Protein AF-A0A847DMY5-F1 (afdb_monomer)

Foldseek 3Di:
DDDDDDPPPPPPVPPQDCPDPDPDDPPQPDPPDDLQNFFALCLAPVNVVVVLVSLVVLLCVLLVDLADPQVDPVNLSSVLSNLVSCLQLLDDDPSLVSNLVNCLQVVVPHDPVSSLSSLLSCLQRVLAPQLPSLVVCLQDPLDLLSVLSSLVSNLSNDPQSQVSCVVRVVSCCVSCVPLCVQLSSVVSCVVSVDNDWDAADQVLQCLFCVQLAQFKEWEWEAAPQLLAKTKIWIQFSNSFTFADPVRHHDMAIKGQAFSSCAALLHFLGGAAFAKWKFFAWAADPPSFLGGQIKTATWFPLRDQPCSRSVHCVRVVPDDDLCSRLVSGGPSCSPVCSNCSSVSSNVSPDTRAIETEGSRCQVSQPPGNNPPWGHHSRHIYGYWDADNNGSRTPDTSSSLVVLCLQQSHVVHHSVCSVVDPRDDPDGSIHMYGYHHRYNDSYYDDCVVCVVSNVSNGDD

pLDDT: mean 89.83, std 16.14, range [20.81, 98.81]

Sequence (458 aa):
MIKSIFSISIFFSAAILSAAPTTSPDLGTTFPLRLSDLSNTVALAQNRATAAQNLRDLVNESFKDAQPDITSETVRGKLKGGMWACGLLEIPMESAHNALQSLLTRYELLDEDLGKKTLELTFGLFAFDFKEEVTSIALTTKYPKHFASAVLYLRRLDKTEQETWERFRPEMEKRWPEWQEQPILKALSLICDQREPIQPPPLRTILGQQFMPGKPVIYSFQRNNRDFEGLVVIRRADGRFARNAEGNIWSVPQLTRSNSALPGFISNGSTPQGIHTIMGVGQETNPYIGRTPYIETALPIEKTPAEFFHEPKYENTSWTMTLYTDMLPTEWQNYWPTQLAWYAGKAGRCYMYSHGTTIDPDYYLGMPWYPNTPSLGCLTCKEIWNPATGKAFQSDQLALYNAWISACHNLNPHQVWTLKTPPNEKLTGYCAVIELDNAQRPVALAEVLNEIMLADKR

Nearest PDB structures (foldseek):
  8g9j-assembly1_A  TM=3.900E-01  e=7.825E-01  synthetic construct
  4wzs-assembly1_C  TM=5.941E-01  e=7.253E+00  Encephalitozoon cuniculi GB-M1
  6vfk-assembly1_B  TM=2.087E-01  e=5.694E+00  synthetic construct
  6m97-assembly1_A  TM=2.687E-01  e=9.239E+00  Salmo salar

Radius of gyration: 22.18 Å; Cα contacts (8 Å, |Δi|>4): 888; chains: 1; bounding box: 59×50×61 Å

Structure (mmCIF, N/CA/C/O backbone):
data_AF-A0A847DMY5-F1
#
_entry.id   AF-A0A847DMY5-F1
#
loop_
_atom_site.group_PDB
_atom_site.id
_atom_site.type_symbol
_atom_site.label_atom_id
_atom_site.label_alt_id
_atom_site.label_comp_id
_atom_site.label_asym_id
_atom_site.label_entity_id
_atom_site.label_seq_id
_atom_site.pdbx_PDB_ins_code
_atom_site.Cartn_x
_atom_site.Cartn_y
_atom_site.Cartn_z
_atom_site.occupancy
_atom_site.B_iso_or_equiv
_atom_site.auth_seq_id
_atom_site.auth_comp_id
_atom_site.auth_asym_id
_atom_site.auth_atom_id
_atom_site.pdbx_PDB_model_num
ATOM 1 N N . MET A 1 1 ? 10.906 30.015 6.980 1.00 26.28 1 MET A N 1
ATOM 2 C CA . MET A 1 1 ? 11.295 30.333 5.588 1.00 26.28 1 MET A CA 1
ATOM 3 C C . MET A 1 1 ? 11.152 29.078 4.713 1.00 26.28 1 MET A C 1
ATOM 5 O O . MET A 1 1 ? 12.092 28.669 4.055 1.00 26.28 1 MET A O 1
ATOM 9 N N . ILE A 1 2 ? 9.971 28.444 4.747 1.00 24.77 2 ILE A N 1
ATOM 10 C CA . ILE A 1 2 ? 9.606 27.242 3.976 1.00 24.77 2 ILE A CA 1
ATOM 11 C C . ILE A 1 2 ? 8.139 27.450 3.585 1.00 24.77 2 ILE A C 1
ATOM 13 O O . ILE A 1 2 ? 7.217 27.120 4.321 1.00 24.77 2 ILE A O 1
ATOM 17 N N . LYS A 1 3 ? 7.939 28.177 2.490 1.00 24.58 3 LYS A N 1
ATOM 18 C CA . LYS A 1 3 ? 6.663 28.363 1.792 1.00 24.58 3 LYS A CA 1
ATOM 19 C C . LYS A 1 3 ? 7.034 28.572 0.334 1.00 24.58 3 LYS A C 1
ATOM 21 O O . LYS A 1 3 ? 7.255 29.703 -0.076 1.00 24.58 3 LYS A O 1
ATOM 26 N N . SER A 1 4 ? 7.226 27.476 -0.384 1.00 26.56 4 SER A N 1
ATOM 27 C CA . SER A 1 4 ? 7.246 27.371 -1.847 1.00 26.56 4 SER A CA 1
ATOM 28 C C . SER A 1 4 ? 7.798 25.988 -2.187 1.00 26.56 4 SER A C 1
ATOM 30 O O . SER A 1 4 ? 8.709 25.528 -1.507 1.00 26.56 4 SER A O 1
ATOM 32 N N . ILE A 1 5 ? 7.288 25.381 -3.260 1.00 24.31 5 ILE A N 1
ATOM 33 C CA . ILE A 1 5 ? 7.654 24.065 -3.809 1.00 24.31 5 ILE A CA 1
ATOM 34 C C . ILE A 1 5 ? 6.952 22.894 -3.109 1.00 24.31 5 ILE A C 1
ATOM 36 O O . ILE A 1 5 ? 7.562 22.170 -2.347 1.00 24.31 5 ILE A O 1
ATOM 40 N N . PHE A 1 6 ? 5.663 22.708 -3.392 1.00 22.91 6 PHE A N 1
ATOM 41 C CA . PHE A 1 6 ? 5.058 21.394 -3.668 1.00 22.91 6 PHE A CA 1
ATOM 42 C C . PHE A 1 6 ? 3.709 21.649 -4.353 1.00 22.91 6 PHE A C 1
ATOM 44 O O . PHE A 1 6 ? 2.636 21.462 -3.796 1.00 22.91 6 PHE A O 1
ATOM 51 N N . SER A 1 7 ? 3.776 22.144 -5.590 1.00 20.81 7 SER A N 1
ATOM 52 C CA . SER A 1 7 ? 2.724 21.897 -6.573 1.00 20.81 7 SER A CA 1
ATOM 53 C C . SER A 1 7 ? 3.256 20.790 -7.474 1.00 20.81 7 SER A C 1
ATOM 55 O O . SER A 1 7 ? 3.757 21.039 -8.566 1.00 20.81 7 SER A O 1
ATOM 57 N N . ILE A 1 8 ? 3.227 19.550 -6.979 1.00 25.56 8 ILE A N 1
ATOM 58 C CA . ILE A 1 8 ? 3.212 18.406 -7.888 1.00 25.56 8 ILE A CA 1
ATOM 59 C C . ILE A 1 8 ? 1.766 18.334 -8.348 1.00 25.56 8 ILE A C 1
ATOM 61 O O . ILE A 1 8 ? 0.922 17.665 -7.760 1.00 25.56 8 ILE A O 1
ATOM 65 N N . SER A 1 9 ? 1.483 19.118 -9.385 1.00 23.41 9 SER A N 1
ATOM 66 C CA . SER A 1 9 ? 0.405 18.790 -10.297 1.00 23.41 9 SER A CA 1
ATOM 67 C C . SER A 1 9 ? 0.719 17.384 -10.785 1.00 23.41 9 SER A C 1
ATOM 69 O O . SER A 1 9 ? 1.636 17.186 -11.583 1.00 23.41 9 SER A O 1
ATOM 71 N N . ILE A 1 10 ? 0.023 16.390 -10.236 1.00 30.86 10 ILE A N 1
ATOM 72 C CA . ILE A 1 10 ? -0.099 15.100 -10.892 1.00 30.86 10 ILE A CA 1
ATOM 73 C C . ILE A 1 10 ? -0.689 15.462 -12.249 1.00 30.86 10 ILE A C 1
ATOM 75 O O . ILE A 1 10 ? -1.863 15.811 -12.342 1.00 30.86 10 ILE A O 1
ATOM 79 N N . PHE A 1 11 ? 0.144 15.468 -13.289 1.00 26.53 11 PHE A N 1
ATOM 80 C CA . PHE A 1 11 ? -0.310 15.503 -14.669 1.00 26.53 11 PHE A CA 1
ATOM 81 C C . PHE A 1 11 ? -1.030 14.171 -14.937 1.00 26.53 11 PHE A C 1
ATOM 83 O O . PHE A 1 11 ? -0.559 13.312 -15.675 1.00 26.53 11 PHE A O 1
ATOM 90 N N . PHE A 1 12 ? -2.210 13.996 -14.338 1.00 33.88 12 PHE A N 1
ATOM 91 C CA . PHE A 1 12 ? -3.325 13.466 -15.088 1.00 33.88 12 PHE A CA 1
ATOM 92 C C . PHE A 1 12 ? -3.501 14.476 -16.208 1.00 33.88 12 PHE A C 1
ATOM 94 O O . PHE A 1 12 ? -3.944 15.599 -15.970 1.00 33.88 12 PHE A O 1
ATOM 101 N N . SER A 1 13 ? -3.068 14.135 -17.420 1.00 28.23 13 SER A N 1
ATOM 102 C CA . SER A 1 13 ? -3.550 14.890 -18.563 1.00 28.23 13 SER A CA 1
ATOM 103 C C . SER A 1 13 ? -5.069 14.791 -18.490 1.00 28.23 13 SER A C 1
ATOM 105 O O . SER A 1 13 ? -5.641 13.718 -18.684 1.00 28.23 13 SER A O 1
ATOM 107 N N . ALA A 1 14 ? -5.708 15.906 -18.141 1.00 27.25 14 ALA A N 1
ATOM 108 C CA . ALA A 1 14 ? -7.147 16.087 -17.993 1.00 27.25 14 ALA A CA 1
ATOM 109 C C . ALA A 1 14 ? -7.918 15.855 -19.313 1.00 27.25 14 ALA A C 1
ATOM 111 O O . ALA A 1 14 ? -9.073 16.241 -19.444 1.00 27.25 14 ALA A O 1
ATOM 112 N N . ALA A 1 15 ? -7.278 15.234 -20.305 1.00 27.59 15 ALA A N 1
ATOM 113 C CA . ALA A 1 15 ? -7.719 15.134 -21.680 1.00 27.59 15 ALA A CA 1
ATOM 114 C C . ALA A 1 15 ? -8.210 13.735 -22.094 1.00 27.59 15 ALA A C 1
ATOM 116 O O . ALA A 1 15 ? -8.660 13.607 -23.224 1.00 27.59 15 ALA A O 1
ATOM 117 N N . ILE A 1 16 ? -8.146 12.693 -21.245 1.00 34.81 16 ILE A N 1
ATOM 118 C CA . ILE A 1 16 ? -8.542 11.325 -21.675 1.00 34.81 16 ILE A CA 1
ATOM 119 C C . ILE A 1 16 ? -9.727 10.722 -20.900 1.00 34.81 16 ILE A C 1
ATOM 121 O O . ILE A 1 16 ? -10.315 9.749 -21.351 1.00 34.81 16 ILE A O 1
ATOM 125 N N . LEU A 1 17 ? -10.216 11.355 -19.832 1.00 35.41 17 LEU A N 1
ATOM 126 C CA . LEU A 1 17 ? -11.572 11.089 -19.332 1.00 35.41 17 LEU A CA 1
ATOM 127 C C . LEU A 1 17 ? -12.185 12.373 -18.766 1.00 35.41 17 LEU A C 1
ATOM 129 O O . LEU A 1 17 ? -12.259 12.560 -17.554 1.00 35.41 17 LEU A O 1
ATOM 133 N N . SER A 1 18 ? -12.695 13.246 -19.640 1.00 28.33 18 SER A N 1
ATOM 134 C CA . SER A 1 18 ? -13.784 14.137 -19.234 1.00 28.33 18 SER A CA 1
ATOM 135 C C . SER A 1 18 ? -15.060 13.300 -19.106 1.00 28.33 18 SER A C 1
ATOM 137 O O . SER A 1 18 ? -15.952 13.349 -19.953 1.00 28.33 18 SER A O 1
ATOM 139 N N . ALA A 1 19 ? -15.153 12.495 -18.047 1.00 34.34 19 ALA A N 1
ATOM 140 C CA . ALA A 1 19 ? -16.470 12.188 -17.516 1.00 34.34 19 ALA A CA 1
ATOM 141 C C . ALA A 1 19 ? -17.103 13.543 -17.171 1.00 34.34 19 ALA A C 1
ATOM 143 O O . ALA A 1 19 ? -16.452 14.380 -16.540 1.00 34.34 19 ALA A O 1
ATOM 144 N N . ALA A 1 20 ? -18.317 13.792 -17.670 1.00 28.55 20 ALA A N 1
ATOM 145 C CA . ALA A 1 20 ? -19.059 15.021 -17.406 1.00 28.55 20 ALA A CA 1
ATOM 146 C C . ALA A 1 20 ? -18.956 15.396 -15.916 1.00 28.55 20 ALA A C 1
ATOM 148 O O . ALA A 1 20 ? -18.924 14.481 -15.087 1.00 28.55 20 ALA A O 1
ATOM 149 N N . PRO A 1 21 ? -18.908 16.695 -15.559 1.00 31.62 21 PRO A N 1
ATOM 150 C CA . PRO A 1 21 ? -18.832 17.119 -14.170 1.00 31.62 21 PRO A CA 1
ATOM 151 C C . PRO A 1 21 ? -19.991 16.481 -13.412 1.00 31.62 21 PRO A C 1
ATOM 153 O O . PRO A 1 21 ? -21.149 16.867 -13.544 1.00 31.62 21 PRO A O 1
ATOM 156 N N . THR A 1 22 ? -19.679 15.441 -12.648 1.00 39.25 22 THR A N 1
ATOM 157 C CA . THR A 1 22 ? -20.635 14.806 -11.761 1.00 39.25 22 THR A CA 1
ATOM 158 C C . THR A 1 22 ? -20.885 15.818 -10.658 1.00 39.25 22 THR A C 1
ATOM 160 O O . THR A 1 22 ? -20.034 15.994 -9.783 1.00 39.25 22 THR A O 1
ATOM 163 N N . THR A 1 23 ? -22.008 16.530 -10.733 1.00 33.00 23 THR A N 1
ATOM 164 C CA . THR A 1 23 ? -22.527 17.318 -9.617 1.00 33.00 23 THR A CA 1
ATOM 165 C C . THR A 1 23 ? -22.552 16.402 -8.401 1.00 33.00 23 THR A C 1
ATOM 167 O O . THR A 1 23 ? -23.241 15.380 -8.415 1.00 33.00 23 THR A O 1
ATOM 170 N N . SER A 1 24 ? -21.728 16.708 -7.399 1.00 38.19 24 SER A N 1
ATOM 171 C CA . SER A 1 24 ? -21.687 15.938 -6.161 1.00 38.19 24 SER A CA 1
ATOM 172 C C . SER A 1 24 ? -23.073 15.999 -5.523 1.00 38.19 24 SER A C 1
ATOM 174 O O . SER A 1 24 ? -23.570 17.107 -5.314 1.00 38.19 24 SER A O 1
ATOM 176 N N . PRO A 1 25 ? -23.706 14.868 -5.174 1.00 38.94 25 PRO A N 1
ATOM 177 C CA . PRO A 1 25 ? -24.648 14.895 -4.075 1.00 38.94 25 PRO A CA 1
ATOM 178 C C . PRO A 1 25 ? -23.878 15.433 -2.869 1.00 38.94 25 PRO A C 1
ATOM 180 O O . PRO A 1 25 ? -22.766 14.981 -2.576 1.00 38.94 25 PRO A O 1
ATOM 183 N N . ASP A 1 26 ? -24.428 16.452 -2.232 1.00 46.25 26 ASP A N 1
ATOM 184 C CA . ASP A 1 26 ? -23.921 16.955 -0.971 1.00 46.25 26 ASP A CA 1
ATOM 185 C C . ASP A 1 26 ? -24.104 15.843 0.076 1.00 46.25 26 ASP A C 1
ATOM 187 O O . ASP A 1 26 ? -25.220 15.568 0.531 1.00 46.25 26 ASP A O 1
ATOM 191 N N . LEU A 1 27 ? -23.009 15.159 0.432 1.00 49.03 27 LEU A N 1
ATOM 192 C CA . LEU A 1 27 ? -22.980 14.190 1.537 1.00 49.03 27 LEU A CA 1
ATOM 193 C C . LEU A 1 27 ? -23.333 14.863 2.886 1.00 49.03 27 LEU A C 1
ATOM 195 O O . LEU A 1 27 ? -23.453 14.179 3.897 1.00 49.03 27 LEU A O 1
ATOM 199 N N . GLY A 1 28 ? -23.556 16.185 2.906 1.00 48.12 28 GLY A N 1
ATOM 200 C CA . GLY A 1 28 ? -24.093 16.945 4.028 1.00 48.12 28 GLY A CA 1
ATOM 201 C C . GLY A 1 28 ? -25.576 16.725 4.358 1.00 48.12 28 GLY A C 1
ATOM 202 O O . GLY A 1 28 ? -26.034 17.285 5.351 1.00 48.12 28 GLY A O 1
ATOM 203 N N . THR A 1 29 ? -26.346 15.930 3.599 1.00 53.56 29 THR A N 1
ATOM 204 C CA . THR A 1 29 ? -27.797 15.780 3.870 1.00 53.56 29 THR A CA 1
ATOM 205 C C . THR A 1 29 ? -28.205 14.526 4.650 1.00 53.56 29 THR A C 1
ATOM 207 O O . THR A 1 29 ? -29.253 14.552 5.299 1.00 53.56 29 THR A O 1
ATOM 210 N N . THR A 1 30 ? -27.404 13.450 4.663 1.00 71.56 30 THR A N 1
ATOM 211 C CA . THR A 1 30 ? -27.723 12.219 5.414 1.00 71.56 30 THR A CA 1
ATOM 212 C C . THR A 1 30 ? -26.532 11.706 6.219 1.00 71.56 30 THR A C 1
ATOM 214 O O . THR A 1 30 ? -25.451 11.453 5.698 1.00 71.56 30 THR A O 1
ATOM 217 N N . PHE A 1 31 ? -26.738 11.530 7.525 1.00 81.81 31 PHE A N 1
ATOM 218 C CA . PHE A 1 31 ? -25.774 10.901 8.420 1.00 81.81 31 PHE A CA 1
ATOM 219 C C . PHE A 1 31 ? -26.505 10.022 9.447 1.00 81.81 31 PHE A C 1
ATOM 221 O O . PHE A 1 31 ? -27.544 10.445 9.965 1.00 81.81 31 PHE A O 1
ATOM 228 N N . PRO A 1 32 ? -25.983 8.829 9.781 1.00 87.56 32 PRO A N 1
ATOM 229 C CA . PRO A 1 32 ? -24.857 8.132 9.144 1.00 87.56 32 PRO A CA 1
ATOM 230 C C . PRO A 1 32 ? -25.130 7.763 7.683 1.00 87.56 32 PRO A C 1
ATOM 232 O O . PRO A 1 32 ? -26.286 7.686 7.264 1.00 87.56 32 PRO A O 1
ATOM 235 N N . LEU A 1 33 ? -24.066 7.524 6.914 1.00 89.38 33 LEU A N 1
ATOM 236 C CA . LEU A 1 33 ? -24.181 7.194 5.495 1.00 89.38 33 LEU A CA 1
ATOM 237 C C . LEU A 1 33 ? -24.766 5.798 5.281 1.00 89.38 33 LEU A C 1
ATOM 239 O O . LEU A 1 33 ? -24.368 4.823 5.930 1.00 89.38 33 LEU A O 1
ATOM 243 N N . ARG A 1 34 ? -25.690 5.705 4.324 1.00 91.50 34 ARG A N 1
ATOM 244 C CA . ARG A 1 34 ? -26.320 4.458 3.882 1.00 91.50 34 ARG A CA 1
ATOM 245 C C . ARG A 1 34 ? -25.843 4.078 2.494 1.00 91.50 34 ARG A C 1
ATOM 247 O O . ARG A 1 34 ? -25.487 4.920 1.677 1.00 91.50 34 ARG A O 1
ATOM 254 N N . LEU A 1 35 ? -25.949 2.790 2.187 1.00 92.06 35 LEU A N 1
ATOM 255 C CA . LEU A 1 35 ? -25.652 2.274 0.855 1.00 92.06 35 LEU A CA 1
ATOM 256 C C . LEU A 1 35 ? -26.503 2.957 -0.237 1.00 92.06 35 LEU A C 1
ATOM 258 O O . LEU A 1 35 ? -25.998 3.253 -1.315 1.00 92.06 35 LEU A O 1
ATOM 262 N N . SER A 1 36 ? -27.770 3.277 0.060 1.00 90.81 36 SER A N 1
ATOM 263 C CA . SER A 1 36 ? -28.687 3.999 -0.842 1.00 90.81 36 SER A CA 1
ATOM 264 C C . SER A 1 36 ? -28.199 5.392 -1.250 1.00 90.81 36 SER A C 1
ATOM 266 O O . SER A 1 36 ? -28.580 5.904 -2.313 1.00 90.81 36 SER A O 1
ATOM 268 N N . ASP A 1 37 ? -27.359 5.992 -0.409 1.00 89.69 37 ASP A N 1
ATOM 269 C CA . ASP A 1 37 ? -26.843 7.348 -0.576 1.00 89.69 37 ASP A CA 1
ATOM 270 C C . ASP A 1 37 ? -25.683 7.359 -1.588 1.00 89.69 37 ASP A C 1
ATOM 272 O O . ASP A 1 37 ? -25.363 8.393 -2.169 1.00 89.69 37 ASP A O 1
ATOM 276 N N . LEU A 1 38 ? -25.099 6.188 -1.873 1.00 90.38 38 LEU A N 1
ATOM 277 C CA . LEU A 1 38 ? -23.970 6.030 -2.778 1.00 90.38 38 LEU A CA 1
ATOM 278 C C . LEU A 1 38 ? -24.430 5.771 -4.215 1.00 90.38 38 LEU A C 1
ATOM 280 O O . LEU A 1 38 ? -25.113 4.791 -4.521 1.00 90.38 38 LEU A O 1
ATOM 284 N N . SER A 1 39 ? -23.991 6.632 -5.129 1.00 89.88 39 SER A N 1
ATOM 285 C CA . SER A 1 39 ? -24.106 6.427 -6.574 1.00 89.88 39 SER A CA 1
ATOM 286 C C . SER A 1 39 ? -22.870 6.933 -7.298 1.00 89.88 39 SER A C 1
ATOM 288 O O . SER A 1 39 ? -22.327 7.978 -6.942 1.00 89.88 39 SER A O 1
ATOM 290 N N . ASN A 1 40 ? -22.475 6.233 -8.355 1.00 88.44 40 ASN A N 1
ATOM 291 C CA . ASN A 1 40 ? -21.411 6.647 -9.252 1.00 88.44 40 ASN A CA 1
ATOM 292 C C . ASN A 1 40 ? -21.792 6.322 -10.701 1.00 88.44 40 ASN A C 1
ATOM 294 O O . ASN A 1 40 ? -22.085 5.178 -11.043 1.00 88.44 40 ASN A O 1
ATOM 298 N N . THR A 1 41 ? -21.773 7.330 -11.572 1.00 89.81 41 THR A N 1
ATOM 299 C CA . THR A 1 41 ? -22.085 7.155 -12.994 1.00 89.81 41 THR A CA 1
ATOM 300 C C . THR A 1 41 ? -21.032 6.321 -13.714 1.00 89.81 41 THR A C 1
ATOM 302 O O . THR A 1 41 ? -21.376 5.646 -14.678 1.00 89.81 41 THR A O 1
ATOM 305 N N . VAL A 1 42 ? -19.780 6.295 -13.245 1.00 88.44 42 VAL A N 1
ATOM 306 C CA . VAL A 1 42 ? -18.718 5.449 -13.820 1.00 88.44 42 VAL A CA 1
ATOM 307 C C . VAL A 1 42 ? -19.048 3.966 -13.698 1.00 88.44 42 VAL A C 1
ATOM 309 O O . VAL A 1 42 ? -18.626 3.182 -14.539 1.00 88.44 42 VAL A O 1
ATOM 312 N N . ALA A 1 43 ? -19.874 3.580 -12.724 1.00 90.56 43 ALA A N 1
ATOM 313 C CA . ALA A 1 43 ? -20.310 2.202 -12.572 1.00 90.56 43 ALA A CA 1
ATOM 314 C C . ALA A 1 43 ? -21.386 1.758 -13.580 1.00 90.56 43 ALA A C 1
ATOM 316 O O . ALA A 1 43 ? -21.671 0.565 -13.656 1.00 90.56 43 ALA A O 1
ATOM 317 N N . LEU A 1 44 ? -21.993 2.676 -14.345 1.00 93.44 44 LEU A N 1
ATOM 318 C CA . LEU A 1 44 ? -22.991 2.320 -15.358 1.00 93.44 44 LEU A CA 1
ATOM 319 C C . LEU A 1 44 ? -22.356 1.485 -16.476 1.00 93.44 44 LEU A C 1
ATOM 321 O O . LEU A 1 44 ? -21.278 1.830 -16.954 1.00 93.44 44 LEU A O 1
ATOM 325 N N . ALA A 1 45 ? -23.050 0.446 -16.950 1.00 93.44 45 ALA A N 1
ATOM 326 C CA . ALA A 1 45 ? -22.541 -0.499 -17.953 1.00 93.44 45 ALA A CA 1
ATOM 327 C C . ALA A 1 45 ? -21.955 0.202 -19.190 1.00 93.44 45 ALA A C 1
ATOM 329 O O . ALA A 1 45 ? -20.841 -0.096 -19.614 1.00 93.44 45 ALA A O 1
ATOM 330 N N . GLN A 1 46 ? -22.681 1.182 -19.736 1.00 93.31 46 GLN A N 1
ATOM 331 C CA . GLN A 1 46 ? -22.236 1.954 -20.898 1.00 93.31 46 GLN A CA 1
ATOM 332 C C . GLN A 1 46 ? -20.966 2.766 -20.605 1.00 93.31 46 GLN A C 1
ATOM 334 O O . GLN A 1 46 ? -20.066 2.836 -21.444 1.00 93.31 46 GLN A O 1
ATOM 339 N N . ASN A 1 47 ? -20.870 3.356 -19.411 1.00 92.62 47 ASN A N 1
ATOM 340 C CA . ASN A 1 47 ? -19.716 4.156 -19.013 1.00 92.62 47 ASN A CA 1
ATOM 341 C C . ASN A 1 47 ? -18.497 3.275 -18.736 1.00 92.62 47 ASN A C 1
ATOM 343 O O . ASN A 1 47 ? -17.398 3.651 -19.129 1.00 92.62 47 ASN A O 1
ATOM 347 N N . ARG A 1 48 ? -18.687 2.087 -18.150 1.00 91.81 48 ARG A N 1
ATOM 348 C CA . ARG A 1 48 ? -17.626 1.082 -17.994 1.00 91.81 48 ARG A CA 1
ATOM 349 C C . ARG A 1 48 ? -17.101 0.603 -19.338 1.00 91.81 48 ARG A C 1
ATOM 351 O O . ARG A 1 48 ? -15.898 0.653 -19.559 1.00 91.81 48 ARG A O 1
ATOM 358 N N . ALA A 1 49 ? -17.991 0.240 -20.263 1.00 92.19 49 ALA A N 1
ATOM 359 C CA . ALA A 1 49 ? -17.605 -0.161 -21.616 1.00 92.19 49 ALA A CA 1
ATOM 360 C C . ALA A 1 49 ? -16.817 0.949 -22.336 1.00 92.19 49 ALA A C 1
ATOM 362 O O . ALA A 1 49 ? -15.775 0.689 -22.933 1.00 92.19 49 ALA A O 1
ATOM 363 N N . THR A 1 50 ? -17.272 2.199 -22.212 1.00 93.50 50 THR A N 1
ATOM 364 C CA . THR A 1 50 ? -16.582 3.366 -22.782 1.00 93.50 50 THR A CA 1
ATOM 365 C C . THR A 1 50 ? -15.219 3.591 -22.125 1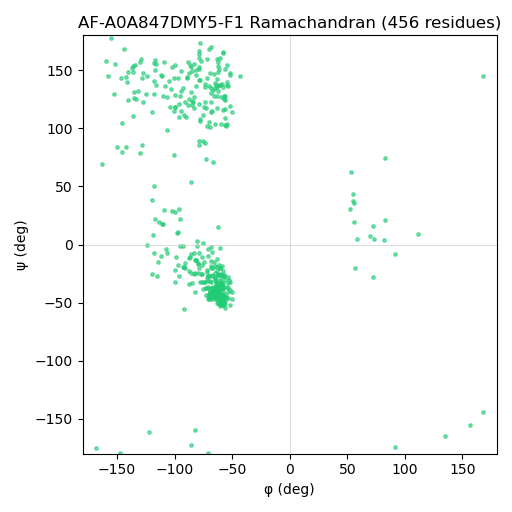.00 93.50 50 THR A C 1
ATOM 367 O O . THR A 1 50 ? -14.230 3.798 -22.819 1.00 93.50 50 THR A O 1
ATOM 370 N N . ALA A 1 51 ? -15.130 3.512 -20.795 1.00 91.19 51 ALA A N 1
ATOM 371 C CA . ALA A 1 51 ? -13.872 3.666 -20.071 1.00 91.19 51 ALA A CA 1
ATOM 372 C C . ALA A 1 51 ? -12.869 2.560 -20.431 1.00 91.19 51 ALA A C 1
ATOM 374 O O . ALA A 1 51 ? -11.706 2.858 -20.688 1.00 91.19 51 ALA A O 1
ATOM 375 N N . ALA A 1 52 ? -13.318 1.306 -20.511 1.00 91.62 52 ALA A N 1
ATOM 376 C CA . ALA A 1 52 ? -12.494 0.180 -20.932 1.00 91.62 52 ALA A CA 1
ATOM 377 C C . ALA A 1 52 ? -11.961 0.374 -22.359 1.00 91.62 52 ALA A C 1
ATOM 379 O O . ALA A 1 52 ? -10.775 0.150 -22.603 1.00 91.62 52 ALA A O 1
ATOM 380 N N . GLN A 1 53 ? -12.806 0.833 -23.290 1.00 93.00 53 GLN A N 1
ATOM 381 C CA . GLN A 1 53 ? -12.376 1.140 -24.654 1.00 93.00 53 GLN A CA 1
ATOM 382 C C . GLN A 1 53 ? -11.356 2.286 -24.676 1.00 93.00 53 GLN A C 1
ATOM 384 O O . GLN A 1 53 ? -10.292 2.128 -25.261 1.00 93.00 53 GLN A O 1
ATOM 389 N N . ASN A 1 54 ? -11.610 3.380 -23.952 1.00 93.25 54 ASN A N 1
ATOM 390 C CA . ASN A 1 54 ? -10.679 4.509 -23.859 1.00 93.25 54 ASN A CA 1
ATOM 391 C C . ASN A 1 54 ? -9.317 4.097 -23.280 1.00 93.25 54 ASN A C 1
ATOM 393 O O . ASN A 1 54 ? -8.282 4.587 -23.728 1.00 93.25 54 ASN A O 1
ATOM 397 N N . LEU A 1 55 ? -9.297 3.198 -22.289 1.00 92.81 55 LEU A N 1
ATOM 398 C CA . LEU A 1 55 ? -8.054 2.653 -21.740 1.00 92.81 55 LEU A CA 1
ATOM 399 C C . LEU A 1 55 ? -7.307 1.820 -22.788 1.00 92.81 55 LEU A C 1
ATOM 401 O O . LEU A 1 55 ? -6.103 2.001 -22.949 1.00 92.81 55 LEU A O 1
ATOM 405 N N . ARG A 1 56 ? -8.001 0.955 -23.538 1.00 92.50 56 ARG A N 1
ATOM 406 C CA . ARG A 1 56 ? -7.393 0.166 -24.626 1.00 92.50 56 ARG A CA 1
ATOM 407 C C . ARG A 1 56 ? -6.849 1.058 -25.740 1.00 92.50 56 ARG A C 1
ATOM 409 O O . ARG A 1 56 ? -5.729 0.839 -26.192 1.00 92.50 56 ARG A O 1
ATOM 416 N N . ASP A 1 57 ? -7.598 2.081 -26.137 1.00 93.06 57 ASP A N 1
ATOM 417 C CA . ASP A 1 57 ? -7.175 3.047 -27.152 1.00 93.06 57 ASP A CA 1
ATOM 418 C C . ASP A 1 57 ? -5.953 3.838 -26.682 1.00 93.06 57 ASP A C 1
ATOM 420 O O . ASP A 1 57 ? -5.004 4.017 -27.442 1.00 93.06 57 ASP A O 1
ATOM 424 N N . LEU A 1 58 ? -5.918 4.238 -25.406 1.00 93.19 58 LEU A N 1
ATOM 425 C CA . LEU A 1 58 ? -4.751 4.881 -24.807 1.00 93.19 58 LEU A CA 1
ATOM 426 C C . LEU A 1 58 ? -3.522 3.968 -24.846 1.00 93.19 58 LEU A C 1
ATOM 428 O O . LEU A 1 58 ? -2.440 4.437 -25.195 1.00 93.19 58 LEU A O 1
ATOM 432 N N . VAL A 1 59 ? -3.663 2.681 -24.518 1.00 92.25 59 VAL A N 1
ATOM 433 C CA . VAL A 1 59 ? -2.557 1.715 -24.608 1.00 92.25 59 VAL A CA 1
ATOM 434 C C . VAL A 1 59 ? -2.077 1.582 -26.056 1.00 92.25 59 VAL A C 1
ATOM 436 O O . VAL A 1 59 ? -0.885 1.744 -26.318 1.00 92.25 59 VAL A O 1
ATOM 439 N N . ASN A 1 60 ? -2.996 1.373 -27.001 1.00 91.31 60 ASN A N 1
ATOM 440 C CA . ASN A 1 60 ? -2.675 1.220 -28.421 1.00 91.31 60 ASN A CA 1
ATOM 441 C C . ASN A 1 60 ? -1.981 2.461 -28.996 1.00 91.31 60 ASN A C 1
ATOM 443 O O . ASN A 1 60 ? -0.941 2.336 -29.632 1.00 91.31 60 ASN A O 1
ATOM 447 N N . GLU A 1 61 ? -2.497 3.661 -28.728 1.00 92.50 61 GLU A N 1
ATOM 448 C CA . GLU A 1 61 ? -1.894 4.905 -29.217 1.00 92.50 61 GLU A CA 1
ATOM 449 C C . GLU A 1 61 ? -0.556 5.225 -28.548 1.00 92.50 61 GLU A C 1
ATOM 451 O O . GLU A 1 61 ? 0.314 5.832 -29.176 1.00 92.50 61 GLU A O 1
ATOM 456 N N . SER A 1 62 ? -0.375 4.837 -27.284 1.00 93.81 62 SER A N 1
ATOM 457 C CA . SER A 1 62 ? 0.877 5.074 -26.557 1.00 93.81 62 SER A CA 1
ATOM 458 C C . SER A 1 62 ? 2.003 4.161 -27.030 1.00 93.81 62 SER A C 1
ATOM 460 O O . SER A 1 62 ? 3.158 4.577 -27.011 1.00 93.81 62 SER A O 1
ATOM 462 N N . PHE A 1 63 ? 1.673 2.942 -27.462 1.00 92.62 63 PHE A N 1
ATOM 463 C CA . PHE A 1 63 ? 2.640 1.920 -27.874 1.00 92.62 63 PHE A CA 1
ATOM 464 C C . PHE A 1 63 ? 2.569 1.573 -29.367 1.00 92.62 63 PHE A C 1
ATOM 466 O O . PHE A 1 63 ? 3.046 0.517 -29.777 1.00 92.62 63 PHE A O 1
ATOM 473 N N . LYS A 1 64 ? 1.983 2.449 -30.193 1.00 90.81 64 LYS A N 1
ATOM 474 C CA . LYS A 1 64 ? 1.910 2.244 -31.649 1.00 90.81 64 LYS A CA 1
ATOM 475 C C . LYS A 1 64 ? 3.282 2.234 -32.317 1.00 90.81 64 LYS A C 1
ATOM 477 O O . LYS A 1 64 ? 3.501 1.498 -33.274 1.00 90.81 64 LYS A O 1
ATOM 482 N N . ASP A 1 65 ? 4.200 3.043 -31.793 1.00 87.19 65 ASP A N 1
ATOM 483 C CA . ASP A 1 65 ? 5.559 3.157 -32.294 1.00 87.19 65 ASP A CA 1
ATOM 484 C C . ASP A 1 65 ? 6.455 2.223 -31.480 1.00 87.19 65 ASP A C 1
ATOM 486 O O . ASP A 1 65 ? 6.673 2.442 -30.289 1.00 87.19 65 ASP A O 1
ATOM 490 N N . ALA A 1 66 ? 7.016 1.196 -32.122 1.00 80.69 66 ALA A N 1
ATOM 491 C CA . ALA A 1 66 ? 7.923 0.251 -31.461 1.00 80.69 66 ALA A CA 1
ATOM 492 C C . ALA A 1 66 ? 9.214 0.920 -30.949 1.00 80.69 66 ALA A C 1
ATOM 494 O O . ALA A 1 66 ? 9.871 0.407 -30.048 1.00 80.69 66 ALA A O 1
ATOM 495 N N . GLN A 1 67 ? 9.589 2.070 -31.518 1.00 87.06 67 GLN A N 1
ATOM 496 C CA . GLN A 1 67 ? 10.720 2.887 -31.081 1.00 87.06 67 GLN A CA 1
ATOM 497 C C . GLN A 1 67 ? 10.272 4.344 -30.912 1.00 87.06 67 GLN A C 1
ATOM 499 O O . GLN A 1 67 ? 10.529 5.171 -31.786 1.00 87.06 67 GLN A O 1
ATOM 504 N N . PRO A 1 68 ? 9.597 4.682 -29.803 1.00 87.12 68 PRO A N 1
ATOM 505 C CA . PRO A 1 68 ? 9.075 6.027 -29.606 1.00 87.12 68 PRO A CA 1
ATOM 506 C C . PRO A 1 68 ? 10.216 7.049 -29.477 1.00 87.12 68 PRO A C 1
ATOM 508 O O . PRO A 1 68 ? 11.277 6.745 -28.914 1.00 87.12 68 PRO A O 1
ATOM 511 N N . ASP A 1 69 ? 9.983 8.272 -29.965 1.00 90.25 69 ASP A N 1
ATOM 512 C CA . ASP A 1 69 ? 10.874 9.417 -29.750 1.00 90.25 69 ASP A CA 1
ATOM 513 C C . ASP A 1 69 ? 10.750 9.926 -28.307 1.00 90.25 69 ASP A C 1
ATOM 515 O O . ASP A 1 69 ? 9.978 10.829 -27.981 1.00 90.25 69 ASP A O 1
ATOM 519 N N . ILE A 1 70 ? 11.541 9.322 -27.426 1.00 92.12 70 ILE A N 1
ATOM 520 C CA . ILE A 1 70 ? 11.593 9.645 -25.999 1.00 92.12 70 ILE A CA 1
ATOM 521 C C . ILE A 1 70 ? 12.164 11.037 -25.700 1.00 92.12 70 ILE A C 1
ATOM 523 O O . ILE A 1 70 ? 12.126 11.455 -24.543 1.00 92.12 70 ILE A O 1
ATOM 527 N N . THR A 1 71 ? 12.672 11.777 -26.695 1.00 90.62 71 THR A N 1
ATOM 528 C CA . THR A 1 71 ? 13.125 13.164 -26.492 1.00 90.62 71 THR A CA 1
ATOM 529 C C . THR A 1 71 ? 11.947 14.138 -26.392 1.00 90.62 71 THR A C 1
ATOM 531 O O . THR A 1 71 ? 12.041 15.150 -25.690 1.00 90.62 71 THR A O 1
ATOM 534 N N . SER A 1 72 ? 10.801 13.785 -26.983 1.00 93.38 72 SER A N 1
ATOM 535 C CA . SER A 1 72 ? 9.562 14.558 -26.938 1.00 93.38 72 SER A CA 1
ATOM 536 C C . SER A 1 72 ? 8.805 14.373 -25.619 1.00 93.38 72 SER A C 1
ATOM 538 O O . SER A 1 72 ? 8.348 13.278 -25.291 1.00 93.38 72 SER A O 1
ATOM 540 N N . GLU A 1 73 ? 8.572 15.468 -24.886 1.00 90.75 73 GLU A N 1
ATOM 541 C CA . GLU A 1 73 ? 7.770 15.451 -23.648 1.00 90.75 73 GLU A CA 1
ATOM 542 C C . GLU A 1 73 ? 6.343 14.938 -23.888 1.00 90.75 73 GLU A C 1
ATOM 544 O O . GLU A 1 73 ? 5.783 14.217 -23.066 1.00 90.75 73 GLU A O 1
ATOM 549 N N . THR A 1 74 ? 5.766 15.243 -25.054 1.00 92.50 74 THR A N 1
ATOM 550 C CA . THR A 1 74 ? 4.430 14.749 -25.414 1.00 92.50 74 THR A CA 1
ATOM 551 C C . THR A 1 74 ? 4.424 13.228 -25.560 1.00 92.50 74 THR A C 1
ATOM 553 O O . THR A 1 74 ? 3.494 12.569 -25.094 1.00 92.50 74 THR A O 1
ATOM 556 N N . VAL A 1 75 ? 5.462 12.657 -26.177 1.00 92.75 75 VAL A N 1
ATOM 557 C CA . VAL A 1 75 ? 5.600 11.201 -26.327 1.00 92.75 75 VAL A CA 1
ATOM 558 C C . VAL A 1 75 ? 5.825 10.546 -24.966 1.00 92.75 75 VAL A C 1
ATOM 560 O O . VAL A 1 75 ? 5.137 9.580 -24.643 1.00 92.75 75 VAL A O 1
ATOM 563 N N . ARG A 1 76 ? 6.696 11.112 -24.119 1.00 93.75 76 ARG A N 1
ATOM 564 C CA . ARG A 1 76 ? 6.898 10.626 -22.743 1.00 93.75 76 ARG A CA 1
ATOM 565 C C . ARG A 1 76 ? 5.602 10.641 -21.933 1.00 93.75 76 ARG A C 1
ATOM 567 O O . ARG A 1 76 ? 5.289 9.663 -21.259 1.00 93.75 76 ARG A O 1
ATOM 574 N N . GLY A 1 77 ? 4.823 11.719 -22.020 1.00 93.19 77 GLY A N 1
ATOM 575 C CA . GLY A 1 77 ? 3.518 11.829 -21.367 1.00 93.19 77 GLY A CA 1
ATOM 576 C C . GLY A 1 77 ? 2.539 10.740 -21.812 1.00 93.19 77 GLY A C 1
ATOM 577 O O . GLY A 1 77 ? 1.908 10.104 -20.966 1.00 93.19 77 GLY A O 1
ATOM 578 N N . LYS A 1 78 ? 2.461 10.471 -23.123 1.00 94.31 78 LYS A N 1
ATOM 579 C CA . LYS A 1 78 ? 1.639 9.381 -23.674 1.00 94.31 78 LYS A CA 1
ATOM 580 C C . LYS A 1 78 ? 2.094 8.018 -23.163 1.00 94.31 78 LYS A C 1
ATOM 582 O O . LYS A 1 78 ? 1.280 7.307 -22.591 1.00 94.31 78 LYS A O 1
ATOM 587 N N . LEU A 1 79 ? 3.387 7.700 -23.264 1.00 95.44 79 LEU A N 1
ATOM 588 C CA . LEU A 1 79 ? 3.946 6.437 -22.766 1.00 95.44 79 LEU A CA 1
ATOM 589 C C . LEU A 1 79 ? 3.594 6.200 -21.295 1.00 95.44 79 LEU A C 1
ATOM 591 O O . LEU A 1 79 ? 3.115 5.125 -20.951 1.00 95.44 79 LEU A O 1
ATOM 595 N N . LYS A 1 80 ? 3.747 7.212 -20.433 1.00 94.81 80 LYS A N 1
ATOM 596 C CA . LYS A 1 80 ? 3.384 7.102 -19.011 1.00 94.81 80 LYS A CA 1
ATOM 597 C C . LYS A 1 80 ? 1.890 6.827 -18.805 1.00 94.81 80 LYS A C 1
ATOM 599 O O . LYS A 1 80 ? 1.540 5.998 -17.965 1.00 94.81 80 LYS A O 1
ATOM 604 N N . GLY A 1 81 ? 1.021 7.487 -19.574 1.00 93.38 81 GLY A N 1
ATOM 605 C CA . GLY A 1 81 ? -0.423 7.238 -19.561 1.00 93.38 81 GLY A CA 1
ATOM 606 C C . GLY A 1 81 ? -0.784 5.827 -20.033 1.00 93.38 81 GLY A C 1
ATOM 607 O O . GLY A 1 81 ? -1.541 5.132 -19.358 1.00 93.38 81 GLY A O 1
ATOM 608 N N . GLY A 1 82 ? -0.190 5.376 -21.141 1.00 94.69 82 GLY A N 1
ATOM 609 C CA . GLY A 1 82 ? -0.345 4.018 -21.662 1.00 94.69 82 GLY A CA 1
ATOM 610 C C . GLY A 1 82 ? 0.156 2.950 -20.695 1.00 94.69 82 GLY A C 1
ATOM 611 O O . GLY A 1 82 ? -0.524 1.949 -20.498 1.00 94.69 82 GLY A O 1
ATOM 612 N N . MET A 1 83 ? 1.290 3.173 -20.023 1.00 94.81 83 MET A N 1
ATOM 613 C CA . MET A 1 83 ? 1.808 2.245 -19.012 1.00 94.81 83 MET A CA 1
ATOM 614 C C . MET A 1 83 ? 0.868 2.120 -17.815 1.00 94.81 83 MET A C 1
ATOM 616 O O . MET A 1 83 ? 0.616 1.014 -17.342 1.00 94.81 83 MET A O 1
ATOM 620 N N . TRP A 1 84 ? 0.318 3.243 -17.343 1.00 93.31 84 TRP A N 1
ATOM 621 C CA . TRP A 1 84 ? -0.690 3.230 -16.287 1.00 93.31 84 TRP A CA 1
ATOM 622 C C . TRP A 1 84 ? -1.951 2.474 -16.717 1.00 93.31 84 TRP A C 1
ATOM 624 O O . TRP A 1 84 ? -2.415 1.616 -15.971 1.00 93.31 84 TRP A O 1
ATOM 634 N N . ALA A 1 85 ? -2.476 2.746 -17.915 1.00 93.75 85 ALA A N 1
ATOM 635 C CA . ALA A 1 85 ? -3.671 2.081 -18.429 1.00 93.75 85 ALA A CA 1
ATOM 636 C C . ALA A 1 85 ? -3.451 0.575 -18.632 1.00 93.75 85 ALA A C 1
ATOM 638 O O . ALA A 1 85 ? -4.305 -0.223 -18.259 1.00 93.75 85 ALA A O 1
ATOM 639 N N . CYS A 1 86 ? -2.284 0.186 -19.152 1.00 93.56 86 CYS A N 1
ATOM 640 C CA . CYS A 1 86 ? -1.885 -1.209 -19.320 1.00 93.56 86 CYS A CA 1
ATOM 641 C C . CYS A 1 86 ? -1.817 -1.924 -17.963 1.00 93.56 86 CYS A C 1
ATOM 643 O O . CYS A 1 86 ? -2.450 -2.959 -17.778 1.00 93.56 86 CYS A O 1
ATOM 645 N N . GLY A 1 87 ? -1.146 -1.317 -16.977 1.00 92.69 87 GLY A N 1
ATOM 646 C CA . GLY A 1 87 ? -1.085 -1.846 -15.614 1.00 92.69 87 GLY A CA 1
ATOM 647 C C . GLY A 1 87 ? -2.438 -1.874 -14.897 1.00 92.69 87 GLY A C 1
ATOM 648 O O . GLY A 1 87 ? -2.655 -2.741 -14.065 1.00 92.69 87 GLY A O 1
ATOM 649 N N . LEU A 1 88 ? -3.356 -0.949 -15.196 1.00 92.56 88 LEU A N 1
ATOM 650 C CA . LEU A 1 88 ? -4.711 -0.952 -14.635 1.00 92.56 88 LEU A CA 1
ATOM 651 C C . LEU A 1 88 ? -5.560 -2.086 -15.219 1.00 92.56 88 LEU A C 1
ATOM 653 O O . LEU A 1 88 ? -6.270 -2.748 -14.471 1.00 92.56 88 LEU A O 1
ATOM 657 N N . LEU A 1 89 ? -5.504 -2.286 -16.537 1.00 91.88 89 LEU A N 1
ATOM 658 C CA . LEU A 1 89 ? -6.245 -3.347 -17.219 1.00 91.88 89 LEU A CA 1
ATOM 659 C C . LEU A 1 89 ? -5.672 -4.740 -16.932 1.00 91.88 89 LEU A C 1
ATOM 661 O O . LEU A 1 89 ? -6.392 -5.714 -17.100 1.00 91.88 89 LEU A O 1
ATOM 665 N N . GLU A 1 90 ? -4.392 -4.828 -16.559 1.00 88.94 90 GLU A N 1
ATOM 666 C CA . GLU A 1 90 ? -3.633 -6.075 -16.398 1.00 88.94 90 GLU A CA 1
ATOM 667 C C . GLU A 1 90 ? -3.680 -7.017 -17.615 1.00 88.94 90 GLU A C 1
ATOM 669 O O . GLU A 1 90 ? -3.566 -8.237 -17.509 1.00 88.94 90 GLU A O 1
ATOM 674 N N . ILE A 1 91 ? -3.803 -6.442 -18.812 1.00 81.75 91 ILE A N 1
ATOM 675 C CA . ILE A 1 91 ? -3.800 -7.198 -20.064 1.00 81.75 91 ILE A CA 1
ATOM 676 C C . ILE A 1 91 ? -2.407 -7.082 -20.690 1.00 81.75 91 ILE A C 1
ATOM 678 O O . ILE A 1 91 ? -2.035 -5.981 -21.108 1.00 81.75 91 ILE A O 1
ATOM 682 N N . PRO A 1 92 ? -1.638 -8.180 -20.813 1.00 81.38 92 PRO A N 1
ATOM 683 C CA . PRO A 1 92 ? -0.395 -8.154 -21.568 1.00 81.38 92 PRO A CA 1
ATOM 684 C C . PRO A 1 92 ? -0.723 -7.951 -23.051 1.00 81.38 92 PRO A C 1
ATOM 686 O O . PRO A 1 92 ? -1.376 -8.779 -23.685 1.00 81.38 92 PRO A O 1
ATOM 689 N N . MET A 1 93 ? -0.299 -6.815 -23.603 1.00 86.69 93 MET A N 1
ATOM 690 C CA . MET A 1 93 ? -0.476 -6.478 -25.017 1.00 86.69 93 MET A CA 1
ATOM 691 C C . MET A 1 93 ? 0.875 -6.544 -25.729 1.00 86.69 93 MET A C 1
ATOM 693 O O . MET A 1 93 ? 1.869 -6.026 -25.222 1.00 86.69 93 MET A O 1
ATOM 697 N N . GLU A 1 94 ? 0.908 -7.140 -26.922 1.00 90.06 94 GLU A N 1
ATOM 698 C CA . GLU A 1 94 ? 2.133 -7.280 -27.726 1.00 90.06 94 GLU A CA 1
ATOM 699 C C . GLU A 1 94 ? 2.779 -5.918 -28.037 1.00 90.06 94 GLU A C 1
ATOM 701 O O . GLU A 1 94 ? 3.997 -5.765 -27.959 1.00 90.06 94 GLU A O 1
ATOM 706 N N . SER A 1 95 ? 1.963 -4.893 -28.300 1.00 88.94 95 SER A N 1
ATOM 707 C CA . SER A 1 95 ? 2.431 -3.515 -28.492 1.00 88.94 95 SER A CA 1
ATOM 708 C C . SER A 1 95 ? 3.170 -2.978 -27.262 1.00 88.94 95 SER A C 1
ATOM 710 O O . SER A 1 95 ? 4.255 -2.413 -27.392 1.00 88.94 95 SER A O 1
ATOM 712 N N . ALA A 1 96 ? 2.626 -3.207 -26.062 1.00 91.19 96 ALA A N 1
ATOM 713 C CA . ALA A 1 96 ? 3.261 -2.813 -24.809 1.00 91.19 96 ALA A CA 1
ATOM 714 C C . ALA A 1 96 ? 4.571 -3.580 -24.577 1.00 91.19 96 ALA A C 1
ATOM 716 O O . ALA A 1 96 ? 5.569 -2.962 -24.215 1.00 91.19 96 ALA A O 1
ATOM 717 N N . HIS A 1 97 ? 4.596 -4.889 -24.845 1.00 93.81 97 HIS A N 1
ATOM 718 C CA . HIS A 1 97 ? 5.813 -5.699 -24.758 1.00 93.81 97 HIS A CA 1
ATOM 719 C C . HIS A 1 97 ? 6.923 -5.153 -25.675 1.00 93.81 97 HIS A C 1
ATOM 721 O O . HIS A 1 97 ? 8.028 -4.867 -25.214 1.00 93.81 97 HIS A O 1
ATOM 727 N N . ASN A 1 98 ? 6.622 -4.928 -26.958 1.00 92.19 98 ASN A N 1
ATOM 728 C CA . ASN A 1 98 ? 7.597 -4.441 -27.941 1.00 92.19 98 ASN A CA 1
ATOM 729 C C . ASN A 1 98 ? 8.117 -3.035 -27.599 1.00 92.19 98 ASN A C 1
ATOM 731 O O . ASN A 1 98 ? 9.319 -2.767 -27.689 1.00 92.19 98 ASN A O 1
ATOM 735 N N . ALA A 1 99 ? 7.231 -2.139 -27.156 1.00 92.19 99 ALA A N 1
ATOM 736 C CA . ALA A 1 99 ? 7.627 -0.810 -26.704 1.00 92.19 99 ALA A CA 1
ATOM 737 C C . ALA A 1 99 ? 8.515 -0.877 -25.449 1.00 92.19 99 ALA A C 1
ATOM 739 O O . ALA A 1 99 ? 9.531 -0.182 -25.384 1.00 92.19 99 ALA A O 1
ATOM 740 N N . LEU A 1 100 ? 8.183 -1.731 -24.474 1.00 94.94 100 LEU A N 1
ATOM 741 C CA . LEU A 1 100 ? 9.008 -1.940 -23.282 1.00 94.94 100 LEU A CA 1
ATOM 742 C C . LEU A 1 100 ? 10.389 -2.482 -23.637 1.00 94.94 100 LEU A C 1
ATOM 744 O O . LEU A 1 100 ? 11.371 -1.934 -23.146 1.00 94.94 100 LEU A O 1
ATOM 748 N N . GLN A 1 101 ? 1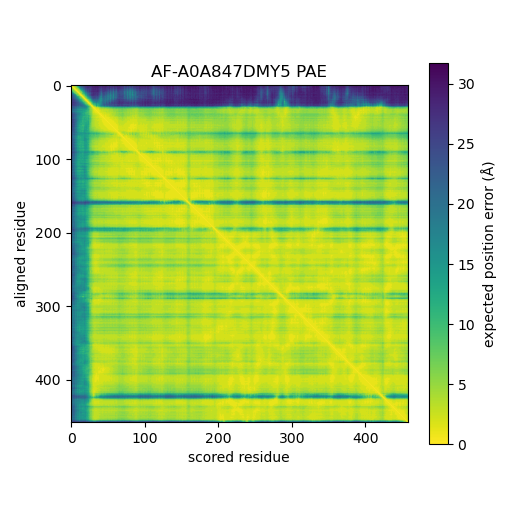0.492 -3.462 -24.537 1.00 95.62 101 GLN A N 1
ATOM 749 C CA . GLN A 1 101 ? 11.785 -3.977 -24.993 1.00 95.62 101 GLN A CA 1
ATOM 750 C C . GLN A 1 101 ? 12.679 -2.855 -25.541 1.00 95.62 101 GLN A C 1
ATOM 752 O O . GLN A 1 101 ? 13.859 -2.747 -25.195 1.00 95.62 101 GLN A O 1
ATOM 757 N N . SER A 1 102 ? 12.106 -1.960 -26.352 1.00 95.06 102 SER A N 1
ATOM 758 C CA . SER A 1 102 ? 12.824 -0.806 -26.901 1.00 95.06 102 SER A CA 1
ATOM 759 C C . SER A 1 102 ? 13.264 0.196 -25.832 1.00 95.06 102 SER A C 1
ATOM 761 O O . SER A 1 102 ? 14.366 0.752 -25.914 1.00 95.06 102 SER A O 1
ATOM 763 N N . LEU A 1 103 ? 12.408 0.457 -24.841 1.00 96.75 103 LEU A N 1
ATOM 764 C CA . LEU A 1 103 ? 12.701 1.374 -23.738 1.00 96.75 103 LEU A CA 1
ATOM 765 C C . LEU A 1 103 ? 13.766 0.802 -22.797 1.00 96.75 103 LEU A C 1
ATOM 767 O O . LEU A 1 103 ? 14.694 1.515 -22.427 1.00 96.75 103 LEU A O 1
ATOM 771 N N . LEU A 1 104 ? 13.670 -0.481 -22.452 1.00 97.31 104 LEU A N 1
ATOM 772 C CA . LEU A 1 104 ? 14.610 -1.181 -21.577 1.00 97.31 104 LEU A CA 1
ATOM 773 C C . LEU A 1 104 ? 15.994 -1.331 -22.228 1.00 97.31 104 LEU A C 1
ATOM 775 O O . LEU A 1 104 ? 17.008 -1.138 -21.564 1.00 97.31 104 LEU A O 1
ATOM 779 N N . THR A 1 105 ? 16.053 -1.575 -23.540 1.00 95.81 105 THR A N 1
ATOM 780 C CA . THR A 1 105 ? 17.322 -1.627 -24.292 1.00 95.81 105 THR A CA 1
ATOM 781 C C . THR A 1 105 ? 18.044 -0.274 -24.305 1.00 95.81 105 THR A C 1
ATOM 783 O O . THR A 1 105 ? 19.269 -0.215 -24.305 1.00 95.81 105 THR A O 1
ATOM 786 N N . ARG A 1 106 ? 17.290 0.832 -24.304 1.00 94.69 106 ARG A N 1
ATOM 787 C CA . ARG A 1 106 ? 17.809 2.211 -24.358 1.00 94.69 106 ARG A CA 1
ATOM 788 C C . ARG A 1 106 ? 17.624 2.939 -23.025 1.00 94.69 106 ARG A C 1
ATOM 790 O O . ARG A 1 106 ? 17.447 4.157 -23.002 1.00 94.69 106 ARG A O 1
ATOM 797 N N . TYR A 1 107 ? 17.636 2.195 -21.917 1.00 96.94 107 TYR A N 1
ATOM 798 C CA . TYR A 1 107 ? 17.217 2.695 -20.604 1.00 96.94 107 TYR A CA 1
ATOM 799 C C . TYR A 1 107 ? 18.014 3.914 -20.127 1.00 96.94 107 TYR A C 1
ATOM 801 O O . TYR A 1 107 ? 17.475 4.797 -19.467 1.00 96.94 107 TYR A O 1
ATOM 809 N N . GLU A 1 108 ? 19.294 3.989 -20.486 1.00 94.50 108 GLU A N 1
ATOM 810 C CA . GLU A 1 108 ? 20.190 5.106 -20.159 1.00 94.50 108 GLU A CA 1
ATOM 811 C C . GLU A 1 108 ? 19.743 6.462 -20.730 1.00 94.50 108 GLU A C 1
ATOM 813 O O . GLU A 1 108 ? 20.148 7.505 -20.216 1.00 94.50 108 GLU A O 1
ATOM 818 N N . LEU A 1 109 ? 18.890 6.450 -21.760 1.00 93.88 109 LEU A N 1
ATOM 819 C CA . LEU A 1 109 ? 18.313 7.648 -22.368 1.00 93.88 109 LEU A CA 1
ATOM 820 C C . LEU A 1 109 ? 17.024 8.109 -21.672 1.00 93.88 109 LEU A C 1
ATOM 822 O O . LEU A 1 109 ? 16.530 9.198 -21.966 1.00 93.88 109 LEU A O 1
ATOM 826 N N . LEU A 1 110 ? 16.449 7.287 -20.790 1.00 95.44 110 LEU A N 1
ATOM 827 C CA . LEU A 1 110 ? 15.213 7.616 -20.091 1.00 95.44 110 LEU A CA 1
ATOM 828 C C . LEU A 1 110 ? 15.494 8.572 -18.930 1.00 95.44 110 LEU A C 1
ATOM 830 O O . LEU A 1 110 ? 16.474 8.430 -18.194 1.00 95.44 110 LEU A O 1
ATOM 834 N N . ASP A 1 111 ? 14.586 9.523 -18.724 1.00 94.12 111 ASP A N 1
ATOM 835 C CA . ASP A 1 111 ? 14.551 10.263 -17.468 1.00 94.12 111 ASP A CA 1
ATOM 836 C C . ASP A 1 111 ? 14.121 9.361 -16.297 1.00 94.12 111 ASP A C 1
ATOM 838 O O . ASP A 1 111 ? 13.681 8.218 -16.470 1.00 94.12 111 ASP A O 1
ATOM 842 N N . GLU A 1 112 ? 14.261 9.881 -15.076 1.00 94.62 112 GLU A N 1
ATOM 843 C CA . GLU A 1 112 ? 13.964 9.116 -13.868 1.00 94.62 112 GLU A CA 1
ATOM 844 C C . GLU A 1 112 ? 12.505 8.630 -13.812 1.00 94.62 112 GLU A C 1
ATOM 846 O O . GLU A 1 112 ? 12.240 7.485 -13.452 1.00 94.62 112 GLU A O 1
ATOM 851 N N . ASP A 1 113 ? 11.540 9.474 -14.179 1.00 94.44 113 ASP A N 1
ATOM 852 C CA . ASP A 1 113 ? 10.120 9.151 -14.039 1.00 94.44 113 ASP A CA 1
ATOM 853 C C . ASP A 1 113 ? 9.674 8.113 -15.074 1.00 94.44 113 ASP A C 1
ATOM 855 O O . ASP A 1 113 ? 8.985 7.149 -14.726 1.00 94.44 113 ASP A O 1
ATOM 859 N N . LEU A 1 114 ? 10.107 8.265 -16.328 1.00 96.00 114 LEU A N 1
ATOM 860 C CA . LEU A 1 114 ? 9.821 7.299 -17.384 1.00 96.00 114 LEU A CA 1
ATOM 861 C C . LEU A 1 114 ? 10.537 5.965 -17.138 1.00 96.00 114 LEU A C 1
ATOM 863 O O . LEU A 1 114 ? 9.921 4.912 -17.306 1.00 96.00 114 LEU A O 1
ATOM 867 N N . GLY A 1 115 ? 11.795 5.985 -16.683 1.00 97.25 115 GLY A N 1
ATOM 868 C CA . GLY A 1 115 ? 12.524 4.773 -16.300 1.00 97.25 115 GLY A CA 1
ATOM 869 C C . GLY A 1 115 ? 11.810 4.005 -15.184 1.00 97.25 115 GLY A C 1
ATOM 870 O O . GLY A 1 115 ? 11.542 2.809 -15.316 1.00 97.25 115 GLY A O 1
ATOM 871 N N . LYS A 1 116 ? 11.379 4.713 -14.132 1.00 96.19 116 LYS A N 1
ATOM 872 C CA . LYS A 1 116 ? 10.569 4.142 -13.048 1.00 96.19 116 LYS A CA 1
ATOM 873 C C . LYS A 1 116 ? 9.290 3.499 -13.582 1.00 96.19 116 LYS A C 1
ATOM 875 O O . LYS A 1 116 ? 9.015 2.353 -13.249 1.00 96.19 116 LYS A O 1
ATOM 880 N N . LYS A 1 117 ? 8.514 4.206 -14.412 1.00 96.31 117 LYS A N 1
ATOM 881 C CA . LYS A 1 117 ? 7.248 3.693 -14.973 1.00 96.31 117 LYS A CA 1
ATOM 882 C C . LYS A 1 117 ? 7.454 2.470 -15.872 1.00 96.31 117 LYS A C 1
ATOM 884 O O . LYS A 1 117 ? 6.656 1.537 -15.819 1.00 96.31 117 LYS A O 1
ATOM 889 N N . THR A 1 118 ? 8.555 2.450 -16.620 1.00 97.00 118 THR A N 1
ATOM 890 C CA . THR A 1 118 ? 8.973 1.305 -17.440 1.00 97.00 118 THR A CA 1
ATOM 891 C C . THR A 1 118 ? 9.222 0.076 -16.560 1.00 97.00 118 THR A C 1
ATOM 893 O O . THR A 1 118 ? 8.676 -0.992 -16.835 1.00 97.00 118 THR A O 1
ATOM 896 N N . LEU A 1 119 ? 9.973 0.223 -15.459 1.00 97.50 119 LEU A N 1
ATOM 897 C CA . LEU A 1 119 ? 10.223 -0.867 -14.507 1.00 97.50 119 LEU A CA 1
ATOM 898 C C . LEU A 1 119 ? 8.965 -1.283 -13.724 1.00 97.50 119 LEU A C 1
ATOM 900 O O . LEU A 1 119 ? 8.772 -2.474 -13.502 1.00 97.50 119 LEU A O 1
ATOM 904 N N . GLU A 1 120 ? 8.099 -0.336 -13.337 1.00 95.81 120 GLU A N 1
ATOM 905 C CA . GLU A 1 120 ? 6.815 -0.621 -12.671 1.00 95.81 120 GLU A CA 1
ATOM 906 C C . GLU A 1 120 ? 5.936 -1.543 -13.535 1.00 95.81 120 GLU A C 1
ATOM 908 O O . GLU A 1 120 ? 5.449 -2.561 -13.043 1.00 95.81 120 GLU A O 1
ATOM 913 N N . LEU A 1 121 ? 5.766 -1.223 -14.826 1.00 95.69 121 LEU A N 1
ATOM 914 C CA . LEU A 1 121 ? 4.975 -2.049 -15.743 1.00 95.69 121 LEU A CA 1
ATOM 915 C C . LEU A 1 121 ? 5.651 -3.394 -16.039 1.00 95.69 121 LEU A C 1
ATOM 917 O O . LEU A 1 121 ? 4.983 -4.426 -16.060 1.00 95.69 121 LEU A O 1
ATOM 921 N N . THR A 1 122 ? 6.974 -3.382 -16.230 1.00 96.00 122 THR A N 1
ATOM 922 C CA . THR A 1 122 ? 7.776 -4.594 -16.459 1.00 96.00 122 THR A CA 1
ATOM 923 C C . THR A 1 122 ? 7.613 -5.587 -15.309 1.00 96.00 122 THR A C 1
ATOM 925 O O . THR A 1 122 ? 7.347 -6.763 -15.539 1.00 96.00 122 THR A O 1
ATOM 928 N N . PHE A 1 123 ? 7.698 -5.112 -14.063 1.00 95.00 123 PHE A N 1
ATOM 929 C CA . PHE A 1 123 ? 7.520 -5.950 -12.879 1.00 95.00 123 PHE A CA 1
ATOM 930 C C . PHE A 1 123 ? 6.086 -6.481 -12.744 1.00 95.00 123 PHE A C 1
ATOM 932 O O . PHE A 1 123 ? 5.900 -7.646 -12.383 1.00 95.00 123 PHE A O 1
ATOM 939 N N . GLY A 1 124 ? 5.087 -5.641 -13.029 1.00 92.62 124 GLY A N 1
ATOM 940 C CA . GLY A 1 124 ? 3.676 -5.995 -12.881 1.00 92.62 124 GLY A CA 1
ATOM 941 C C . GLY A 1 124 ? 3.197 -7.043 -13.885 1.00 92.62 124 GLY A C 1
ATOM 942 O O . GLY A 1 124 ? 2.561 -8.013 -13.479 1.00 92.62 124 GLY A O 1
ATOM 943 N N . LEU A 1 125 ? 3.519 -6.874 -15.175 1.00 92.62 125 LEU A N 1
ATOM 944 C CA . LEU A 1 125 ? 2.912 -7.664 -16.259 1.00 92.62 125 LEU A CA 1
ATOM 945 C C . LEU A 1 125 ? 3.869 -8.579 -17.024 1.00 92.62 125 LEU A C 1
ATOM 947 O O . LEU A 1 125 ? 3.427 -9.601 -17.539 1.00 92.62 125 LEU A O 1
ATOM 951 N N . PHE A 1 126 ? 5.159 -8.253 -17.088 1.00 92.94 126 PHE A N 1
ATOM 952 C CA . PHE A 1 126 ? 6.134 -8.948 -17.943 1.00 92.94 126 PHE A CA 1
ATOM 953 C C . PHE A 1 126 ? 7.225 -9.598 -17.095 1.00 92.94 126 PHE A C 1
ATOM 955 O O . PHE A 1 126 ? 8.429 -9.395 -17.279 1.00 92.94 126 PHE A O 1
ATOM 962 N N . ALA A 1 127 ? 6.775 -10.355 -16.093 1.00 84.00 127 ALA A N 1
ATOM 963 C CA . ALA A 1 127 ? 7.599 -10.833 -14.991 1.00 84.00 127 ALA A CA 1
ATOM 964 C C . ALA A 1 127 ? 8.758 -11.747 -15.412 1.00 84.00 127 ALA A C 1
ATOM 966 O O . ALA A 1 127 ? 9.659 -11.906 -14.603 1.00 84.00 127 ALA A O 1
ATOM 967 N N . PHE A 1 128 ? 8.742 -12.324 -16.623 1.00 87.81 128 PHE A N 1
ATOM 968 C CA . PHE A 1 128 ? 9.720 -13.318 -17.090 1.00 87.81 128 PHE A CA 1
ATOM 969 C C . PHE A 1 128 ? 10.445 -12.957 -18.394 1.00 87.81 128 PHE A C 1
ATOM 971 O O . PHE A 1 128 ? 11.312 -13.714 -18.828 1.00 87.81 128 PHE A O 1
ATOM 978 N N . ASP A 1 129 ? 10.138 -11.804 -18.990 1.00 94.00 129 ASP A N 1
ATOM 979 C CA . ASP A 1 129 ? 10.474 -11.547 -20.395 1.00 94.00 129 ASP A CA 1
ATOM 980 C C . ASP A 1 129 ? 11.790 -10.775 -20.591 1.00 94.00 129 ASP A C 1
ATOM 982 O O . ASP A 1 129 ? 12.463 -10.953 -21.600 1.00 94.00 129 ASP A O 1
ATOM 986 N N . PHE A 1 130 ? 12.204 -9.958 -19.614 1.00 96.44 130 PHE A N 1
ATOM 987 C CA . PHE A 1 130 ? 13.255 -8.941 -19.788 1.00 96.44 130 PHE A CA 1
ATOM 988 C C . PHE A 1 130 ? 14.468 -9.142 -18.871 1.00 96.44 130 PHE A C 1
ATOM 990 O O . PHE A 1 130 ? 15.022 -8.198 -18.299 1.00 96.44 130 PHE A O 1
ATOM 997 N N . LYS A 1 131 ? 14.876 -10.398 -18.657 1.00 95.19 131 LYS A N 1
ATOM 998 C CA . LYS A 1 131 ? 15.975 -10.729 -17.732 1.00 95.19 131 LYS A CA 1
ATOM 999 C C . LYS A 1 131 ? 17.280 -10.012 -18.091 1.00 95.19 131 LYS A C 1
ATOM 1001 O O . LYS A 1 131 ? 17.973 -9.526 -17.193 1.00 95.19 131 LYS A O 1
ATOM 1006 N N . GLU A 1 132 ? 17.643 -9.982 -19.369 1.00 95.81 132 GLU A N 1
ATOM 1007 C CA . GLU A 1 132 ? 18.922 -9.428 -19.826 1.00 95.81 132 GLU A CA 1
ATOM 1008 C C . GLU A 1 132 ? 18.939 -7.904 -19.699 1.00 95.81 132 GLU A C 1
ATOM 1010 O O . GLU A 1 132 ? 19.860 -7.336 -19.104 1.00 95.81 132 GLU A O 1
ATOM 1015 N N . GLU A 1 133 ? 17.878 -7.245 -20.161 1.00 97.88 133 GLU A N 1
ATOM 1016 C CA . GLU A 1 133 ? 17.739 -5.798 -20.099 1.00 97.88 133 GLU A CA 1
ATOM 1017 C C . GLU A 1 133 ? 17.686 -5.317 -18.645 1.00 97.88 133 GLU A C 1
ATOM 1019 O O . GLU A 1 133 ? 18.420 -4.404 -18.262 1.00 97.88 133 GLU A O 1
ATOM 1024 N N . VAL A 1 134 ? 16.901 -5.977 -17.786 1.00 97.88 134 VAL A N 1
ATOM 1025 C CA . VAL A 1 134 ? 16.811 -5.609 -16.365 1.00 97.88 134 VAL A CA 1
ATOM 1026 C C . VAL A 1 134 ? 18.120 -5.895 -15.617 1.00 97.88 134 VAL A C 1
ATOM 1028 O O . VAL A 1 134 ? 18.503 -5.121 -14.736 1.00 97.88 134 VAL A O 1
ATOM 1031 N N . THR A 1 135 ? 18.872 -6.934 -16.004 1.00 97.19 135 THR A N 1
ATOM 1032 C CA . THR A 1 135 ? 20.238 -7.166 -15.493 1.00 97.19 135 THR A CA 1
ATOM 1033 C C . THR A 1 135 ? 21.160 -6.001 -15.844 1.00 97.19 135 THR A C 1
ATOM 1035 O O . THR A 1 135 ? 21.868 -5.498 -14.968 1.00 97.19 135 THR A O 1
ATOM 1038 N N . SER A 1 136 ? 21.135 -5.538 -17.098 1.00 97.19 136 SER A N 1
ATOM 1039 C CA . SER A 1 136 ? 21.915 -4.375 -17.533 1.00 97.19 136 SER A CA 1
ATOM 1040 C C . SER A 1 136 ? 21.550 -3.126 -16.724 1.00 97.19 136 SER A C 1
ATOM 1042 O O . SER A 1 136 ? 22.427 -2.433 -16.202 1.00 97.19 136 SER A O 1
ATOM 1044 N N . ILE A 1 137 ? 20.253 -2.886 -16.511 1.00 98.12 137 ILE A N 1
ATOM 1045 C CA . ILE A 1 137 ? 19.756 -1.755 -15.718 1.00 98.12 137 ILE A CA 1
ATOM 1046 C C . ILE A 1 137 ? 20.249 -1.828 -14.269 1.00 98.12 137 ILE A C 1
ATOM 1048 O O . ILE A 1 137 ? 20.738 -0.826 -13.746 1.00 98.12 137 ILE A O 1
ATOM 1052 N N . ALA A 1 138 ? 20.185 -2.991 -13.613 1.00 97.62 138 ALA A N 1
ATOM 1053 C CA . ALA A 1 138 ? 20.693 -3.156 -12.248 1.00 97.62 138 ALA A CA 1
ATOM 1054 C C . ALA A 1 138 ? 22.199 -2.813 -12.145 1.00 97.62 138 ALA A C 1
ATOM 1056 O O . ALA A 1 138 ? 22.650 -2.179 -11.182 1.00 97.62 138 ALA A O 1
ATOM 1057 N N . LEU A 1 139 ? 22.985 -3.147 -13.171 1.00 96.44 139 LEU A N 1
ATOM 1058 C CA . LEU A 1 139 ? 24.426 -2.876 -13.218 1.00 96.44 139 LEU A CA 1
ATOM 1059 C C . LEU A 1 139 ? 24.792 -1.428 -13.578 1.00 96.44 139 LEU A C 1
ATOM 1061 O O . LEU A 1 139 ? 25.897 -0.997 -13.256 1.00 96.44 139 LEU A O 1
ATOM 1065 N N . THR A 1 140 ? 23.896 -0.665 -14.203 1.00 95.62 140 THR A N 1
ATOM 1066 C CA . THR A 1 140 ? 24.242 0.648 -14.784 1.00 95.62 140 THR A CA 1
ATOM 1067 C C . THR A 1 140 ? 23.467 1.819 -14.189 1.00 95.62 140 THR A C 1
ATOM 1069 O O . THR A 1 140 ? 23.959 2.947 -14.189 1.00 95.62 140 THR A O 1
ATOM 1072 N N . THR A 1 141 ? 22.272 1.586 -13.640 1.00 96.94 141 THR A N 1
ATOM 1073 C CA . THR A 1 141 ? 21.409 2.673 -13.167 1.00 96.94 141 THR A CA 1
ATOM 1074 C C . THR A 1 141 ? 22.031 3.465 -12.018 1.00 96.94 141 THR A C 1
ATOM 1076 O O . THR A 1 141 ? 22.524 2.912 -11.033 1.00 96.94 141 THR A O 1
ATOM 1079 N N . LYS A 1 142 ? 21.942 4.792 -12.097 1.00 95.44 142 LYS A N 1
ATOM 1080 C CA . LYS A 1 142 ? 22.372 5.707 -11.027 1.00 95.44 142 LYS A CA 1
ATOM 1081 C C . LYS A 1 142 ? 21.301 5.950 -9.959 1.00 95.44 142 LYS A C 1
ATOM 1083 O O . LYS A 1 142 ? 21.585 6.580 -8.945 1.00 95.44 142 LYS A O 1
ATOM 1088 N N . TYR A 1 143 ? 20.079 5.461 -10.177 1.00 97.19 143 TYR A N 1
ATOM 1089 C CA . TYR A 1 143 ? 18.929 5.729 -9.316 1.00 97.19 143 TYR A CA 1
ATOM 1090 C C . TYR 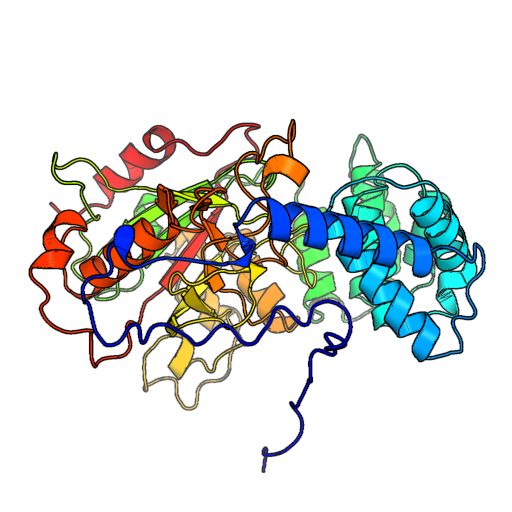A 1 143 ? 18.673 4.557 -8.353 1.00 97.19 143 TYR A C 1
ATOM 1092 O O . TYR A 1 143 ? 18.327 3.466 -8.819 1.00 97.19 143 TYR A O 1
ATOM 1100 N N . PRO A 1 144 ? 18.745 4.764 -7.023 1.00 97.31 144 PRO A N 1
ATOM 1101 C CA . PRO A 1 144 ? 18.513 3.711 -6.030 1.00 97.31 144 PRO A CA 1
ATOM 1102 C C . PRO A 1 144 ? 17.183 2.961 -6.187 1.00 97.31 144 PRO A C 1
ATOM 1104 O O . PRO A 1 144 ? 17.114 1.749 -6.007 1.00 97.31 144 PRO A O 1
ATOM 1107 N N . LYS A 1 145 ? 16.113 3.669 -6.568 1.00 97.19 145 LYS A N 1
ATOM 1108 C CA . LYS A 1 145 ? 14.775 3.090 -6.777 1.00 97.19 145 LYS A CA 1
ATOM 1109 C C . LYS A 1 145 ? 14.696 2.192 -8.003 1.00 97.19 145 LYS A C 1
ATOM 1111 O O . LYS A 1 145 ? 14.046 1.150 -7.952 1.00 97.19 145 LYS A O 1
ATOM 1116 N N . HIS A 1 146 ? 15.381 2.567 -9.079 1.00 98.06 146 HIS A N 1
ATOM 1117 C CA . HIS A 1 146 ? 15.468 1.737 -10.279 1.00 98.06 146 HIS A CA 1
ATOM 1118 C C . HIS A 1 146 ? 16.296 0.492 -9.998 1.00 98.06 146 HIS A C 1
ATOM 1120 O O . HIS A 1 146 ? 15.889 -0.599 -10.373 1.00 98.06 146 HIS A O 1
ATOM 1126 N N . PHE A 1 147 ? 17.407 0.649 -9.271 1.00 98.50 147 PHE A N 1
ATOM 1127 C CA . PHE A 1 147 ? 18.218 -0.475 -8.821 1.00 98.50 147 PHE A CA 1
ATOM 1128 C C . PHE A 1 147 ? 17.395 -1.459 -7.989 1.00 98.50 147 PHE A C 1
ATOM 1130 O O . PHE A 1 147 ? 17.344 -2.636 -8.324 1.00 98.50 147 PHE A O 1
ATOM 1137 N N . ALA A 1 148 ? 16.686 -0.975 -6.966 1.00 98.25 148 ALA A N 1
ATOM 1138 C CA . ALA A 1 148 ? 15.847 -1.827 -6.131 1.00 98.25 148 ALA A CA 1
ATOM 1139 C C . ALA A 1 148 ? 14.752 -2.539 -6.937 1.00 98.25 148 ALA A C 1
ATOM 1141 O O . ALA A 1 148 ? 14.577 -3.742 -6.787 1.00 98.25 148 ALA A O 1
ATOM 1142 N N . SER A 1 149 ? 14.065 -1.829 -7.837 1.00 97.81 149 SER A N 1
ATOM 1143 C CA . SER A 1 149 ? 13.021 -2.426 -8.684 1.00 97.81 149 SER A CA 1
ATOM 1144 C C . SER A 1 149 ? 13.591 -3.493 -9.630 1.00 97.81 149 SER A C 1
ATOM 1146 O O . SER A 1 149 ? 12.995 -4.555 -9.784 1.00 97.81 149 SER A O 1
ATOM 1148 N N . ALA A 1 150 ? 14.771 -3.248 -10.211 1.00 97.81 150 ALA A N 1
ATOM 1149 C CA . ALA A 1 150 ? 15.462 -4.197 -11.080 1.00 97.81 150 ALA A CA 1
ATOM 1150 C C . ALA A 1 150 ? 15.946 -5.441 -10.316 1.00 97.81 150 ALA A C 1
ATOM 1152 O O . ALA A 1 150 ? 15.730 -6.561 -10.765 1.00 97.81 150 ALA A O 1
ATOM 1153 N N . VAL A 1 151 ? 16.543 -5.272 -9.132 1.00 97.50 151 VAL A N 1
ATOM 1154 C CA . VAL A 1 151 ? 16.971 -6.400 -8.286 1.00 97.50 151 VAL A CA 1
ATOM 1155 C C . VAL A 1 151 ? 15.774 -7.235 -7.836 1.00 97.50 151 VAL A C 1
ATOM 1157 O O . VAL A 1 151 ? 15.838 -8.458 -7.896 1.00 97.50 151 VAL A O 1
ATOM 1160 N N . LEU A 1 152 ? 14.666 -6.600 -7.442 1.00 95.81 152 LEU A N 1
ATOM 1161 C CA . LEU A 1 152 ? 13.434 -7.305 -7.075 1.00 95.81 152 LEU A CA 1
ATOM 1162 C C . LEU A 1 152 ? 12.848 -8.089 -8.255 1.00 95.81 152 LEU A C 1
ATOM 1164 O O . LEU A 1 152 ? 12.412 -9.223 -8.070 1.00 95.81 152 LEU A O 1
ATOM 1168 N N . TYR A 1 153 ? 12.856 -7.512 -9.461 1.00 96.06 153 TYR A N 1
ATOM 1169 C CA . TYR A 1 153 ? 12.446 -8.214 -10.679 1.00 96.06 153 TYR A CA 1
ATOM 1170 C C . TYR A 1 153 ? 13.301 -9.462 -10.911 1.00 96.06 153 TYR A C 1
ATOM 1172 O O . TYR A 1 153 ? 12.771 -10.558 -11.049 1.00 96.06 153 TYR A O 1
ATOM 1180 N N . LEU A 1 154 ? 14.629 -9.313 -10.889 1.00 95.50 154 LEU A N 1
ATOM 1181 C CA . LEU A 1 154 ? 15.556 -10.423 -11.120 1.00 95.50 154 LEU A CA 1
ATOM 1182 C C . LEU A 1 154 ? 15.437 -11.500 -10.042 1.00 95.50 154 LEU A C 1
ATOM 1184 O O . LEU A 1 154 ? 15.503 -12.683 -10.359 1.00 95.50 154 LEU A O 1
ATOM 1188 N N . ARG A 1 155 ? 15.191 -11.103 -8.790 1.00 92.25 155 ARG A N 1
ATOM 1189 C CA . ARG A 1 155 ? 14.977 -12.034 -7.682 1.00 92.25 155 ARG A CA 1
ATOM 1190 C C . ARG A 1 155 ? 13.725 -12.881 -7.903 1.00 92.25 155 ARG A C 1
ATOM 1192 O O . ARG A 1 155 ? 13.768 -14.075 -7.655 1.00 92.25 155 ARG A O 1
ATOM 1199 N N . ARG A 1 156 ? 12.647 -12.301 -8.444 1.00 89.25 156 ARG A N 1
ATOM 1200 C CA . ARG A 1 156 ? 11.416 -13.035 -8.797 1.00 89.25 156 ARG A CA 1
ATOM 1201 C C . ARG A 1 156 ? 11.645 -14.116 -9.868 1.00 89.25 156 ARG A C 1
ATOM 1203 O O . ARG A 1 156 ? 10.890 -15.083 -9.919 1.00 89.25 156 ARG A O 1
ATOM 1210 N N . LEU A 1 157 ? 12.661 -13.958 -10.722 1.00 87.88 157 LEU A N 1
ATOM 1211 C CA . LEU A 1 157 ? 13.042 -14.947 -11.744 1.00 87.88 157 LEU A CA 1
ATOM 1212 C C . LEU A 1 157 ? 13.871 -16.106 -11.186 1.00 87.88 157 LEU A C 1
ATOM 1214 O O . LEU A 1 157 ? 13.973 -17.164 -11.812 1.00 87.88 157 LEU A O 1
ATOM 1218 N N . ASP A 1 158 ? 14.555 -15.860 -10.078 1.00 81.25 158 ASP A N 1
ATOM 1219 C CA . ASP A 1 158 ? 15.540 -16.755 -9.508 1.00 81.25 158 ASP A CA 1
ATOM 1220 C C . ASP A 1 158 ? 14.847 -17.805 -8.637 1.00 81.25 158 ASP A C 1
ATOM 1222 O O . ASP A 1 158 ? 14.136 -17.484 -7.689 1.00 81.25 158 ASP A O 1
ATOM 1226 N N . LYS A 1 159 ? 15.061 -19.085 -8.955 1.00 64.88 159 LYS A N 1
ATOM 1227 C CA . LYS A 1 159 ? 14.412 -20.199 -8.250 1.00 64.88 159 LYS A CA 1
ATOM 1228 C C . LYS A 1 159 ? 14.843 -20.307 -6.791 1.00 64.88 159 LYS A C 1
ATOM 1230 O O . LYS A 1 159 ? 14.115 -20.905 -6.005 1.00 64.88 159 LYS A O 1
ATOM 1235 N N . THR A 1 160 ? 16.026 -19.798 -6.451 1.00 62.72 160 THR A N 1
ATOM 1236 C CA . THR A 1 160 ? 16.543 -19.809 -5.078 1.00 62.72 160 THR A CA 1
ATOM 1237 C C . THR A 1 160 ? 16.503 -18.425 -4.439 1.00 62.72 160 THR A C 1
ATOM 1239 O O . THR A 1 160 ? 16.773 -18.325 -3.246 1.00 62.72 160 THR A O 1
ATOM 1242 N N . GLU A 1 161 ? 16.172 -17.373 -5.206 1.00 67.75 161 GLU A N 1
ATOM 1243 C CA . GLU A 1 161 ? 16.179 -15.941 -4.851 1.00 67.75 161 GLU A CA 1
ATOM 1244 C C . GLU A 1 161 ? 17.523 -15.367 -4.337 1.00 67.75 161 GLU A C 1
ATOM 1246 O O . GLU A 1 161 ? 17.749 -14.152 -4.367 1.00 67.75 161 GLU A O 1
ATOM 1251 N N . GLN A 1 162 ? 18.418 -16.230 -3.864 1.00 71.88 162 GLN A N 1
ATOM 1252 C CA . GLN A 1 162 ? 19.628 -15.916 -3.122 1.00 71.88 162 GLN A CA 1
ATOM 1253 C C . GLN A 1 162 ? 20.784 -15.515 -4.041 1.00 71.88 162 GLN A C 1
ATOM 1255 O O . GLN A 1 162 ? 21.493 -14.552 -3.738 1.00 71.88 162 GLN A O 1
ATOM 1260 N N . GLU A 1 163 ? 20.950 -16.196 -5.177 1.00 84.56 163 GLU A N 1
ATOM 1261 C CA . GLU A 1 163 ? 22.052 -15.933 -6.113 1.00 84.56 163 GLU A CA 1
ATOM 1262 C C . GLU A 1 163 ? 21.980 -14.501 -6.651 1.00 84.56 163 GLU A C 1
ATOM 1264 O O . GLU A 1 163 ? 22.994 -13.809 -6.792 1.00 84.56 163 GLU A O 1
ATOM 1269 N N . THR A 1 164 ? 20.759 -14.018 -6.889 1.00 91.38 164 THR A N 1
ATOM 1270 C CA . THR A 1 164 ? 20.528 -12.641 -7.322 1.00 91.38 164 THR A CA 1
ATOM 1271 C C . THR A 1 164 ? 21.025 -11.631 -6.288 1.00 91.38 164 THR A C 1
ATOM 1273 O O . THR A 1 164 ? 21.764 -10.707 -6.638 1.00 91.38 164 THR A O 1
ATOM 1276 N N . TRP A 1 165 ? 20.653 -11.773 -5.013 1.00 93.88 165 TRP A N 1
ATOM 1277 C CA . TRP A 1 165 ? 21.053 -10.788 -4.006 1.00 93.88 165 TRP A CA 1
ATOM 1278 C C . TRP A 1 165 ? 22.555 -10.822 -3.719 1.00 93.88 165 TRP A C 1
ATOM 1280 O O . TRP A 1 165 ? 23.185 -9.766 -3.657 1.00 93.88 165 TRP A O 1
ATOM 1290 N N . GLU A 1 166 ? 23.150 -12.012 -3.631 1.00 92.88 166 GLU A N 1
ATOM 1291 C CA . GLU A 1 166 ? 24.596 -12.175 -3.440 1.00 92.88 166 GLU A CA 1
ATOM 1292 C C . GLU A 1 166 ? 25.403 -11.525 -4.572 1.00 92.88 166 GLU A C 1
ATOM 1294 O O . GLU A 1 166 ? 26.450 -10.926 -4.322 1.00 92.88 166 GLU A O 1
ATOM 1299 N N . ARG A 1 167 ? 24.879 -11.558 -5.803 1.00 93.75 167 ARG A N 1
ATOM 1300 C CA . ARG A 1 167 ? 25.475 -10.878 -6.956 1.00 93.75 167 ARG A CA 1
ATOM 1301 C C . ARG A 1 167 ? 25.376 -9.355 -6.873 1.00 93.75 167 ARG A C 1
ATOM 1303 O O . ARG A 1 167 ? 26.342 -8.667 -7.194 1.00 93.75 167 ARG A O 1
ATOM 1310 N N . PHE A 1 168 ? 24.212 -8.811 -6.519 1.00 96.88 168 PHE A N 1
ATOM 1311 C CA . PHE A 1 168 ? 23.957 -7.368 -6.633 1.00 96.88 168 PHE A CA 1
ATOM 1312 C C . PHE A 1 168 ? 24.266 -6.567 -5.365 1.00 96.88 168 PHE A C 1
ATOM 1314 O O . PHE A 1 168 ? 24.473 -5.356 -5.460 1.00 96.88 168 PHE A O 1
ATOM 1321 N N . ARG A 1 169 ? 24.351 -7.205 -4.193 1.00 96.94 169 ARG A N 1
ATOM 1322 C CA . ARG A 1 169 ? 24.703 -6.537 -2.931 1.00 96.94 169 ARG A CA 1
ATOM 1323 C C . ARG A 1 169 ? 26.077 -5.851 -2.990 1.00 96.94 169 ARG A C 1
ATOM 1325 O O . ARG A 1 169 ? 26.121 -4.663 -2.679 1.00 96.94 169 ARG A O 1
ATOM 1332 N N . PRO A 1 170 ? 27.171 -6.489 -3.458 1.00 97.25 170 PRO A N 1
ATOM 1333 C CA . PRO A 1 170 ? 28.467 -5.813 -3.571 1.00 97.25 170 PRO A CA 1
ATOM 1334 C C . PRO A 1 170 ? 28.440 -4.617 -4.533 1.00 97.25 170 PRO A C 1
ATOM 1336 O O . PRO A 1 170 ? 29.053 -3.587 -4.262 1.00 97.25 170 PRO A O 1
ATOM 1339 N N . GLU A 1 171 ? 27.693 -4.719 -5.638 1.00 97.06 171 GLU A N 1
ATOM 1340 C CA . GLU A 1 171 ? 27.533 -3.616 -6.596 1.00 97.06 171 GLU A CA 1
ATOM 1341 C C . GLU A 1 171 ? 26.768 -2.436 -5.987 1.00 97.06 171 GLU A C 1
ATOM 1343 O O . GLU A 1 171 ? 27.135 -1.280 -6.208 1.00 97.06 171 GLU A O 1
ATOM 1348 N N . MET A 1 172 ? 25.741 -2.718 -5.177 1.00 98.06 172 MET A N 1
ATOM 1349 C CA . MET A 1 172 ? 25.030 -1.702 -4.404 1.00 98.06 172 MET A CA 1
ATOM 1350 C C . MET A 1 172 ? 25.972 -0.991 -3.428 1.00 98.06 172 MET A C 1
ATOM 1352 O O . MET A 1 172 ? 26.042 0.236 -3.441 1.00 98.06 172 MET A O 1
ATOM 1356 N N . GLU A 1 173 ? 26.701 -1.755 -2.606 1.00 97.88 173 GLU A N 1
ATOM 1357 C CA . GLU A 1 173 ? 27.620 -1.229 -1.587 1.00 97.88 173 GLU A CA 1
ATOM 1358 C C . GLU A 1 173 ? 28.733 -0.378 -2.218 1.00 97.88 173 GLU A C 1
ATOM 1360 O O . GLU A 1 173 ? 29.096 0.674 -1.693 1.00 97.88 173 GLU A O 1
ATOM 1365 N N . LYS A 1 174 ? 29.233 -0.793 -3.388 1.00 97.00 174 LYS A N 1
ATOM 1366 C CA . LYS A 1 174 ? 30.241 -0.059 -4.159 1.00 97.00 174 LYS A CA 1
ATOM 1367 C C . LYS A 1 174 ? 29.698 1.234 -4.773 1.00 97.00 174 LYS A C 1
ATOM 1369 O O . LYS A 1 174 ? 30.394 2.247 -4.755 1.00 97.00 174 LYS A O 1
ATOM 1374 N N . ARG A 1 175 ? 28.493 1.211 -5.360 1.00 96.94 175 ARG A N 1
ATOM 1375 C CA . ARG A 1 175 ? 27.908 2.375 -6.058 1.00 96.94 175 ARG A CA 1
ATOM 1376 C C . ARG A 1 175 ? 27.343 3.411 -5.087 1.00 96.94 175 ARG A C 1
ATOM 1378 O O . ARG A 1 175 ? 27.396 4.603 -5.379 1.00 96.94 175 ARG A O 1
ATOM 1385 N N . TRP A 1 176 ? 26.839 2.964 -3.940 1.00 98.06 176 TRP A N 1
ATOM 1386 C CA . TRP A 1 176 ? 26.296 3.817 -2.886 1.00 98.06 176 TRP A CA 1
ATOM 1387 C C . TRP A 1 176 ? 26.945 3.472 -1.537 1.00 98.06 176 TRP A C 1
ATOM 1389 O O . TRP A 1 176 ? 26.364 2.717 -0.760 1.00 98.06 176 TRP A O 1
ATOM 1399 N N . PRO A 1 177 ? 28.118 4.051 -1.211 1.00 97.06 177 PRO A N 1
ATOM 1400 C CA . PRO A 1 177 ? 28.801 3.794 0.062 1.00 97.06 177 PRO A CA 1
ATOM 1401 C C . PRO A 1 177 ? 27.959 4.113 1.309 1.00 97.06 177 PRO A C 1
ATOM 1403 O O . PRO A 1 177 ? 28.156 3.503 2.353 1.00 97.06 177 PRO A O 1
ATOM 1406 N N . GLU A 1 178 ? 26.996 5.033 1.190 1.00 96.69 178 GLU A N 1
ATOM 1407 C CA . GLU A 1 178 ? 26.048 5.423 2.248 1.00 96.69 178 GLU A CA 1
ATOM 1408 C C . GLU A 1 178 ? 24.672 4.740 2.096 1.00 96.69 178 GLU A C 1
ATOM 1410 O O . GLU A 1 178 ? 23.634 5.293 2.475 1.00 96.69 178 GLU A O 1
ATOM 1415 N N . TRP A 1 179 ? 24.613 3.547 1.495 1.00 97.56 179 TRP A N 1
ATOM 1416 C CA . TRP A 1 179 ? 23.350 2.846 1.225 1.00 97.56 179 TRP A CA 1
ATOM 1417 C C . TRP A 1 179 ? 22.504 2.606 2.484 1.00 97.56 179 TRP A C 1
ATOM 1419 O O . TRP A 1 179 ? 21.279 2.538 2.382 1.00 97.56 179 TRP A O 1
ATOM 1429 N N . GLN A 1 180 ? 23.122 2.502 3.665 1.00 96.38 180 GLN A N 1
ATOM 1430 C CA . GLN A 1 180 ? 22.418 2.314 4.935 1.00 96.38 180 GLN A CA 1
ATOM 1431 C C . GLN A 1 180 ? 21.538 3.519 5.298 1.00 96.38 180 GLN A C 1
ATOM 1433 O O . GLN A 1 180 ? 20.502 3.342 5.942 1.00 96.38 180 GLN A O 1
ATOM 1438 N N . GLU A 1 181 ? 21.914 4.722 4.855 1.00 95.88 181 GLU A N 1
ATOM 1439 C CA . GLU A 1 181 ? 21.153 5.952 5.085 1.00 95.88 181 GLU A CA 1
ATOM 1440 C C . GLU A 1 181 ? 20.091 6.201 4.009 1.00 95.88 181 GLU A C 1
ATOM 1442 O O . GLU A 1 181 ? 19.083 6.875 4.267 1.00 95.88 181 GLU A O 1
ATOM 1447 N N . GLN A 1 182 ? 20.277 5.602 2.827 1.00 97.69 182 GLN A N 1
ATOM 1448 C CA . GLN A 1 182 ? 19.334 5.647 1.715 1.00 97.69 182 GLN A CA 1
ATOM 1449 C C . GLN A 1 182 ? 18.137 4.717 1.971 1.00 97.69 182 GLN A C 1
ATOM 1451 O O . GLN A 1 182 ? 18.283 3.494 1.923 1.00 97.69 182 GLN A O 1
ATOM 1456 N N . PRO A 1 183 ? 16.917 5.249 2.184 1.00 97.56 183 PRO A N 1
ATOM 1457 C CA . PRO A 1 183 ? 15.783 4.459 2.673 1.00 97.56 183 PRO A CA 1
ATOM 1458 C C . PRO A 1 183 ? 15.387 3.307 1.748 1.00 97.56 183 PRO A C 1
ATOM 1460 O O . PRO A 1 183 ? 15.050 2.225 2.220 1.00 97.56 183 PRO A O 1
ATOM 1463 N N . ILE A 1 184 ? 15.472 3.522 0.433 1.00 98.25 184 ILE A N 1
ATOM 1464 C CA . ILE A 1 184 ? 15.160 2.504 -0.572 1.00 98.25 184 ILE A CA 1
ATOM 1465 C C . ILE A 1 184 ? 16.146 1.332 -0.512 1.00 98.25 184 ILE A C 1
ATOM 1467 O O . ILE A 1 184 ? 15.725 0.179 -0.524 1.00 98.25 184 ILE A O 1
ATOM 1471 N N . LEU A 1 185 ? 17.451 1.616 -0.449 1.00 98.50 185 LEU A N 1
ATOM 1472 C CA . LEU A 1 185 ? 18.487 0.578 -0.450 1.00 98.50 185 LEU A CA 1
ATOM 1473 C C . LEU A 1 185 ? 18.526 -0.160 0.885 1.00 98.50 185 LEU A C 1
ATOM 1475 O O . LEU A 1 185 ? 18.679 -1.378 0.912 1.00 98.50 185 LEU A O 1
ATOM 1479 N N . LYS A 1 186 ? 18.309 0.561 1.990 1.00 98.00 186 LYS A N 1
ATOM 1480 C CA . LYS A 1 186 ? 18.189 -0.051 3.309 1.00 98.00 186 LYS A CA 1
ATOM 1481 C C . LYS A 1 186 ? 17.000 -1.012 3.387 1.00 98.00 186 LYS A C 1
ATOM 1483 O O . LYS A 1 186 ? 17.173 -2.130 3.861 1.00 98.00 186 LYS A O 1
ATOM 1488 N N . ALA A 1 187 ? 15.825 -0.612 2.893 1.00 97.75 187 ALA A N 1
ATOM 1489 C CA . ALA A 1 187 ? 14.652 -1.486 2.846 1.00 97.75 187 ALA A CA 1
ATOM 1490 C C . ALA A 1 187 ? 14.856 -2.692 1.914 1.00 97.75 187 ALA A C 1
ATOM 1492 O O . ALA A 1 187 ? 14.499 -3.809 2.284 1.00 97.75 187 ALA A O 1
ATOM 1493 N N . LEU A 1 188 ? 15.482 -2.487 0.747 1.00 97.81 188 LEU A N 1
ATOM 1494 C CA . LEU A 1 188 ? 15.860 -3.574 -0.159 1.00 97.81 188 LEU A CA 1
ATOM 1495 C C . LEU A 1 188 ? 16.764 -4.595 0.541 1.00 97.81 188 LEU A C 1
ATOM 1497 O O . LEU A 1 188 ? 16.469 -5.784 0.494 1.00 97.81 188 LEU A O 1
ATOM 1501 N N . SER A 1 189 ? 17.826 -4.140 1.217 1.00 96.88 189 SER A N 1
ATOM 1502 C CA . SER A 1 189 ? 18.726 -5.023 1.969 1.00 96.88 189 SER A CA 1
ATOM 1503 C C . SER A 1 189 ? 17.973 -5.807 3.036 1.00 96.88 189 SER A C 1
ATOM 1505 O O . SER A 1 189 ? 18.118 -7.017 3.073 1.00 96.88 189 SER A O 1
ATOM 1507 N N . LEU A 1 190 ? 17.106 -5.177 3.836 1.00 94.94 190 LEU A N 1
ATOM 1508 C CA . LEU A 1 190 ? 16.336 -5.895 4.862 1.00 94.94 190 LEU A CA 1
ATOM 1509 C C . LEU A 1 190 ? 15.478 -7.028 4.274 1.00 94.94 190 LEU A C 1
ATOM 1511 O O . LEU A 1 190 ? 15.468 -8.134 4.809 1.00 94.94 190 LEU A O 1
ATOM 1515 N N . ILE A 1 191 ? 14.808 -6.770 3.148 1.00 92.94 191 ILE A N 1
ATOM 1516 C CA . ILE A 1 191 ? 13.971 -7.763 2.460 1.00 92.94 191 ILE A CA 1
ATOM 1517 C C . ILE A 1 191 ? 14.808 -8.864 1.798 1.00 92.94 191 ILE A C 1
ATOM 1519 O O . ILE A 1 191 ? 14.385 -10.019 1.748 1.00 92.94 191 ILE A O 1
ATOM 1523 N N . CYS A 1 192 ? 15.976 -8.532 1.255 1.00 92.88 192 CYS A N 1
ATOM 1524 C CA . CYS A 1 192 ? 16.849 -9.494 0.581 1.00 92.88 192 CYS A CA 1
ATOM 1525 C C . CYS A 1 192 ? 17.750 -10.289 1.532 1.00 92.88 192 CYS A C 1
ATOM 1527 O O . CYS A 1 192 ? 18.109 -11.420 1.220 1.00 92.88 192 CYS A O 1
ATOM 1529 N N . ASP A 1 193 ? 18.068 -9.744 2.703 1.00 91.62 193 ASP A N 1
ATOM 1530 C CA . ASP A 1 193 ? 18.824 -10.429 3.752 1.00 91.62 193 ASP A CA 1
ATOM 1531 C C . ASP A 1 193 ? 17.932 -11.384 4.572 1.00 91.62 193 ASP A C 1
ATOM 1533 O O . ASP A 1 193 ? 18.441 -12.263 5.273 1.00 91.62 193 ASP A O 1
ATOM 1537 N N . GLN A 1 194 ? 16.601 -11.255 4.481 1.00 87.50 194 GLN A N 1
ATOM 1538 C CA . GLN A 1 194 ? 15.664 -12.185 5.105 1.00 87.50 194 GLN A CA 1
ATOM 1539 C C . GLN A 1 194 ? 15.696 -13.548 4.396 1.00 87.50 194 GLN A C 1
ATOM 1541 O O . GLN A 1 194 ? 15.125 -13.719 3.321 1.00 87.50 194 GLN A O 1
ATOM 1546 N N . ARG A 1 195 ? 16.324 -14.533 5.047 1.00 79.50 195 ARG A N 1
ATOM 1547 C CA . ARG A 1 195 ? 16.428 -15.917 4.549 1.00 79.50 195 ARG A CA 1
ATOM 1548 C C . ARG A 1 195 ? 15.253 -16.804 4.943 1.00 79.50 195 ARG A C 1
ATOM 1550 O O . ARG A 1 195 ? 14.856 -17.667 4.177 1.00 79.50 195 ARG A O 1
ATOM 1557 N N . GLU A 1 196 ? 14.703 -16.577 6.131 1.00 80.38 196 GLU A N 1
ATOM 1558 C CA . GLU A 1 196 ? 13.624 -17.386 6.697 1.00 80.38 196 GLU A CA 1
ATOM 1559 C C . GLU A 1 196 ? 12.359 -16.543 6.892 1.00 80.38 196 GLU A C 1
ATOM 1561 O O . GLU A 1 196 ? 12.455 -15.337 7.165 1.00 80.38 196 GLU A O 1
ATOM 1566 N N . PRO A 1 197 ? 11.158 -17.141 6.801 1.00 81.19 197 PRO A N 1
ATOM 1567 C CA . PRO A 1 197 ? 9.927 -16.473 7.195 1.00 81.19 197 PRO A CA 1
ATOM 1568 C C . PRO A 1 197 ? 10.025 -15.998 8.648 1.00 81.19 197 PRO A C 1
ATOM 1570 O O . PRO A 1 197 ? 10.142 -16.802 9.573 1.00 81.19 197 PRO A O 1
ATOM 1573 N N . ILE A 1 198 ? 9.973 -14.684 8.863 1.00 85.31 198 ILE A N 1
ATOM 1574 C CA . ILE A 1 198 ? 9.985 -14.125 10.211 1.00 85.31 198 ILE A CA 1
ATOM 1575 C C . ILE A 1 198 ? 8.548 -14.131 10.707 1.00 85.31 198 ILE A C 1
ATOM 1577 O O . ILE A 1 198 ? 7.670 -13.522 10.102 1.00 85.31 198 ILE A O 1
ATOM 1581 N N . GLN A 1 199 ? 8.319 -14.847 11.801 1.00 88.25 199 GLN A N 1
ATOM 1582 C CA . GLN A 1 199 ? 7.022 -14.852 12.458 1.00 88.25 199 GLN A CA 1
ATOM 1583 C C . GLN A 1 199 ? 6.811 -13.524 13.191 1.00 88.25 199 GLN A C 1
ATOM 1585 O O . GLN A 1 199 ? 7.747 -13.040 13.843 1.00 88.25 199 GLN A O 1
ATOM 1590 N N . PRO A 1 200 ? 5.607 -12.932 13.120 1.00 93.25 200 PRO A N 1
ATOM 1591 C CA . PRO A 1 200 ? 5.312 -11.742 13.894 1.00 93.25 200 PRO A CA 1
ATOM 1592 C C . PRO A 1 200 ? 5.406 -12.049 15.401 1.00 93.25 200 PRO A C 1
ATOM 1594 O O . PRO A 1 200 ? 5.088 -13.167 15.828 1.00 93.25 200 PRO A O 1
ATOM 1597 N N . PRO A 1 201 ? 5.802 -11.071 16.237 1.00 96.06 201 PRO A N 1
ATOM 1598 C CA . PRO A 1 201 ? 5.669 -11.193 17.684 1.00 96.06 201 PRO A CA 1
ATOM 1599 C C . PRO A 1 201 ? 4.200 -11.435 18.085 1.00 96.06 201 PRO A C 1
ATOM 1601 O O . PRO A 1 201 ? 3.293 -11.215 17.277 1.00 96.06 201 PRO A O 1
ATOM 1604 N N . PRO A 1 202 ? 3.922 -11.857 19.333 1.00 95.88 202 PRO A N 1
ATOM 1605 C CA . PRO A 1 202 ? 2.559 -12.149 19.770 1.00 95.88 202 PRO A CA 1
ATOM 1606 C C . PRO A 1 202 ? 1.585 -10.999 19.480 1.00 95.88 202 PRO A C 1
ATOM 1608 O O . PRO A 1 202 ? 1.742 -9.894 20.003 1.00 95.88 202 PRO A O 1
ATOM 1611 N N . LEU A 1 203 ? 0.555 -11.260 18.667 1.00 97.81 203 LEU A N 1
ATOM 1612 C CA . LEU A 1 203 ? -0.368 -10.216 18.209 1.00 97.81 203 LEU A CA 1
ATOM 1613 C C . LEU A 1 203 ? -1.092 -9.538 19.378 1.00 97.81 203 LEU A C 1
ATOM 1615 O O . LEU A 1 203 ? -1.324 -8.333 19.334 1.00 97.81 203 LEU A O 1
ATOM 1619 N N . ARG A 1 204 ? -1.395 -10.262 20.463 1.00 96.50 204 ARG A N 1
ATOM 1620 C CA . ARG A 1 204 ? -2.051 -9.692 21.650 1.00 96.50 204 ARG A CA 1
ATOM 1621 C C . ARG 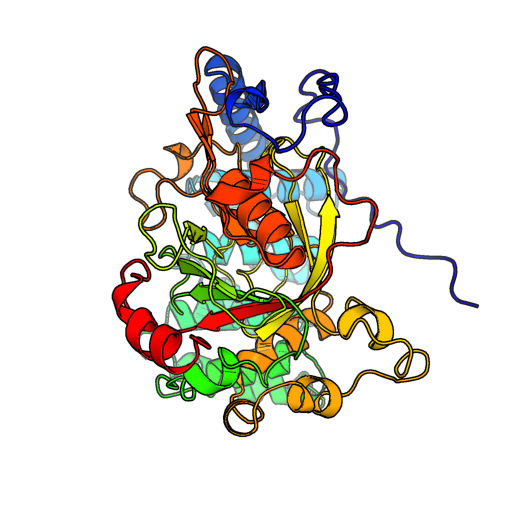A 1 204 ? -1.349 -8.464 22.235 1.00 96.50 204 ARG A C 1
ATOM 1623 O O . ARG A 1 204 ? -2.025 -7.638 22.841 1.00 96.50 204 ARG A O 1
ATOM 1630 N N . THR A 1 205 ? -0.029 -8.309 22.074 1.00 96.00 205 THR A N 1
ATOM 1631 C CA . THR A 1 205 ? 0.691 -7.158 22.649 1.00 96.00 205 THR A CA 1
ATOM 1632 C C . THR A 1 205 ? 0.444 -5.878 21.858 1.00 96.00 205 THR A C 1
ATOM 1634 O O . THR A 1 205 ? 0.236 -4.828 22.461 1.00 96.00 205 THR A O 1
ATOM 1637 N N . ILE A 1 206 ? 0.365 -5.964 20.525 1.00 97.12 206 ILE A N 1
ATOM 1638 C CA . ILE A 1 206 ? 0.017 -4.822 19.667 1.00 97.12 206 ILE A CA 1
ATOM 1639 C C . ILE A 1 206 ? -1.498 -4.600 19.575 1.00 97.12 206 ILE A C 1
ATOM 1641 O O . ILE A 1 206 ? -1.946 -3.479 19.351 1.00 97.12 206 ILE A O 1
ATOM 1645 N N . LEU A 1 207 ? -2.302 -5.645 19.794 1.00 97.94 207 LEU A N 1
ATOM 1646 C CA . LEU A 1 207 ? -3.766 -5.570 19.878 1.00 97.94 207 LEU A CA 1
ATOM 1647 C C . LEU A 1 207 ? -4.261 -5.018 21.226 1.00 97.94 207 LEU A C 1
ATOM 1649 O O . LEU A 1 207 ? -5.357 -4.463 21.312 1.00 97.94 207 LEU A O 1
ATOM 1653 N N . GLY A 1 208 ? -3.466 -5.171 22.286 1.00 94.81 208 GLY A N 1
ATOM 1654 C CA . GLY A 1 208 ? -3.831 -4.808 23.652 1.00 94.81 208 GLY A CA 1
ATOM 1655 C C . GLY A 1 208 ? -3.890 -3.300 23.898 1.00 94.81 208 GLY A C 1
ATOM 1656 O O . GLY A 1 208 ? -3.278 -2.506 23.191 1.00 94.81 208 GLY A O 1
ATOM 1657 N N . GLN A 1 209 ? -4.606 -2.893 24.950 1.00 91.69 209 GLN A N 1
ATOM 1658 C CA . GLN A 1 209 ? -4.896 -1.481 25.268 1.00 91.69 209 GLN A CA 1
ATOM 1659 C C . GLN A 1 209 ? -3.672 -0.597 25.533 1.00 91.69 209 GLN A C 1
ATOM 1661 O O . GLN A 1 209 ? -3.778 0.624 25.453 1.00 91.69 209 GLN A O 1
ATOM 1666 N N . GLN A 1 210 ? -2.533 -1.208 25.867 1.00 92.25 210 GLN A N 1
ATOM 1667 C CA . GLN A 1 210 ? -1.285 -0.487 26.119 1.00 92.25 210 GLN A CA 1
ATOM 1668 C C . GLN A 1 210 ? -0.692 0.100 24.837 1.00 92.25 210 GLN A C 1
ATOM 1670 O O . GLN A 1 210 ? -0.024 1.127 24.883 1.00 92.25 210 GLN A O 1
ATOM 1675 N N . PHE A 1 211 ? -0.967 -0.513 23.685 1.00 95.88 211 PHE A N 1
ATOM 1676 C CA . PHE A 1 211 ? -0.626 0.079 22.403 1.00 95.88 211 PHE A CA 1
ATOM 1677 C C . PHE A 1 211 ? -1.606 1.218 22.098 1.00 95.88 211 PHE A C 1
ATOM 1679 O O . PHE A 1 211 ? -2.806 0.977 21.981 1.00 95.88 211 PHE A O 1
ATOM 1686 N N . MET A 1 212 ? -1.120 2.455 21.970 1.00 94.56 212 MET A N 1
ATOM 1687 C CA . MET A 1 212 ? -1.932 3.645 21.650 1.00 94.56 212 MET A CA 1
ATOM 1688 C C . MET A 1 212 ? -3.143 3.837 22.586 1.00 94.56 212 MET A C 1
ATOM 1690 O O . MET A 1 212 ? -4.294 3.760 22.138 1.00 94.56 212 MET A O 1
ATOM 1694 N N . PRO A 1 213 ? -2.916 4.033 23.897 1.00 93.81 213 PRO A N 1
ATOM 1695 C CA . PRO A 1 213 ? -3.990 4.098 24.881 1.00 93.81 213 PRO A CA 1
ATOM 1696 C C . PRO A 1 213 ? -4.952 5.257 24.590 1.00 93.81 213 PRO A C 1
ATOM 1698 O O . PRO A 1 213 ? -4.540 6.366 24.256 1.00 93.81 213 PRO A O 1
ATOM 1701 N N . GLY A 1 214 ? -6.256 5.000 24.717 1.00 93.62 214 GLY A N 1
ATOM 1702 C CA . GLY A 1 214 ? -7.298 6.009 24.490 1.00 93.62 214 GLY A CA 1
ATOM 1703 C C . GLY A 1 214 ? -7.530 6.377 23.021 1.00 93.62 214 GLY A C 1
ATOM 1704 O O . GLY A 1 214 ? -8.322 7.276 22.743 1.00 93.62 214 GLY A O 1
ATOM 1705 N N . LYS A 1 215 ? -6.866 5.700 22.075 1.00 95.56 215 LYS A N 1
ATOM 1706 C CA . LYS A 1 215 ? -7.029 5.927 20.636 1.00 95.56 215 LYS A CA 1
ATOM 1707 C C . LYS A 1 215 ? -7.607 4.686 19.947 1.00 95.56 215 LYS A C 1
ATOM 1709 O O . LYS A 1 215 ? -7.183 3.561 20.245 1.00 95.56 215 LYS A O 1
ATOM 1714 N N . PRO A 1 216 ? -8.571 4.866 19.028 1.00 97.50 216 PRO A N 1
ATOM 1715 C CA . PRO A 1 216 ? -9.046 3.774 18.198 1.00 97.50 216 PRO A CA 1
ATOM 1716 C C . PRO A 1 216 ? -7.950 3.352 17.210 1.00 97.50 216 PRO A C 1
ATOM 1718 O O . PRO A 1 216 ? -7.141 4.172 16.761 1.00 97.50 216 PRO A O 1
ATOM 1721 N N . VAL A 1 217 ? -7.919 2.061 16.885 1.00 98.62 217 VAL A N 1
ATOM 1722 C CA . VAL A 1 217 ? -6.919 1.464 15.994 1.00 98.62 217 VAL A CA 1
ATOM 1723 C C . VAL A 1 217 ? -7.604 0.529 15.007 1.00 98.62 217 VAL A C 1
ATOM 1725 O O . VAL A 1 217 ? -8.323 -0.390 15.405 1.00 98.62 217 VAL A O 1
ATOM 1728 N N . ILE A 1 218 ? -7.360 0.759 13.720 1.00 98.81 218 ILE A N 1
ATOM 1729 C CA . ILE A 1 218 ? -7.671 -0.176 12.640 1.00 98.81 218 ILE A CA 1
ATOM 1730 C C . ILE A 1 218 ? -6.496 -1.146 12.529 1.00 98.81 218 ILE A C 1
ATOM 1732 O O . ILE A 1 218 ? -5.362 -0.717 12.335 1.00 98.81 218 ILE A O 1
ATOM 1736 N N . TYR A 1 219 ? -6.749 -2.445 12.638 1.00 98.81 219 TYR A N 1
ATOM 1737 C CA . TYR A 1 219 ? -5.749 -3.471 12.351 1.00 98.81 219 TYR A CA 1
ATOM 1738 C C . TYR A 1 219 ? -6.077 -4.089 11.003 1.00 98.81 219 TYR A C 1
ATOM 1740 O O . TYR A 1 219 ? -7.150 -4.667 10.845 1.00 98.81 219 TYR A O 1
ATOM 1748 N N . SER A 1 220 ? -5.161 -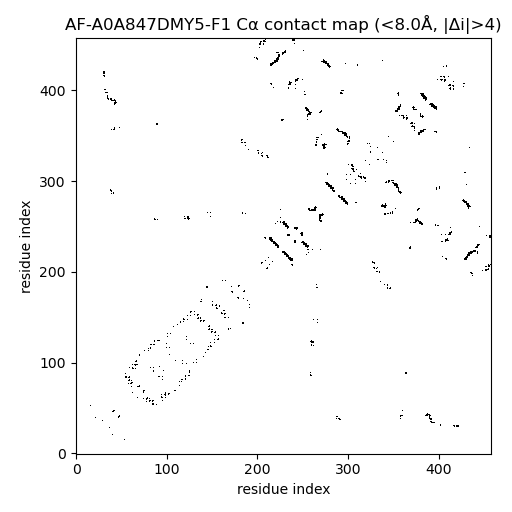3.950 10.049 1.00 98.69 220 SER A N 1
ATOM 1749 C CA . SER A 1 220 ? -5.247 -4.539 8.717 1.00 98.69 220 SER A CA 1
ATOM 1750 C C . SER A 1 220 ? -4.260 -5.700 8.636 1.00 98.69 220 SER A C 1
ATOM 1752 O O . SER A 1 220 ? -3.054 -5.502 8.470 1.00 98.69 220 SER A O 1
ATOM 1754 N N . PHE A 1 221 ? -4.766 -6.916 8.818 1.00 98.75 221 PHE A N 1
ATOM 1755 C CA . PHE A 1 221 ? -3.985 -8.144 8.731 1.00 98.75 221 PHE A CA 1
ATOM 1756 C C . PHE A 1 221 ? -3.862 -8.582 7.279 1.00 98.75 221 PHE A C 1
ATOM 1758 O O . PHE A 1 221 ? -4.865 -8.730 6.588 1.00 98.75 221 PHE A O 1
ATOM 1765 N N . GLN A 1 222 ? -2.640 -8.807 6.820 1.00 97.94 222 GLN A N 1
ATOM 1766 C CA . GLN A 1 222 ? -2.322 -9.055 5.420 1.00 97.94 222 GLN A CA 1
ATOM 1767 C C . GLN A 1 222 ? -1.449 -10.306 5.279 1.00 97.94 222 GLN A C 1
ATOM 1769 O O . GLN A 1 222 ? -0.749 -10.710 6.211 1.00 97.94 222 GLN A O 1
ATOM 1774 N N . ARG A 1 223 ? -1.475 -10.918 4.095 1.00 96.44 223 ARG A N 1
ATOM 1775 C CA . ARG A 1 223 ? -0.485 -11.924 3.685 1.00 96.44 223 ARG A CA 1
ATOM 1776 C C . ARG A 1 223 ? 0.740 -11.236 3.105 1.00 96.44 223 ARG A C 1
ATOM 1778 O O . ARG A 1 223 ? 0.588 -10.206 2.450 1.00 96.44 223 ARG A O 1
ATOM 1785 N N . ASN A 1 224 ? 1.923 -11.825 3.254 1.00 92.69 224 ASN A N 1
ATOM 1786 C CA . ASN A 1 224 ? 3.139 -11.363 2.577 1.00 92.69 224 ASN A CA 1
ATOM 1787 C C . ASN A 1 224 ? 2.905 -11.339 1.058 1.00 92.69 224 ASN A C 1
ATOM 1789 O O . ASN A 1 224 ? 3.183 -10.336 0.401 1.00 92.69 224 ASN A O 1
ATOM 1793 N N . ASN A 1 225 ? 2.298 -12.405 0.513 1.00 93.44 225 ASN A N 1
ATOM 1794 C CA . ASN A 1 225 ? 1.738 -12.372 -0.832 1.00 93.44 225 ASN A CA 1
ATOM 1795 C C . ASN A 1 225 ? 0.460 -11.516 -0.864 1.00 93.44 225 ASN A C 1
ATOM 1797 O O . ASN A 1 225 ? -0.628 -11.966 -0.504 1.00 93.44 225 ASN A O 1
ATOM 1801 N N . ARG A 1 226 ? 0.603 -10.290 -1.369 1.00 94.75 226 ARG A N 1
ATOM 1802 C CA . ARG A 1 226 ? -0.472 -9.301 -1.516 1.00 94.75 226 ARG A CA 1
ATOM 1803 C C . ARG A 1 226 ? -1.529 -9.658 -2.564 1.00 94.75 226 ARG A C 1
ATOM 1805 O O . ARG A 1 226 ? -2.491 -8.914 -2.705 1.00 94.75 226 ARG A O 1
ATOM 1812 N N . ASP A 1 227 ? -1.390 -10.773 -3.276 1.00 95.56 227 ASP A N 1
ATOM 1813 C CA . ASP A 1 227 ? -2.425 -11.283 -4.182 1.00 95.56 227 ASP A CA 1
ATOM 1814 C C . ASP A 1 227 ? -3.689 -11.736 -3.437 1.00 95.56 227 ASP A C 1
ATOM 1816 O O . ASP A 1 227 ? -4.757 -11.834 -4.034 1.00 95.56 227 ASP A O 1
ATOM 1820 N N . PHE A 1 228 ? -3.583 -12.008 -2.135 1.00 97.38 228 PHE A N 1
ATOM 1821 C CA . PHE A 1 228 ? -4.702 -12.463 -1.322 1.00 97.38 228 PHE A CA 1
ATOM 1822 C C . PHE A 1 228 ? -5.228 -11.360 -0.415 1.00 97.38 228 PHE A C 1
ATOM 1824 O O . PHE A 1 228 ? -4.475 -10.595 0.187 1.00 97.38 228 PHE A O 1
ATOM 1831 N N . GLU A 1 229 ? -6.550 -11.320 -0.297 1.00 95.69 229 GLU A N 1
ATOM 1832 C CA . GLU A 1 229 ? -7.251 -10.333 0.509 1.00 95.69 229 GLU A CA 1
ATOM 1833 C C . GLU A 1 229 ? -6.927 -10.484 2.003 1.00 95.69 229 GLU A C 1
ATOM 1835 O O . GLU A 1 229 ? -6.905 -11.587 2.561 1.00 95.69 229 GLU A O 1
ATOM 1840 N N . GLY A 1 230 ? -6.667 -9.354 2.653 1.00 98.19 230 GLY A N 1
ATOM 1841 C CA . GLY A 1 230 ? -6.480 -9.282 4.089 1.00 98.19 230 GLY A CA 1
ATOM 1842 C C . GLY A 1 230 ? -7.790 -9.126 4.854 1.00 98.19 230 GLY A C 1
ATOM 1843 O O . GLY A 1 230 ? -8.886 -9.170 4.295 1.00 98.19 230 GLY A O 1
ATOM 1844 N N . LEU A 1 231 ? -7.663 -8.902 6.157 1.00 98.56 231 LEU A N 1
ATOM 1845 C CA . LEU A 1 231 ? -8.776 -8.751 7.084 1.00 98.56 231 LEU A CA 1
ATOM 1846 C C . LEU A 1 231 ? -8.580 -7.515 7.952 1.00 98.56 231 LEU A C 1
ATOM 1848 O O . LEU A 1 231 ? -7.531 -7.335 8.568 1.00 98.56 231 LEU A O 1
ATOM 1852 N N . VAL A 1 232 ? -9.626 -6.710 8.066 1.00 98.81 232 VAL A N 1
ATOM 1853 C CA . VAL A 1 232 ? -9.673 -5.558 8.957 1.00 98.81 232 VAL A CA 1
ATOM 1854 C C . VAL A 1 232 ? -10.506 -5.869 10.187 1.00 98.81 232 VAL A C 1
ATOM 1856 O O . VAL A 1 232 ? -11.628 -6.358 10.081 1.00 98.81 232 VAL A O 1
ATOM 1859 N N . VAL A 1 233 ? -9.979 -5.506 11.354 1.00 98.75 233 VAL A N 1
ATOM 1860 C CA . VAL A 1 233 ? -10.725 -5.397 12.615 1.00 98.75 233 VAL A CA 1
ATOM 1861 C C . VAL A 1 233 ? -10.449 -4.037 13.248 1.00 98.75 233 VAL A C 1
ATOM 1863 O O . VAL A 1 233 ? -9.446 -3.391 12.944 1.00 98.75 233 VAL A O 1
ATOM 1866 N N . ILE A 1 234 ? -11.323 -3.591 14.150 1.00 98.62 234 ILE A N 1
ATOM 1867 C CA . ILE A 1 234 ? -11.158 -2.299 14.825 1.00 98.62 234 ILE A CA 1
ATOM 1868 C C . ILE A 1 234 ? -11.187 -2.488 16.331 1.00 98.62 234 ILE A C 1
ATOM 1870 O O . ILE A 1 234 ? -12.127 -3.067 16.884 1.00 98.62 234 ILE A O 1
ATOM 1874 N N . ARG A 1 235 ? -10.183 -1.924 16.995 1.00 98.31 235 ARG A N 1
ATOM 1875 C CA . ARG A 1 235 ? -10.208 -1.678 18.431 1.00 98.31 235 ARG A CA 1
ATOM 1876 C C . ARG A 1 235 ? -10.661 -0.244 18.677 1.00 98.31 235 ARG A C 1
ATOM 1878 O O . ARG A 1 235 ? -10.112 0.702 18.118 1.00 98.31 235 ARG A O 1
ATOM 1885 N N . ARG A 1 236 ? -11.673 -0.089 19.517 1.00 97.12 236 ARG A N 1
ATOM 1886 C CA . ARG A 1 236 ? -12.249 1.190 19.943 1.00 97.12 236 ARG A CA 1
ATOM 1887 C C . ARG A 1 236 ? -11.289 1.957 20.855 1.00 97.12 236 ARG A C 1
ATOM 1889 O O . ARG A 1 236 ? -10.323 1.391 21.365 1.00 97.12 236 ARG A O 1
ATOM 1896 N N . ALA A 1 237 ? -11.585 3.231 21.106 1.00 93.56 237 ALA A N 1
ATOM 1897 C CA . ALA A 1 237 ? -10.778 4.077 21.989 1.00 93.56 237 ALA A CA 1
ATOM 1898 C C . ALA A 1 237 ? -10.759 3.590 23.455 1.00 93.56 237 ALA A C 1
ATOM 1900 O O . ALA A 1 237 ? -9.745 3.715 24.135 1.00 93.56 237 ALA A O 1
ATOM 1901 N N . ASP A 1 238 ? -11.843 2.970 23.930 1.00 94.75 238 ASP A N 1
ATOM 1902 C CA . ASP A 1 238 ? -11.920 2.302 25.241 1.00 94.75 238 ASP A CA 1
ATOM 1903 C C . ASP A 1 238 ? -11.204 0.937 25.289 1.00 94.75 238 ASP A C 1
ATOM 1905 O O . ASP A 1 238 ? -11.203 0.254 26.320 1.00 94.75 238 ASP A O 1
ATOM 1909 N N . GLY A 1 239 ? -10.599 0.555 24.162 1.00 95.31 239 GLY A N 1
ATOM 1910 C CA . GLY A 1 239 ? -9.798 -0.636 23.950 1.00 95.31 239 GLY A CA 1
ATOM 1911 C C . GLY A 1 239 ? -10.591 -1.944 23.893 1.00 95.31 239 GLY A C 1
ATOM 1912 O O . GLY A 1 239 ? -9.982 -3.004 24.026 1.00 95.31 239 GLY A O 1
ATOM 1913 N N . ARG A 1 240 ? -11.918 -1.883 23.720 1.00 97.06 240 ARG A N 1
ATOM 1914 C CA . ARG A 1 240 ? -12.737 -3.031 23.300 1.00 97.06 240 ARG A CA 1
ATOM 1915 C C . ARG A 1 240 ? -12.666 -3.226 21.796 1.00 97.06 240 ARG A C 1
ATOM 1917 O O . ARG A 1 240 ? -12.571 -2.250 21.052 1.00 97.06 240 ARG A O 1
ATOM 1924 N N . PHE A 1 241 ? -12.793 -4.456 21.322 1.00 98.25 241 PHE A N 1
ATOM 1925 C CA . PHE A 1 241 ? -12.968 -4.708 19.892 1.00 98.25 241 PHE A CA 1
ATOM 1926 C C . PHE A 1 241 ? -14.406 -4.433 19.442 1.00 98.25 241 PHE A C 1
ATOM 1928 O O . PHE A 1 241 ? -15.373 -4.706 20.157 1.00 98.25 241 PHE A O 1
ATOM 1935 N N . ALA A 1 242 ? -14.546 -3.863 18.245 1.00 98.12 242 ALA A N 1
ATOM 1936 C CA . ALA A 1 242 ? -15.835 -3.622 17.613 1.00 98.12 242 ALA A CA 1
ATOM 1937 C C . ALA A 1 242 ? -16.579 -4.945 17.374 1.00 98.12 242 ALA A C 1
ATOM 1939 O O . ALA A 1 242 ? -15.985 -5.929 16.927 1.00 98.12 242 ALA A O 1
ATOM 1940 N N . ARG A 1 243 ? -17.889 -4.963 17.648 1.00 97.94 243 ARG A N 1
ATOM 1941 C CA . ARG A 1 243 ? -18.739 -6.151 17.493 1.00 97.94 243 ARG A CA 1
ATOM 1942 C C . ARG A 1 243 ? -19.931 -5.911 16.574 1.00 97.94 243 ARG A C 1
ATOM 1944 O O . ARG A 1 243 ? -20.511 -4.824 16.551 1.00 97.94 243 ARG A O 1
ATOM 1951 N N . ASN A 1 244 ? -20.310 -6.930 15.813 1.00 96.38 244 ASN A N 1
ATOM 1952 C CA . ASN A 1 244 ? -21.531 -6.899 15.012 1.00 96.38 244 ASN A CA 1
ATOM 1953 C C . ASN A 1 244 ? -22.788 -6.977 15.912 1.00 96.38 244 ASN A C 1
ATOM 1955 O O . ASN A 1 244 ? -22.682 -6.973 17.141 1.00 96.38 244 ASN A O 1
ATOM 1959 N N . ALA A 1 245 ? -23.984 -6.971 15.318 1.00 95.12 245 ALA A N 1
ATOM 1960 C CA . ALA A 1 245 ? -25.237 -6.990 16.080 1.00 95.12 245 ALA A CA 1
ATOM 1961 C C . ALA A 1 245 ? -25.422 -8.296 16.877 1.00 95.12 245 ALA A C 1
ATOM 1963 O O . ALA A 1 245 ? -26.031 -8.291 17.942 1.00 95.12 245 ALA A O 1
ATOM 1964 N N . GLU A 1 246 ? -24.833 -9.393 16.399 1.00 96.56 246 GLU A N 1
ATOM 1965 C CA . GLU A 1 246 ? -24.839 -10.707 17.046 1.00 96.56 246 GLU A CA 1
ATOM 1966 C C . GLU A 1 246 ? -23.786 -10.828 18.166 1.00 96.56 246 GLU A C 1
ATOM 1968 O O . GLU A 1 246 ? -23.683 -11.866 18.815 1.00 96.56 246 GLU A O 1
ATOM 1973 N N . GLY A 1 247 ? -22.987 -9.782 18.404 1.00 95.88 247 GLY A N 1
ATOM 1974 C CA . GLY A 1 247 ? -21.944 -9.764 19.429 1.00 95.88 247 GLY A CA 1
ATOM 1975 C C . GLY A 1 247 ? -20.622 -10.420 19.015 1.00 95.88 247 GLY A C 1
ATOM 1976 O O . GLY A 1 247 ? -19.695 -10.465 19.825 1.00 95.88 247 GLY A O 1
ATOM 1977 N N . ASN A 1 248 ? -20.480 -10.882 17.773 1.00 96.81 248 ASN A N 1
ATOM 1978 C CA . ASN A 1 248 ? -19.221 -11.403 17.233 1.00 96.81 248 ASN A CA 1
ATOM 1979 C C . ASN A 1 248 ? -18.259 -10.264 16.882 1.00 96.81 248 ASN A C 1
ATOM 1981 O O . ASN A 1 248 ? -18.694 -9.136 16.654 1.00 96.81 248 ASN A O 1
ATOM 1985 N N . ILE A 1 249 ? -16.954 -10.552 16.807 1.00 98.12 249 ILE A N 1
ATOM 1986 C CA . ILE A 1 249 ? -15.960 -9.571 16.344 1.00 98.12 249 ILE A CA 1
ATOM 1987 C C . ILE A 1 249 ? -16.345 -9.094 14.943 1.00 98.12 249 ILE A C 1
ATOM 1989 O O . ILE A 1 249 ? -16.545 -9.893 14.028 1.00 98.12 249 ILE A O 1
ATOM 1993 N N . TRP A 1 250 ? -16.471 -7.779 14.794 1.00 98.50 250 TRP A N 1
ATOM 1994 C CA . TRP A 1 250 ? -16.722 -7.158 13.507 1.00 98.50 250 TRP A CA 1
ATOM 1995 C C . TRP A 1 250 ? -15.444 -7.191 12.670 1.00 98.50 250 TRP A C 1
ATOM 1997 O O . TRP A 1 250 ? -14.358 -6.884 13.168 1.00 98.50 250 TRP A O 1
ATOM 2007 N N . SER A 1 251 ? -15.585 -7.545 11.396 1.00 98.44 251 SER A N 1
ATOM 2008 C CA . SER A 1 251 ? -14.485 -7.519 10.441 1.00 98.44 251 SER A CA 1
ATOM 2009 C C . SER A 1 251 ? -14.991 -7.291 9.022 1.00 98.44 251 SER A C 1
ATOM 2011 O O . SER A 1 251 ? -16.143 -7.606 8.718 1.00 98.44 251 SER A O 1
ATOM 2013 N N . VAL A 1 252 ? -14.123 -6.751 8.172 1.00 98.00 252 VAL A N 1
ATOM 2014 C CA . VAL A 1 252 ? -14.327 -6.637 6.721 1.00 98.00 252 VAL A CA 1
ATOM 2015 C C . VAL A 1 252 ? -13.038 -7.007 6.009 1.00 98.00 252 VAL A C 1
ATOM 2017 O O . VAL A 1 252 ? -11.961 -6.834 6.584 1.00 98.00 252 VAL A O 1
ATOM 2020 N N . PRO A 1 253 ? -13.108 -7.521 4.783 1.00 97.62 253 PRO A N 1
ATOM 2021 C CA . PRO A 1 253 ? -11.905 -7.856 4.062 1.00 97.62 253 PRO A CA 1
ATOM 2022 C C . PRO A 1 253 ? -11.329 -6.598 3.371 1.00 97.62 253 PRO A C 1
ATOM 2024 O O . PRO A 1 253 ? -12.023 -5.591 3.183 1.00 97.62 253 PRO A O 1
ATOM 2027 N N . GLN A 1 254 ? -10.021 -6.592 3.105 1.00 97.75 254 GLN A N 1
ATOM 2028 C CA . GLN A 1 254 ? -9.320 -5.427 2.551 1.00 97.75 254 GLN A CA 1
ATOM 2029 C C . GLN A 1 254 ? -8.086 -5.848 1.756 1.00 97.75 254 GLN A C 1
ATOM 2031 O O . GLN A 1 254 ? -7.220 -6.563 2.265 1.00 97.75 254 GLN A O 1
ATOM 2036 N N . LEU A 1 255 ? -7.965 -5.336 0.534 1.00 97.62 255 LEU A N 1
ATOM 2037 C CA . LEU A 1 255 ? -6.827 -5.563 -0.346 1.00 97.62 255 LEU A CA 1
ATOM 2038 C C . LEU A 1 255 ? -5.800 -4.433 -0.198 1.00 97.62 255 LEU A C 1
ATOM 2040 O O . LEU A 1 255 ? -6.139 -3.256 -0.269 1.00 97.62 255 LEU A O 1
ATOM 2044 N N . THR A 1 256 ? -4.523 -4.777 -0.042 1.00 97.00 256 THR A N 1
ATOM 2045 C CA . THR A 1 256 ? -3.413 -3.802 0.066 1.00 97.00 256 THR A CA 1
ATOM 2046 C C . THR A 1 256 ? -2.405 -3.917 -1.080 1.00 97.00 256 THR A C 1
ATOM 2048 O O . THR A 1 256 ? -1.247 -3.506 -0.971 1.00 97.00 256 THR A O 1
ATOM 2051 N N . ARG A 1 257 ? -2.856 -4.495 -2.196 1.00 96.31 257 ARG A N 1
ATOM 2052 C CA . ARG A 1 257 ? -2.094 -4.741 -3.419 1.00 96.31 257 ARG A CA 1
ATOM 2053 C C . ARG A 1 257 ? -2.005 -3.497 -4.296 1.00 96.31 257 ARG A C 1
ATOM 2055 O O . ARG A 1 257 ? -3.020 -2.845 -4.555 1.00 96.31 257 ARG A O 1
ATOM 2062 N N . SER A 1 258 ? -0.815 -3.222 -4.827 1.00 95.12 258 SER A N 1
ATOM 2063 C CA . SER A 1 258 ? -0.678 -2.315 -5.967 1.00 95.12 258 SER A CA 1
ATOM 2064 C C . SER A 1 258 ? -0.845 -3.025 -7.308 1.00 95.12 258 SER A C 1
ATOM 2066 O O . SER A 1 258 ? -0.524 -4.204 -7.428 1.00 95.12 258 SER A O 1
ATOM 2068 N N . ASN A 1 259 ? -1.253 -2.288 -8.340 1.00 91.88 259 ASN A N 1
ATOM 2069 C CA . ASN A 1 259 ? -1.295 -2.774 -9.726 1.00 91.88 259 ASN A CA 1
ATOM 2070 C C . ASN A 1 259 ? 0.046 -3.361 -10.211 1.00 91.88 259 ASN A C 1
ATOM 2072 O O . ASN A 1 259 ? 0.087 -4.296 -10.997 1.00 91.88 259 ASN A O 1
ATOM 2076 N N . SER A 1 260 ? 1.163 -2.818 -9.728 1.00 92.06 260 SER A N 1
ATOM 2077 C CA . SER A 1 260 ? 2.504 -3.289 -10.059 1.00 92.06 260 SER A CA 1
ATOM 2078 C C . SER A 1 260 ? 2.944 -4.489 -9.230 1.00 92.06 260 SER A C 1
ATOM 2080 O O . SER A 1 260 ? 3.974 -5.058 -9.543 1.00 92.06 260 SER A O 1
ATOM 2082 N N . ALA A 1 261 ? 2.252 -4.844 -8.142 1.00 93.50 261 ALA A N 1
ATOM 2083 C CA . ALA A 1 261 ? 2.715 -5.806 -7.135 1.00 93.50 261 ALA A CA 1
ATOM 2084 C C . ALA A 1 261 ? 4.048 -5.457 -6.439 1.00 93.50 261 ALA A C 1
ATOM 2086 O O . ALA A 1 261 ? 4.547 -6.254 -5.643 1.00 93.50 261 ALA A O 1
ATOM 2087 N N . LEU A 1 262 ? 4.644 -4.290 -6.711 1.00 95.44 262 LEU A N 1
ATOM 2088 C CA . LEU A 1 262 ? 5.918 -3.904 -6.108 1.00 95.44 262 LEU A CA 1
ATOM 2089 C C . LEU A 1 262 ? 5.803 -3.817 -4.574 1.00 95.44 262 LEU A C 1
ATOM 2091 O O . LEU A 1 262 ? 4.737 -3.478 -4.053 1.00 95.44 262 LEU A O 1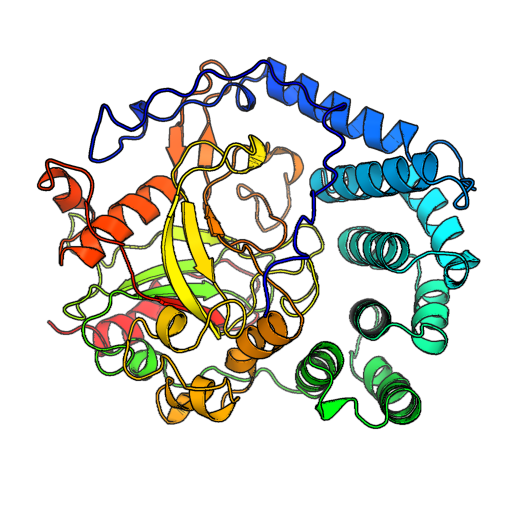
ATOM 2095 N N . PRO A 1 263 ? 6.886 -4.064 -3.818 1.00 95.38 263 PRO A N 1
ATOM 2096 C CA . PRO A 1 263 ? 6.889 -3.902 -2.366 1.00 95.38 263 PRO A CA 1
ATOM 2097 C C . PRO A 1 263 ? 6.638 -2.457 -1.920 1.00 95.38 263 PRO A C 1
ATOM 2099 O O . PRO A 1 263 ? 6.980 -1.499 -2.613 1.00 95.38 263 PRO A O 1
ATOM 2102 N N . GLY A 1 264 ? 6.104 -2.282 -0.710 1.00 95.00 264 GLY A N 1
ATOM 2103 C CA . GLY A 1 264 ? 5.557 -0.991 -0.280 1.00 95.00 264 GLY A CA 1
ATOM 2104 C C . GLY A 1 264 ? 6.528 0.147 0.005 1.00 95.00 264 GLY A C 1
ATOM 2105 O O . GLY A 1 264 ? 6.086 1.290 0.152 1.00 95.00 264 GLY A O 1
ATOM 2106 N N . PHE A 1 265 ? 7.831 -0.135 0.038 1.00 94.62 265 PHE A N 1
ATOM 2107 C CA . PHE A 1 265 ? 8.872 0.892 0.099 1.00 94.62 265 PHE A CA 1
ATOM 2108 C C . PHE A 1 265 ? 9.185 1.498 -1.283 1.00 94.62 265 PHE A C 1
ATOM 2110 O O . PHE A 1 265 ? 9.811 2.553 -1.358 1.00 94.62 265 PHE A O 1
ATOM 2117 N N . ILE A 1 266 ? 8.724 0.877 -2.377 1.00 95.44 266 ILE A N 1
ATOM 2118 C CA . ILE A 1 266 ? 8.814 1.418 -3.738 1.00 95.44 266 ILE A CA 1
ATOM 2119 C C . ILE A 1 266 ? 7.577 2.279 -4.033 1.00 95.44 266 ILE A C 1
ATOM 2121 O O . ILE A 1 266 ? 6.462 1.988 -3.597 1.00 95.44 266 ILE A O 1
ATOM 2125 N N . SER A 1 267 ? 7.765 3.373 -4.777 1.00 90.12 267 SER A N 1
ATOM 2126 C CA . SER A 1 267 ? 6.660 4.210 -5.266 1.00 90.12 267 SER A CA 1
ATOM 2127 C C . SER A 1 267 ? 5.634 3.373 -6.033 1.00 90.12 267 SER A C 1
ATOM 2129 O O . SER A 1 267 ? 6.013 2.530 -6.835 1.00 90.12 267 SER A O 1
ATOM 2131 N N . ASN A 1 268 ? 4.344 3.611 -5.786 1.00 90.56 268 ASN A N 1
ATOM 2132 C CA . ASN A 1 268 ? 3.235 2.822 -6.341 1.00 90.56 268 ASN A CA 1
ATOM 2133 C C . ASN A 1 268 ? 3.316 1.308 -6.055 1.00 90.56 268 ASN A C 1
ATOM 2135 O O . ASN A 1 268 ? 2.680 0.522 -6.753 1.00 90.56 268 ASN A O 1
ATOM 2139 N N . GLY A 1 269 ? 4.095 0.891 -5.051 1.00 95.56 269 GLY A N 1
ATOM 2140 C CA . GLY A 1 269 ? 4.060 -0.463 -4.509 1.00 95.56 269 GLY A CA 1
ATOM 2141 C C . GLY A 1 269 ? 2.870 -0.676 -3.574 1.00 95.56 269 GLY A C 1
ATOM 2142 O O . GLY A 1 269 ? 2.150 0.266 -3.240 1.00 95.56 269 GLY A O 1
ATOM 2143 N N . SER A 1 270 ? 2.677 -1.912 -3.132 1.00 97.50 270 SER A N 1
ATOM 2144 C CA . SER A 1 270 ? 1.646 -2.345 -2.181 1.00 97.50 270 SER A CA 1
ATOM 2145 C C . SER A 1 270 ? 1.748 -1.595 -0.845 1.00 97.50 270 SER A C 1
ATOM 2147 O O . SER A 1 270 ? 2.751 -0.942 -0.564 1.00 97.50 270 SER A O 1
ATOM 2149 N N . THR A 1 271 ? 0.731 -1.631 0.013 1.00 98.12 271 THR A N 1
ATOM 2150 C CA . THR A 1 271 ? 0.808 -0.904 1.293 1.00 98.12 271 THR A CA 1
ATOM 2151 C C . THR A 1 271 ? 1.899 -1.515 2.194 1.00 98.12 271 THR A C 1
ATOM 2153 O O . THR A 1 271 ? 1.903 -2.737 2.401 1.00 98.12 271 THR A O 1
ATOM 2156 N N . PRO A 1 272 ? 2.844 -0.710 2.726 1.00 97.56 272 PRO A N 1
ATOM 2157 C CA . PRO A 1 272 ? 3.915 -1.215 3.580 1.00 97.56 272 PRO A CA 1
ATOM 2158 C C . PRO A 1 272 ? 3.390 -1.630 4.960 1.00 97.56 272 PRO A C 1
ATOM 2160 O O . PRO A 1 272 ? 2.524 -0.963 5.537 1.00 97.56 272 PRO A O 1
ATOM 2163 N N . GLN A 1 273 ? 3.969 -2.702 5.504 1.00 97.88 273 GLN A N 1
ATOM 2164 C CA . GLN A 1 273 ? 3.764 -3.110 6.891 1.00 97.88 273 GLN A CA 1
ATOM 2165 C C . GLN A 1 273 ? 4.287 -2.045 7.865 1.00 97.88 273 GLN A C 1
ATOM 2167 O O . GLN A 1 273 ? 5.338 -1.441 7.639 1.00 97.88 273 GLN A O 1
ATOM 2172 N N . GLY A 1 274 ? 3.570 -1.840 8.969 1.00 98.12 274 GLY A N 1
ATOM 2173 C CA . GLY A 1 274 ? 3.939 -0.904 10.028 1.00 98.12 274 GLY A CA 1
ATOM 2174 C C . GLY A 1 274 ? 2.762 -0.054 10.490 1.00 98.12 274 GLY A C 1
ATOM 2175 O O . GLY A 1 274 ? 1.601 -0.377 10.225 1.00 98.12 274 GLY A O 1
ATOM 2176 N N . ILE A 1 275 ? 3.067 1.026 11.210 1.00 98.56 275 ILE A N 1
ATOM 2177 C CA . ILE A 1 275 ? 2.055 1.917 11.776 1.00 98.56 275 ILE A CA 1
ATOM 2178 C C . ILE A 1 275 ? 1.880 3.144 10.899 1.00 98.56 275 ILE A C 1
ATOM 2180 O O . ILE A 1 275 ? 2.833 3.852 10.576 1.00 98.56 275 ILE A O 1
ATOM 2184 N N . HIS A 1 276 ? 0.626 3.395 10.561 1.00 98.62 276 HIS A N 1
ATOM 2185 C CA . HIS A 1 276 ? 0.150 4.575 9.869 1.00 98.62 276 HIS A CA 1
ATOM 2186 C C . HIS A 1 276 ? -0.689 5.379 10.863 1.00 98.62 276 HIS A C 1
ATOM 2188 O O . HIS A 1 276 ? -1.392 4.810 11.705 1.00 98.62 276 HIS A O 1
ATOM 2194 N N . THR A 1 277 ? -0.637 6.700 10.774 1.00 98.38 277 THR A N 1
ATOM 2195 C CA . THR A 1 277 ? -1.531 7.572 11.541 1.00 98.38 277 THR A CA 1
ATOM 2196 C C . THR A 1 277 ? -2.809 7.820 10.748 1.00 98.38 277 THR A C 1
ATOM 2198 O O . THR A 1 277 ? -2.755 7.902 9.523 1.00 98.38 277 THR A O 1
ATOM 2201 N N . ILE A 1 278 ? -3.958 7.924 11.414 1.00 98.31 278 ILE A N 1
ATOM 2202 C CA . ILE A 1 278 ? -5.219 8.347 10.797 1.00 98.31 278 ILE A CA 1
ATOM 2203 C C . ILE A 1 278 ? -5.433 9.823 11.121 1.00 98.31 278 ILE A C 1
ATOM 2205 O O . ILE A 1 278 ? -5.568 10.197 12.288 1.00 98.31 278 ILE A O 1
ATOM 2209 N N . MET A 1 279 ? -5.481 10.648 10.077 1.00 95.12 279 MET A N 1
ATOM 2210 C CA . MET A 1 279 ? -5.611 12.105 10.171 1.00 95.12 279 MET A CA 1
ATOM 2211 C C . MET A 1 279 ? -7.068 12.577 10.153 1.00 95.12 279 MET A C 1
ATOM 2213 O O . MET A 1 279 ? -7.367 13.692 10.590 1.00 95.12 279 MET A O 1
ATOM 2217 N N . GLY A 1 280 ? -7.971 11.731 9.657 1.00 93.62 280 GLY A N 1
ATOM 2218 C CA . GLY A 1 280 ? -9.385 12.036 9.535 1.00 93.62 280 GLY A CA 1
ATOM 2219 C C . GLY A 1 280 ? -10.070 11.198 8.466 1.00 93.62 280 GLY A C 1
ATOM 2220 O O . GLY A 1 280 ? -9.636 10.099 8.118 1.00 93.62 280 GLY A O 1
ATOM 2221 N N . VAL A 1 281 ? -11.163 11.744 7.948 1.00 92.25 281 VAL A N 1
ATOM 2222 C CA . VAL A 1 281 ? -11.931 11.185 6.837 1.00 92.25 281 VAL A CA 1
ATOM 2223 C C . VAL A 1 281 ? -12.109 12.258 5.774 1.00 92.25 281 VAL A C 1
ATOM 2225 O O . VAL A 1 281 ? -12.205 13.442 6.101 1.00 92.25 281 VAL A O 1
ATOM 2228 N N . GLY A 1 282 ? -12.164 11.852 4.512 1.00 88.81 282 GLY A N 1
ATOM 2229 C CA . GLY A 1 282 ? -12.296 12.774 3.392 1.00 88.81 282 GLY A CA 1
ATOM 2230 C C . GLY A 1 282 ? -13.095 12.186 2.240 1.00 88.81 282 GLY A C 1
ATOM 2231 O O . GLY A 1 282 ? -13.606 11.068 2.311 1.00 88.81 282 GLY A O 1
ATOM 2232 N N . GLN A 1 283 ? -13.232 12.972 1.180 1.00 85.69 283 GLN A N 1
ATOM 2233 C CA . GLN A 1 283 ? -13.910 12.584 -0.052 1.00 85.69 283 GLN A CA 1
ATOM 2234 C C . GLN A 1 283 ? -12.995 12.860 -1.228 1.00 85.69 283 GLN A C 1
ATOM 2236 O O . GLN A 1 283 ? -12.279 13.859 -1.239 1.00 85.69 283 GLN A O 1
ATOM 2241 N N . GLU A 1 284 ? -13.042 11.979 -2.217 1.00 81.88 284 GLU A N 1
ATOM 2242 C CA . GLU A 1 284 ? -12.185 12.056 -3.387 1.00 81.88 284 GLU A CA 1
ATOM 2243 C C . GLU A 1 284 ? -13.010 12.379 -4.639 1.00 81.88 284 GLU A C 1
ATOM 2245 O O . GLU A 1 284 ? -14.170 11.986 -4.786 1.00 81.88 284 GLU A O 1
ATOM 2250 N N . THR A 1 285 ? -12.400 13.139 -5.543 1.00 79.88 285 THR A N 1
ATOM 2251 C CA . THR A 1 285 ? -12.963 13.484 -6.852 1.00 79.88 285 THR A CA 1
ATOM 2252 C C . THR A 1 285 ? -12.546 12.500 -7.939 1.00 79.88 285 THR A C 1
ATOM 2254 O O . THR A 1 285 ? -13.225 12.408 -8.961 1.00 79.88 285 THR A O 1
ATOM 2257 N N . ASN A 1 286 ? -11.469 11.738 -7.717 1.00 83.62 286 ASN A N 1
ATOM 2258 C CA . ASN A 1 286 ? -11.058 10.650 -8.593 1.00 83.62 286 ASN A CA 1
ATOM 2259 C C . ASN A 1 286 ? -12.190 9.612 -8.733 1.00 83.62 286 ASN A C 1
ATOM 2261 O O . ASN A 1 286 ? -12.522 8.923 -7.760 1.00 83.62 286 ASN A O 1
ATOM 2265 N N . PRO A 1 287 ? -12.751 9.436 -9.943 1.00 81.94 287 PRO A N 1
ATOM 2266 C CA . PRO A 1 287 ? -13.864 8.524 -10.148 1.00 81.94 287 PRO A CA 1
ATOM 2267 C C . PRO A 1 287 ? -13.535 7.081 -9.756 1.00 81.94 287 PRO A C 1
ATOM 2269 O O . PRO A 1 287 ? -14.418 6.403 -9.237 1.00 81.94 287 PRO A O 1
ATOM 2272 N N . TYR A 1 288 ? -12.290 6.629 -9.948 1.00 83.88 288 TYR A N 1
ATOM 2273 C CA . TYR A 1 288 ? -11.870 5.246 -9.702 1.00 83.88 288 TYR A CA 1
ATOM 2274 C C . TYR A 1 288 ? -11.815 4.873 -8.216 1.00 83.88 288 TYR A C 1
ATOM 2276 O O . TYR A 1 288 ? -12.024 3.711 -7.8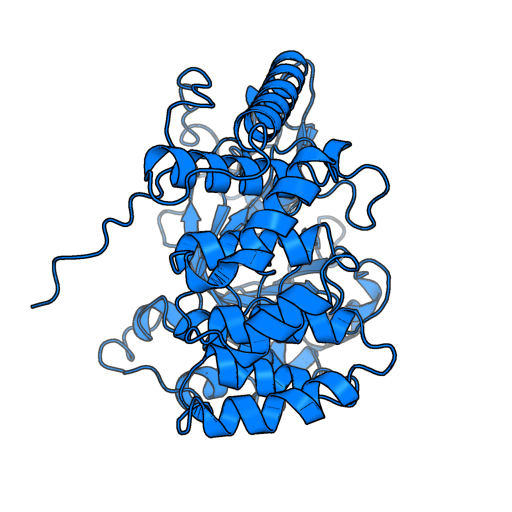85 1.00 83.88 288 TYR A O 1
ATOM 2284 N N . ILE A 1 289 ? -11.593 5.845 -7.325 1.00 85.31 289 ILE A N 1
ATOM 2285 C CA . ILE A 1 289 ? -11.653 5.646 -5.865 1.00 85.31 289 ILE A CA 1
ATOM 2286 C C . ILE A 1 289 ? -13.110 5.567 -5.390 1.00 85.31 289 ILE A C 1
ATOM 2288 O O . ILE A 1 289 ? -13.437 4.824 -4.468 1.00 85.31 289 ILE A O 1
ATOM 2292 N N . GLY A 1 290 ? -13.999 6.293 -6.066 1.00 80.94 290 GLY A N 1
ATOM 2293 C CA . GLY A 1 290 ? -15.425 6.293 -5.781 1.00 80.94 290 GLY A CA 1
ATOM 2294 C C . GLY A 1 290 ? -15.867 7.364 -4.797 1.00 80.94 290 GLY A C 1
ATOM 2295 O O . GLY A 1 290 ? -15.123 8.270 -4.434 1.00 80.94 290 GLY A O 1
ATOM 2296 N N . ARG A 1 291 ? -17.153 7.301 -4.442 1.00 84.25 291 ARG A N 1
ATOM 2297 C CA . ARG A 1 291 ? -17.848 8.347 -3.673 1.00 84.25 291 ARG A CA 1
ATOM 2298 C C . ARG A 1 291 ? -17.961 8.046 -2.184 1.00 84.25 291 ARG A C 1
ATOM 2300 O O . ARG A 1 291 ? -18.353 8.923 -1.419 1.00 84.25 291 ARG A O 1
ATOM 2307 N N . THR A 1 292 ? -17.635 6.828 -1.775 1.00 90.88 292 THR A N 1
ATOM 2308 C CA . THR A 1 292 ? -17.605 6.457 -0.364 1.00 90.88 292 THR A CA 1
ATOM 2309 C C . THR A 1 292 ? -16.447 7.187 0.316 1.00 90.88 292 THR A C 1
ATOM 2311 O O . THR A 1 292 ? -15.335 7.147 -0.215 1.00 90.88 292 THR A O 1
ATOM 2314 N N . PRO A 1 293 ? -16.663 7.857 1.466 1.00 92.12 293 PRO A N 1
ATOM 2315 C CA . PRO A 1 293 ? -15.586 8.560 2.148 1.00 92.12 293 PRO A CA 1
ATOM 2316 C C . PRO A 1 293 ? -14.391 7.653 2.443 1.00 92.12 293 PRO A C 1
ATOM 2318 O O . PRO A 1 293 ? -14.543 6.507 2.884 1.00 92.12 293 PRO A O 1
ATOM 2321 N N . TYR A 1 294 ? -13.197 8.187 2.214 1.00 94.50 294 TYR A N 1
ATOM 2322 C CA . TYR A 1 294 ? -11.954 7.517 2.560 1.00 94.50 294 TYR A CA 1
ATOM 2323 C C . TYR A 1 294 ? -11.548 7.848 3.998 1.00 94.50 294 TYR A C 1
ATOM 2325 O O . TYR A 1 294 ? -11.929 8.882 4.554 1.00 94.50 294 TYR A O 1
ATOM 2333 N N . ILE A 1 295 ? -10.739 6.976 4.593 1.00 96.56 295 ILE A N 1
ATOM 2334 C CA . ILE A 1 295 ? -10.025 7.247 5.843 1.00 96.56 295 ILE A CA 1
ATOM 2335 C C . ILE A 1 295 ? -8.620 7.712 5.459 1.00 96.56 295 ILE A C 1
ATOM 2337 O O . ILE A 1 295 ? -7.900 7.007 4.746 1.00 96.56 295 ILE A O 1
ATOM 2341 N N . GLU A 1 296 ? -8.259 8.925 5.876 1.00 95.75 296 GLU A N 1
ATOM 2342 C CA . GLU A 1 296 ? -6.975 9.543 5.548 1.00 95.75 296 GLU A CA 1
ATOM 2343 C C . GLU A 1 296 ? -5.889 8.940 6.436 1.00 95.75 296 GLU A C 1
ATOM 2345 O O . GLU A 1 296 ? -5.827 9.246 7.629 1.00 95.75 296 GLU A O 1
ATOM 2350 N N . THR A 1 297 ? -5.039 8.089 5.862 1.00 97.56 297 THR A N 1
ATOM 2351 C CA . THR A 1 297 ? -3.846 7.580 6.542 1.00 97.56 297 THR A CA 1
ATOM 2352 C C . THR A 1 297 ? -2.597 8.343 6.113 1.00 97.56 297 THR A C 1
ATOM 2354 O O . THR A 1 297 ? -2.548 8.892 5.015 1.00 97.56 297 THR A O 1
ATOM 2357 N N . ALA A 1 298 ? -1.582 8.381 6.971 1.00 97.94 298 ALA A N 1
ATOM 2358 C CA . ALA A 1 298 ? -0.268 8.915 6.633 1.00 97.94 298 ALA A CA 1
ATOM 2359 C C . ALA A 1 298 ? 0.854 8.072 7.248 1.00 97.94 298 ALA A C 1
ATOM 2361 O O . ALA A 1 298 ? 0.708 7.496 8.334 1.00 97.94 298 ALA A O 1
ATOM 2362 N N . LEU A 1 299 ? 1.985 8.013 6.550 1.00 98.19 299 LEU A N 1
ATOM 2363 C CA . LEU A 1 299 ? 3.184 7.318 7.017 1.00 98.19 299 LEU A CA 1
ATOM 2364 C C . LEU A 1 299 ? 3.971 8.144 8.044 1.00 98.19 299 LEU A C 1
ATOM 2366 O O . LEU A 1 299 ? 3.802 9.366 8.133 1.00 98.19 299 LEU A O 1
ATOM 2370 N N . PRO A 1 300 ? 4.892 7.511 8.798 1.00 97.75 300 PRO A N 1
ATOM 2371 C CA . PRO A 1 300 ? 5.936 8.249 9.499 1.00 97.75 300 PRO A CA 1
ATOM 2372 C C . PRO A 1 300 ? 6.663 9.173 8.516 1.00 97.75 300 PRO A C 1
ATOM 2374 O O . PRO A 1 300 ? 6.811 8.831 7.345 1.00 97.75 300 PRO A O 1
ATOM 2377 N N . ILE A 1 301 ? 7.137 10.330 8.980 1.00 97.19 301 ILE A N 1
ATOM 2378 C CA . ILE A 1 301 ? 7.856 11.342 8.176 1.00 97.19 301 ILE A CA 1
ATOM 2379 C C . ILE A 1 301 ? 6.970 12.123 7.186 1.00 97.19 301 ILE A C 1
ATOM 2381 O O . ILE A 1 301 ? 7.253 13.295 6.948 1.00 97.19 301 ILE A O 1
ATOM 2385 N N . GLU A 1 302 ? 5.868 11.558 6.680 1.00 97.06 302 GLU A N 1
ATOM 2386 C CA . GLU A 1 302 ? 4.881 12.302 5.871 1.00 97.06 302 GLU A CA 1
ATOM 2387 C C . GLU A 1 302 ? 4.232 13.446 6.669 1.00 97.06 302 GLU A C 1
ATOM 2389 O O . GLU A 1 302 ? 3.913 14.503 6.121 1.00 97.06 302 GLU A O 1
ATOM 2394 N N . LYS A 1 303 ? 4.058 13.236 7.977 1.00 96.75 303 LYS A N 1
ATOM 2395 C CA . LYS A 1 303 ? 3.569 14.226 8.942 1.00 96.75 303 LYS A CA 1
ATOM 2396 C C . LYS A 1 303 ? 4.632 14.526 9.990 1.00 96.75 303 LYS A C 1
ATOM 2398 O O . LYS A 1 303 ? 5.528 13.711 10.223 1.00 96.75 303 LYS A O 1
ATOM 2403 N N . THR A 1 304 ? 4.526 15.675 10.655 1.00 97.69 304 THR A N 1
ATOM 2404 C CA . THR A 1 304 ? 5.373 15.970 11.823 1.00 97.69 304 THR A CA 1
ATOM 2405 C C . THR A 1 304 ? 5.107 14.965 12.953 1.00 97.69 304 THR A C 1
ATOM 2407 O O . THR A 1 304 ? 4.015 14.393 13.007 1.00 97.69 304 THR A O 1
ATOM 2410 N N . PRO A 1 305 ? 6.047 14.741 13.891 1.00 98.44 305 PRO A N 1
ATOM 2411 C CA . PRO A 1 305 ? 5.786 13.879 15.043 1.00 98.44 305 PRO A CA 1
ATOM 2412 C C . PRO A 1 305 ? 4.533 14.274 15.841 1.00 98.44 305 PRO A C 1
ATOM 2414 O O . PRO A 1 305 ? 3.743 13.402 16.189 1.00 98.44 305 PRO A O 1
ATOM 2417 N N . ALA A 1 306 ? 4.283 15.569 16.063 1.00 97.81 306 ALA A N 1
ATOM 2418 C CA . ALA A 1 306 ? 3.071 16.026 16.754 1.00 97.81 306 ALA A CA 1
ATOM 2419 C C . ALA A 1 306 ? 1.777 15.603 16.051 1.00 97.81 306 ALA A C 1
ATOM 2421 O O . ALA A 1 306 ? 0.846 15.129 16.701 1.00 97.81 306 ALA A O 1
ATOM 2422 N N . GLU A 1 307 ? 1.729 15.741 14.727 1.00 97.12 307 GLU A N 1
ATOM 2423 C CA . GLU A 1 307 ? 0.588 15.310 13.919 1.00 97.12 307 GLU A CA 1
ATOM 2424 C C . GLU A 1 307 ? 0.457 13.786 13.885 1.00 97.12 307 GLU A C 1
ATOM 2426 O O . GLU A 1 307 ? -0.645 13.265 14.007 1.00 97.12 307 GLU A O 1
ATOM 2431 N N . PHE A 1 308 ? 1.570 13.062 13.748 1.00 97.88 308 PHE A N 1
ATOM 2432 C CA . PHE A 1 308 ? 1.551 11.606 13.645 1.00 97.88 308 PHE A CA 1
ATOM 2433 C C . PHE A 1 308 ? 1.116 10.937 14.951 1.00 97.88 308 PHE A C 1
ATOM 2435 O O . PHE A 1 308 ? 0.295 10.018 14.930 1.00 97.88 308 PHE A O 1
ATOM 2442 N N . PHE A 1 309 ? 1.635 11.413 16.085 1.00 97.31 309 PHE A N 1
ATOM 2443 C CA . PHE A 1 309 ? 1.282 10.912 17.412 1.00 97.31 309 PHE A CA 1
ATOM 2444 C C . PHE A 1 309 ? -0.002 11.533 17.975 1.00 97.31 309 PHE A C 1
ATOM 2446 O O . PHE A 1 309 ? -0.486 11.067 18.999 1.00 97.31 309 PHE A O 1
ATOM 2453 N N . HIS A 1 310 ? -0.584 12.543 17.319 1.00 95.88 310 HIS A N 1
ATOM 2454 C CA . HIS A 1 310 ? -1.725 13.319 17.831 1.00 95.88 310 HIS A CA 1
ATOM 2455 C C . HIS A 1 310 ? -1.455 13.952 19.202 1.00 95.88 310 HIS A C 1
ATOM 2457 O O . HIS A 1 310 ? -2.347 14.030 20.051 1.00 95.88 310 HIS A O 1
ATOM 2463 N N . GLU A 1 311 ? -0.214 14.384 19.426 1.00 95.06 311 GLU A N 1
ATOM 2464 C CA . GLU A 1 311 ? 0.271 14.841 20.724 1.00 95.06 311 GLU A CA 1
ATOM 2465 C C . GLU A 1 311 ? 1.107 16.128 20.588 1.00 95.06 311 GLU A C 1
ATOM 2467 O O . GLU A 1 311 ? 2.244 16.077 20.106 1.00 95.06 311 GLU A O 1
ATOM 2472 N N . PRO A 1 312 ? 0.603 17.282 21.076 1.00 94.69 312 PRO A N 1
ATOM 2473 C CA . PRO A 1 312 ? 1.301 18.571 20.982 1.00 94.69 312 PRO A CA 1
ATOM 2474 C C . PRO A 1 312 ? 2.692 18.589 21.628 1.00 94.69 312 PRO A C 1
ATOM 2476 O O . PRO A 1 312 ? 3.550 19.386 21.255 1.00 94.69 312 PRO A O 1
ATOM 2479 N N . LYS A 1 313 ? 2.966 17.678 22.574 1.00 95.88 313 LYS A N 1
ATOM 2480 C CA . LYS A 1 313 ? 4.279 17.576 23.233 1.00 95.88 313 LYS A CA 1
ATOM 2481 C C . LYS A 1 313 ? 5.433 17.311 22.252 1.00 95.88 313 LYS A C 1
ATOM 2483 O O . LYS A 1 313 ? 6.582 17.554 22.608 1.00 95.88 313 LYS A O 1
ATOM 2488 N N . TYR A 1 314 ? 5.135 16.840 21.038 1.00 96.81 314 TYR A N 1
ATOM 2489 C CA . TYR A 1 314 ? 6.123 16.569 19.994 1.00 96.81 314 TYR A CA 1
ATOM 2490 C C . TYR A 1 314 ? 6.269 17.691 18.943 1.00 96.81 314 TYR A C 1
ATOM 2492 O O . TYR A 1 314 ? 6.931 17.474 17.930 1.00 96.81 314 TYR A O 1
ATOM 2500 N N . GLU A 1 315 ? 5.679 18.882 19.132 1.00 94.75 315 GLU A N 1
ATOM 2501 C CA . GLU A 1 315 ? 5.693 19.977 18.129 1.00 94.75 315 GLU A CA 1
ATOM 2502 C C . GLU A 1 315 ? 7.102 20.397 17.683 1.00 94.75 315 GLU A C 1
ATOM 2504 O O . GLU A 1 315 ? 7.303 20.775 16.532 1.00 94.75 315 GLU A O 1
ATOM 2509 N N . ASN A 1 316 ? 8.089 20.276 18.573 1.00 95.50 316 ASN A N 1
ATOM 2510 C CA . ASN A 1 316 ? 9.490 20.617 18.307 1.00 95.50 316 ASN A CA 1
ATOM 2511 C C . ASN A 1 316 ? 10.400 19.379 18.251 1.00 95.50 316 ASN A C 1
ATOM 2513 O O . ASN A 1 316 ? 11.616 19.485 18.416 1.00 95.50 316 ASN A O 1
ATOM 2517 N N . THR A 1 317 ? 9.823 18.191 18.072 1.00 97.31 317 THR A N 1
ATOM 2518 C CA . THR A 1 317 ? 10.569 16.937 17.974 1.00 97.31 317 THR A CA 1
ATOM 2519 C C . THR A 1 317 ? 10.874 16.618 16.514 1.00 97.31 317 THR A C 1
ATOM 2521 O O . THR A 1 317 ? 10.002 16.690 15.652 1.00 97.31 317 THR A O 1
ATOM 2524 N N . SER A 1 318 ? 12.116 16.221 16.240 1.00 97.00 318 SER A N 1
ATOM 2525 C CA . SER A 1 318 ? 12.513 15.674 14.941 1.00 97.00 318 SER A CA 1
ATOM 2526 C C . SER A 1 318 ? 12.287 14.168 14.898 1.00 97.00 318 SER A C 1
ATOM 2528 O O . SER A 1 318 ? 12.466 13.469 15.895 1.00 97.00 318 SER A O 1
ATOM 2530 N N . TRP A 1 319 ? 11.948 13.655 13.721 1.00 97.69 319 TRP A N 1
ATOM 2531 C CA . TRP A 1 319 ? 11.834 12.220 13.500 1.00 97.69 319 TRP A CA 1
ATOM 2532 C C . TRP A 1 319 ? 13.168 11.493 13.712 1.00 97.69 319 TRP A C 1
ATOM 2534 O O . TRP A 1 319 ? 14.192 11.869 13.143 1.00 97.69 319 TRP A O 1
ATOM 2544 N N . THR A 1 320 ? 13.128 10.397 14.468 1.00 97.50 320 THR A N 1
ATOM 2545 C CA . THR A 1 320 ? 14.191 9.385 14.549 1.00 97.50 320 THR A CA 1
ATOM 2546 C C . THR A 1 320 ? 13.563 7.995 14.458 1.00 97.50 320 THR A C 1
ATOM 2548 O O . THR A 1 320 ? 12.390 7.830 14.799 1.00 97.50 320 THR A O 1
ATOM 2551 N N . MET A 1 321 ? 14.323 6.992 13.999 1.00 96.69 321 MET A N 1
ATOM 2552 C CA . MET A 1 321 ? 13.823 5.609 13.969 1.00 96.69 321 MET A CA 1
ATOM 2553 C C . MET A 1 321 ? 13.400 5.169 15.373 1.00 96.69 321 MET A C 1
ATOM 2555 O O . MET A 1 321 ? 12.331 4.596 15.525 1.00 96.69 321 MET A O 1
ATOM 2559 N N . THR A 1 322 ? 14.195 5.513 16.391 1.00 97.56 322 THR A N 1
ATOM 2560 C CA . THR A 1 322 ? 13.888 5.244 17.800 1.00 97.56 322 THR A CA 1
ATOM 2561 C C . THR A 1 322 ? 12.539 5.825 18.207 1.00 97.56 322 THR A C 1
ATOM 2563 O O . THR A 1 322 ? 11.720 5.101 18.751 1.00 97.56 322 THR A O 1
ATOM 2566 N N . LEU A 1 323 ? 12.241 7.082 17.855 1.00 97.81 323 LEU A N 1
ATOM 2567 C CA . LEU A 1 323 ? 10.939 7.686 18.154 1.00 97.81 323 LEU A CA 1
ATOM 2568 C C . LEU A 1 323 ? 9.774 6.896 17.534 1.00 97.81 323 LEU A C 1
ATOM 2570 O O . LEU A 1 323 ? 8.726 6.759 18.157 1.00 97.81 323 LEU A O 1
ATOM 2574 N N . TYR A 1 324 ? 9.950 6.380 16.315 1.00 98.12 324 TYR A N 1
ATOM 2575 C CA . TYR A 1 324 ? 8.952 5.524 15.677 1.00 98.12 324 TYR A CA 1
ATOM 2576 C C . TYR A 1 324 ? 8.860 4.149 16.347 1.00 98.12 324 TYR A C 1
ATOM 2578 O O . TYR A 1 324 ? 7.762 3.695 16.642 1.00 98.12 324 TYR A O 1
ATOM 2586 N N . THR A 1 325 ? 9.977 3.478 16.626 1.00 97.62 325 THR A N 1
ATOM 2587 C CA . THR A 1 325 ? 9.953 2.131 17.215 1.00 97.62 325 THR A CA 1
ATOM 2588 C C . THR A 1 325 ? 9.509 2.129 18.673 1.00 97.62 325 THR A C 1
ATOM 2590 O O . THR A 1 325 ? 8.835 1.192 19.079 1.00 97.62 325 THR A O 1
ATOM 2593 N N . ASP A 1 326 ? 9.795 3.179 19.446 1.00 96.56 326 ASP A N 1
ATOM 2594 C CA . ASP A 1 326 ? 9.396 3.305 20.857 1.00 96.56 326 ASP A CA 1
ATOM 2595 C C . ASP A 1 326 ? 7.871 3.344 21.038 1.00 96.56 326 ASP A C 1
ATOM 2597 O O . ASP A 1 326 ? 7.356 3.061 22.119 1.00 96.56 326 ASP A O 1
ATOM 2601 N N . MET A 1 327 ? 7.136 3.659 19.969 1.00 95.56 327 MET A N 1
ATOM 2602 C CA . MET A 1 327 ? 5.676 3.629 19.945 1.00 95.56 327 MET A CA 1
ATOM 2603 C C . MET A 1 327 ? 5.109 2.197 19.954 1.00 95.56 327 MET A C 1
ATOM 2605 O O . MET A 1 327 ? 3.935 1.989 20.267 1.00 95.56 327 MET A O 1
ATOM 2609 N N . LEU A 1 328 ? 5.916 1.216 19.545 1.00 97.69 328 LEU A N 1
ATOM 2610 C CA . LEU A 1 328 ? 5.536 -0.188 19.467 1.00 97.69 328 LEU A CA 1
ATOM 2611 C C . LEU A 1 328 ? 5.736 -0.877 20.827 1.00 97.69 328 LEU A C 1
ATOM 2613 O O . LEU A 1 328 ? 6.632 -0.494 21.587 1.00 97.69 328 LEU A O 1
ATOM 2617 N N . PRO A 1 329 ? 4.964 -1.941 21.128 1.00 97.06 329 PRO A N 1
ATOM 2618 C CA . PRO A 1 329 ? 5.247 -2.793 22.282 1.00 97.06 329 PRO A CA 1
ATOM 2619 C C . PRO A 1 329 ? 6.674 -3.351 22.218 1.00 97.06 329 PRO A C 1
ATOM 2621 O O . PRO A 1 329 ? 7.198 -3.569 21.126 1.00 97.06 329 PRO A O 1
ATOM 2624 N N . THR A 1 330 ? 7.292 -3.622 23.371 1.00 96.12 330 THR A N 1
ATOM 2625 C CA . THR A 1 330 ? 8.708 -4.024 23.478 1.00 96.12 330 THR A CA 1
ATOM 2626 C C . THR A 1 330 ? 9.088 -5.176 22.543 1.00 96.12 330 THR A C 1
ATOM 2628 O O . THR A 1 330 ? 10.134 -5.127 21.901 1.00 96.12 330 THR A O 1
ATOM 2631 N N . GLU A 1 331 ? 8.228 -6.186 22.397 1.00 95.56 331 GLU A N 1
ATOM 2632 C CA . GLU A 1 331 ? 8.476 -7.345 21.529 1.00 95.56 331 GLU A CA 1
ATOM 2633 C C . GLU A 1 331 ? 8.478 -6.995 20.031 1.00 95.56 331 GLU A C 1
ATOM 2635 O O . GLU A 1 331 ? 9.027 -7.738 19.220 1.00 95.56 331 GLU A O 1
ATOM 2640 N N . TRP A 1 332 ? 7.882 -5.862 19.658 1.00 97.50 332 TRP A N 1
ATOM 2641 C CA . TRP A 1 332 ? 7.743 -5.389 18.281 1.00 97.50 332 TRP A CA 1
ATOM 2642 C C . TRP A 1 332 ? 8.812 -4.374 17.870 1.00 97.50 332 TRP A C 1
ATOM 2644 O O . TRP A 1 332 ? 9.031 -4.194 16.676 1.00 97.50 332 TRP A O 1
ATOM 2654 N N . GLN A 1 333 ? 9.518 -3.744 18.815 1.00 96.31 333 GLN A N 1
ATOM 2655 C CA . GLN A 1 333 ? 10.483 -2.671 18.515 1.00 96.31 333 GLN A CA 1
ATOM 2656 C C . GLN A 1 333 ? 11.629 -3.139 17.600 1.00 96.31 333 GLN A C 1
ATOM 2658 O O . GLN A 1 333 ? 12.076 -2.401 16.722 1.00 96.31 333 GLN A O 1
ATOM 2663 N N . ASN A 1 334 ? 12.055 -4.397 17.760 1.00 94.38 334 ASN A N 1
ATOM 2664 C CA . ASN A 1 334 ? 13.110 -5.021 16.953 1.00 94.38 334 ASN A CA 1
ATOM 2665 C C . ASN A 1 334 ? 12.576 -5.844 15.768 1.00 94.38 334 ASN A C 1
ATOM 2667 O O . ASN A 1 334 ? 13.360 -6.405 15.001 1.00 94.38 334 ASN A O 1
ATOM 2671 N N . TYR A 1 335 ? 11.254 -5.933 15.599 1.00 96.00 335 TYR A N 1
ATOM 2672 C CA . TYR A 1 335 ? 10.646 -6.646 14.482 1.00 96.00 335 TYR A CA 1
ATOM 2673 C C . TYR A 1 335 ? 10.699 -5.768 13.228 1.00 96.00 335 TYR A C 1
ATOM 2675 O O . TYR A 1 335 ? 9.794 -4.974 12.947 1.00 96.00 335 TYR A O 1
ATOM 2683 N N . TRP A 1 336 ? 11.800 -5.904 12.481 1.00 94.69 336 TRP A N 1
ATOM 2684 C CA . TRP A 1 336 ? 12.128 -5.025 11.359 1.00 94.69 336 TRP A CA 1
ATOM 2685 C C . TRP A 1 336 ? 11.019 -4.872 10.304 1.00 94.69 336 TRP A C 1
ATOM 2687 O O . TRP A 1 336 ? 10.933 -3.770 9.762 1.00 94.69 336 TRP A O 1
ATOM 2697 N N . PRO A 1 337 ? 10.130 -5.854 10.016 1.00 96.00 337 PRO A N 1
ATOM 2698 C CA . PRO A 1 337 ? 9.079 -5.651 9.016 1.00 96.00 337 PRO A CA 1
ATOM 2699 C C . PRO A 1 337 ? 8.147 -4.472 9.330 1.00 96.00 337 PRO A C 1
ATOM 2701 O O . PRO A 1 337 ? 7.681 -3.797 8.416 1.00 96.00 337 PRO A O 1
ATOM 2704 N N . THR A 1 338 ? 7.949 -4.109 10.604 1.00 95.94 338 THR A N 1
ATOM 2705 C CA . THR A 1 338 ? 7.194 -2.885 10.962 1.00 95.94 338 THR A CA 1
ATOM 2706 C C . THR A 1 338 ? 7.903 -1.582 10.597 1.00 95.94 338 THR A C 1
ATOM 2708 O O . THR A 1 338 ? 7.264 -0.531 10.503 1.00 95.94 338 THR A O 1
ATOM 2711 N N . GLN A 1 339 ? 9.212 -1.626 10.362 1.00 96.94 339 GLN A N 1
ATOM 2712 C CA . GLN A 1 339 ? 10.012 -0.485 9.927 1.00 96.94 339 GLN A CA 1
ATOM 2713 C C . GLN A 1 339 ? 9.842 -0.209 8.424 1.00 96.94 339 GLN A C 1
ATOM 2715 O O . GLN A 1 339 ? 10.294 0.827 7.941 1.00 96.94 339 GLN A O 1
ATOM 2720 N N . LEU A 1 340 ? 9.153 -1.072 7.663 1.00 97.44 340 LEU A N 1
ATOM 2721 C CA . LEU A 1 340 ? 8.881 -0.818 6.245 1.00 97.44 340 LEU A CA 1
ATOM 2722 C C . LEU A 1 340 ? 8.038 0.443 6.027 1.00 97.44 340 LEU A C 1
ATOM 2724 O O . LEU A 1 340 ? 8.321 1.192 5.095 1.00 97.44 340 LEU A O 1
ATOM 2728 N N . ALA A 1 341 ? 7.068 0.733 6.899 1.00 98.06 341 ALA A N 1
ATOM 2729 C CA . ALA A 1 341 ? 6.323 1.993 6.878 1.00 98.06 341 ALA A CA 1
ATOM 2730 C C . ALA A 1 341 ? 7.243 3.209 7.087 1.00 98.06 341 ALA A C 1
ATOM 2732 O O . ALA A 1 341 ? 7.135 4.197 6.361 1.00 98.06 341 ALA A O 1
ATOM 2733 N N . TRP A 1 342 ? 8.202 3.114 8.015 1.00 98.19 342 TRP A N 1
ATOM 2734 C CA . TRP A 1 342 ? 9.211 4.153 8.226 1.00 98.19 342 TRP A CA 1
ATOM 2735 C C . TRP A 1 342 ? 10.054 4.392 6.973 1.00 98.19 342 TRP A C 1
ATOM 2737 O O . TRP A 1 342 ? 10.191 5.529 6.522 1.00 98.19 342 TRP A O 1
ATOM 2747 N N . TYR A 1 343 ? 10.611 3.331 6.382 1.00 98.31 343 TYR A N 1
ATOM 2748 C CA . TYR A 1 343 ? 11.449 3.468 5.191 1.00 98.31 343 TYR A CA 1
ATOM 2749 C C . TYR A 1 343 ? 10.654 3.951 3.979 1.00 98.31 343 TYR A C 1
ATOM 2751 O O . TYR A 1 343 ? 11.164 4.771 3.219 1.00 98.31 343 TYR A O 1
ATOM 2759 N N . ALA A 1 344 ? 9.403 3.514 3.826 1.00 98.12 344 ALA A N 1
ATOM 2760 C CA . ALA A 1 344 ? 8.496 4.022 2.805 1.00 98.12 344 ALA A CA 1
ATOM 2761 C C . ALA A 1 344 ? 8.271 5.535 2.965 1.00 98.12 344 ALA A C 1
ATOM 2763 O O . ALA A 1 344 ? 8.431 6.281 1.997 1.00 98.12 344 ALA A O 1
ATOM 2764 N N . GLY A 1 345 ? 7.980 6.000 4.183 1.00 97.75 345 GLY A N 1
ATOM 2765 C CA . GLY A 1 345 ? 7.795 7.420 4.485 1.00 97.75 345 GLY A CA 1
ATOM 2766 C C . GLY A 1 345 ? 9.068 8.240 4.260 1.00 97.75 345 GLY A C 1
ATOM 2767 O O . GLY A 1 345 ? 9.042 9.246 3.553 1.00 97.75 345 GLY A O 1
ATOM 2768 N N . LYS A 1 346 ? 10.224 7.754 4.742 1.00 97.44 346 LYS A N 1
ATOM 2769 C CA . LYS A 1 346 ? 11.546 8.368 4.492 1.00 97.44 346 LYS A CA 1
ATOM 2770 C C . LYS A 1 346 ? 11.874 8.425 2.994 1.00 97.44 346 LYS A C 1
ATOM 2772 O O . LYS A 1 346 ? 12.549 9.348 2.550 1.00 97.44 346 LYS A O 1
ATOM 2777 N N . ALA A 1 347 ? 11.394 7.458 2.210 1.00 96.31 347 ALA A N 1
ATOM 2778 C CA . ALA A 1 347 ? 11.529 7.420 0.754 1.00 96.31 347 ALA A CA 1
ATOM 2779 C C . ALA A 1 347 ? 10.512 8.303 -0.001 1.00 96.31 347 ALA A C 1
ATOM 2781 O O . ALA A 1 347 ? 10.504 8.301 -1.237 1.00 96.31 347 ALA A O 1
ATOM 2782 N N . GLY A 1 348 ? 9.662 9.049 0.714 1.00 95.25 348 GLY A N 1
ATOM 2783 C CA . GLY A 1 348 ? 8.691 9.978 0.140 1.00 95.25 348 GLY A CA 1
ATOM 2784 C C . GLY A 1 348 ? 7.388 9.328 -0.330 1.00 95.25 348 GLY A C 1
ATOM 2785 O O . GLY A 1 348 ? 6.707 9.895 -1.181 1.00 95.25 348 GLY A O 1
ATOM 2786 N N . ARG A 1 349 ? 7.036 8.134 0.168 1.00 95.12 349 ARG A N 1
ATOM 2787 C CA . ARG A 1 349 ? 5.680 7.587 -0.007 1.00 95.12 349 ARG A CA 1
ATOM 2788 C C . ARG A 1 349 ? 4.701 8.429 0.814 1.00 95.12 349 ARG A C 1
ATOM 2790 O O . ARG A 1 349 ? 4.980 8.740 1.967 1.00 95.12 349 ARG A O 1
ATOM 2797 N N . CYS A 1 350 ? 3.573 8.779 0.212 1.00 94.56 350 CYS A N 1
ATOM 2798 C CA . CYS A 1 350 ? 2.529 9.606 0.811 1.00 94.56 350 CYS A CA 1
ATOM 2799 C C . CYS A 1 350 ? 1.170 9.318 0.159 1.00 94.56 350 CYS A C 1
ATOM 2801 O O . CYS A 1 350 ? 1.100 8.525 -0.786 1.00 94.56 350 CYS A O 1
ATOM 2803 N N . TYR A 1 351 ? 0.110 9.971 0.652 1.00 88.75 351 TYR A N 1
ATOM 2804 C CA . TYR A 1 351 ? -1.248 9.915 0.083 1.00 88.75 351 TYR A CA 1
ATOM 2805 C C . TYR A 1 351 ? -1.811 8.496 -0.059 1.00 88.75 351 TYR A C 1
ATOM 2807 O O . TYR A 1 351 ? -2.496 8.166 -1.027 1.00 88.75 351 TYR A O 1
ATOM 2815 N N . MET A 1 352 ? -1.512 7.637 0.911 1.00 92.44 352 MET A N 1
ATOM 2816 C CA . MET A 1 352 ? -2.160 6.336 1.005 1.00 92.44 352 MET A CA 1
ATOM 2817 C C . MET A 1 352 ? -3.439 6.509 1.806 1.00 92.44 352 MET A C 1
ATOM 2819 O O . MET A 1 352 ? -3.403 7.003 2.930 1.00 92.44 352 MET A O 1
ATOM 2823 N N . TYR A 1 353 ? -4.567 6.102 1.240 1.00 95.00 353 TYR A N 1
ATOM 2824 C CA . TYR A 1 353 ? -5.865 6.176 1.905 1.00 95.00 353 TYR A CA 1
ATOM 2825 C C . TYR A 1 353 ? -6.449 4.776 2.089 1.00 95.00 353 TYR A C 1
ATOM 2827 O O . TYR A 1 353 ? -6.119 3.862 1.332 1.00 95.00 353 TYR A O 1
ATOM 2835 N N . SER A 1 354 ? -7.348 4.613 3.062 1.00 97.50 354 SER A N 1
ATOM 2836 C CA . SER A 1 354 ? -8.267 3.472 3.070 1.00 97.50 354 SER A CA 1
ATOM 2837 C C . SER A 1 354 ? -9.547 3.872 2.355 1.00 97.50 354 SER A C 1
ATOM 2839 O O . SER A 1 354 ? -10.275 4.730 2.861 1.00 97.50 354 SER A O 1
ATOM 2841 N N . HIS A 1 355 ? -9.815 3.292 1.190 1.00 96.75 355 HIS A N 1
ATOM 2842 C CA . HIS A 1 355 ? -10.890 3.738 0.309 1.00 96.75 355 HIS A CA 1
ATOM 2843 C C . HIS A 1 355 ? -11.599 2.589 -0.425 1.00 96.75 355 HIS A C 1
ATOM 2845 O O . HIS A 1 355 ? -11.157 1.443 -0.412 1.00 96.75 355 HIS A O 1
ATOM 2851 N N . GLY A 1 356 ? -12.733 2.915 -1.049 1.00 95.44 356 GLY A N 1
ATOM 2852 C CA . GLY A 1 356 ? -13.515 2.002 -1.881 1.00 95.44 356 GLY A CA 1
ATOM 2853 C C . GLY A 1 356 ? -12.972 1.907 -3.304 1.00 95.44 356 GLY A C 1
ATOM 2854 O O . GLY A 1 356 ? -11.822 2.237 -3.562 1.00 95.44 356 GLY A O 1
ATOM 2855 N N . THR A 1 357 ? -13.770 1.468 -4.261 1.00 93.88 357 THR A N 1
ATOM 2856 C CA . THR A 1 357 ? -13.338 1.428 -5.660 1.00 93.88 357 THR A CA 1
ATOM 2857 C C . THR A 1 357 ? -14.538 1.420 -6.584 1.00 93.88 357 THR A C 1
ATOM 2859 O O . THR A 1 357 ? -15.569 0.813 -6.297 1.00 93.88 357 THR A O 1
ATOM 2862 N N . THR A 1 358 ? -14.412 2.074 -7.734 1.00 92.56 358 THR A N 1
ATOM 2863 C CA . THR A 1 358 ? -15.364 1.887 -8.840 1.00 92.56 358 THR A CA 1
ATOM 2864 C C . THR A 1 358 ? -14.721 1.351 -10.108 1.00 92.56 358 THR A C 1
ATOM 2866 O O . THR A 1 358 ? -15.398 1.259 -11.136 1.00 92.56 358 THR A O 1
ATOM 2869 N N . ILE A 1 359 ? -13.442 0.961 -10.024 1.00 92.81 359 ILE A N 1
ATOM 2870 C CA . ILE A 1 359 ? -12.769 0.196 -11.075 1.00 92.81 359 ILE A CA 1
ATOM 2871 C C . ILE A 1 359 ? -13.607 -1.051 -11.360 1.00 92.81 359 ILE A C 1
ATOM 2873 O O . ILE A 1 359 ? -14.172 -1.657 -10.448 1.00 92.81 359 ILE A O 1
ATOM 2877 N N . ASP A 1 360 ? -13.726 -1.402 -12.637 1.00 92.56 360 ASP A N 1
ATOM 2878 C CA . ASP A 1 360 ? -14.451 -2.597 -13.039 1.00 92.56 360 ASP A CA 1
ATOM 2879 C C . ASP A 1 360 ? -13.679 -3.847 -12.577 1.00 92.56 360 ASP A C 1
ATOM 2881 O O . ASP A 1 360 ? -12.558 -4.065 -13.046 1.00 92.56 360 ASP A O 1
ATOM 2885 N N . PRO A 1 361 ? -14.218 -4.660 -11.646 1.00 93.69 361 PRO A N 1
ATOM 2886 C CA . PRO A 1 361 ? -13.510 -5.841 -11.161 1.00 93.69 361 PRO A CA 1
ATOM 2887 C C . PRO A 1 361 ? -13.308 -6.896 -12.253 1.00 93.69 361 PRO A C 1
ATOM 2889 O O . PRO A 1 361 ? -12.425 -7.741 -12.116 1.00 93.69 361 PRO A O 1
ATOM 2892 N N . ASP A 1 362 ? -14.076 -6.839 -13.346 1.00 93.50 362 ASP A N 1
ATOM 2893 C CA . ASP A 1 362 ? -13.978 -7.795 -14.451 1.00 93.50 362 ASP A CA 1
ATOM 2894 C C . ASP A 1 362 ? -12.640 -7.709 -15.204 1.00 93.50 362 ASP A C 1
ATOM 2896 O O . ASP A 1 362 ? -12.274 -8.655 -15.901 1.00 93.50 362 ASP A O 1
ATOM 2900 N N . TYR A 1 363 ? -11.854 -6.639 -15.014 1.00 93.25 363 TYR A N 1
ATOM 2901 C CA . TYR A 1 363 ? -10.465 -6.580 -15.495 1.00 93.25 363 TYR A CA 1
ATOM 2902 C C . TYR A 1 363 ? -9.580 -7.663 -14.865 1.00 93.25 363 TYR A C 1
ATOM 2904 O O . TYR A 1 363 ? -8.616 -8.101 -15.481 1.00 93.25 363 TYR A O 1
ATOM 2912 N N . TYR A 1 364 ? -9.934 -8.130 -13.667 1.00 94.38 364 TYR A N 1
ATOM 2913 C CA . TYR A 1 364 ? -9.137 -9.065 -12.873 1.00 94.38 364 TYR A CA 1
ATOM 2914 C C . TYR A 1 364 ? -9.775 -10.454 -12.783 1.00 94.38 364 TYR A C 1
ATOM 2916 O O . TYR A 1 364 ? -9.442 -11.230 -11.887 1.00 94.38 364 TYR A O 1
ATOM 2924 N N . LEU A 1 365 ? -10.726 -10.781 -13.664 1.00 94.31 365 LEU A N 1
ATOM 2925 C CA . LEU A 1 365 ? -11.407 -12.072 -13.633 1.00 94.31 365 LEU A CA 1
ATOM 2926 C C . LEU A 1 365 ? -10.391 -13.226 -13.725 1.00 94.31 365 LEU A C 1
ATOM 2928 O O . LEU A 1 365 ? -9.599 -13.306 -14.659 1.00 94.31 365 LEU A O 1
ATOM 2932 N N . GLY A 1 366 ? -10.436 -14.135 -12.749 1.00 93.62 366 GLY A N 1
ATOM 2933 C CA . GLY A 1 366 ? -9.506 -15.265 -12.641 1.00 93.62 366 GLY A CA 1
ATOM 2934 C C . GLY A 1 366 ? -8.257 -14.993 -11.797 1.00 93.62 366 GLY A C 1
ATOM 2935 O O . GLY A 1 366 ? -7.535 -15.939 -11.486 1.00 93.62 366 GLY A O 1
ATOM 2936 N N . MET A 1 367 ? -8.025 -13.749 -11.370 1.00 94.19 367 MET A N 1
ATOM 2937 C CA . MET A 1 367 ? -6.940 -13.420 -10.444 1.00 94.19 367 MET A CA 1
ATOM 2938 C C . MET A 1 367 ? -7.308 -13.762 -8.988 1.00 94.19 367 MET A C 1
ATOM 2940 O O . MET A 1 367 ? -8.482 -13.663 -8.619 1.00 94.19 367 MET A O 1
ATOM 2944 N N . PRO A 1 368 ? -6.332 -14.096 -8.117 1.00 94.62 368 PRO A N 1
ATOM 2945 C CA . PRO A 1 368 ? -6.592 -14.448 -6.714 1.00 94.62 368 PRO A CA 1
ATOM 2946 C C . PRO A 1 368 ? -7.275 -13.356 -5.880 1.00 94.62 368 PRO A C 1
ATOM 2948 O O . PRO A 1 368 ? -7.955 -13.670 -4.903 1.00 94.62 368 PRO A O 1
ATOM 2951 N N . TRP A 1 369 ? -7.108 -12.086 -6.257 1.00 94.94 369 TRP A N 1
ATOM 2952 C CA . TRP A 1 369 ? -7.731 -10.955 -5.569 1.00 94.94 369 TRP A CA 1
ATOM 2953 C C . TRP A 1 369 ? -9.141 -10.638 -6.066 1.00 94.94 369 TRP A C 1
ATOM 2955 O O . TRP A 1 369 ? -9.825 -9.852 -5.413 1.00 94.94 369 TRP A O 1
ATOM 2965 N N . TYR A 1 370 ? -9.611 -11.224 -7.173 1.00 95.19 370 TYR A N 1
ATOM 2966 C CA . TYR A 1 370 ? -10.980 -11.011 -7.647 1.00 95.19 370 TYR A CA 1
ATOM 2967 C C . TYR A 1 370 ? -11.994 -11.412 -6.558 1.00 95.19 370 TYR A C 1
ATOM 2969 O O . TYR A 1 370 ? -11.850 -12.479 -5.957 1.00 95.19 370 TYR A O 1
ATOM 2977 N N . PRO A 1 371 ? -13.043 -10.609 -6.289 1.00 94.12 371 PRO A N 1
ATOM 2978 C CA . PRO A 1 371 ? -13.523 -9.446 -7.050 1.00 94.12 371 PRO A CA 1
ATOM 2979 C C . PRO A 1 371 ? -13.007 -8.078 -6.559 1.00 94.12 371 PRO A C 1
ATOM 2981 O O . PRO A 1 371 ? -13.648 -7.057 -6.799 1.00 94.12 371 PRO A O 1
ATOM 2984 N N . ASN A 1 372 ? -11.892 -8.023 -5.834 1.00 94.69 372 ASN A N 1
ATOM 2985 C CA . ASN A 1 372 ? -11.259 -6.761 -5.449 1.00 94.69 372 ASN A CA 1
ATOM 2986 C C . ASN A 1 372 ? -10.446 -6.165 -6.600 1.00 94.69 372 ASN A C 1
ATOM 2988 O O . ASN A 1 372 ? -10.026 -6.870 -7.516 1.00 94.69 372 ASN A O 1
ATOM 2992 N N . THR A 1 373 ? -10.174 -4.862 -6.520 1.00 94.56 373 THR A N 1
ATOM 2993 C CA . THR A 1 373 ? -9.349 -4.148 -7.501 1.00 94.56 373 THR A CA 1
ATOM 2994 C C . THR A 1 373 ? -8.095 -3.580 -6.829 1.00 94.56 373 THR A C 1
ATOM 2996 O O . THR A 1 373 ? -8.236 -2.888 -5.815 1.00 94.56 373 THR A O 1
ATOM 2999 N N . PRO A 1 374 ? -6.886 -3.816 -7.365 1.00 94.88 374 PRO A N 1
ATOM 3000 C CA . PRO A 1 374 ? -5.665 -3.175 -6.887 1.00 94.88 374 PRO A CA 1
ATOM 3001 C C . PRO A 1 374 ? -5.708 -1.645 -7.002 1.00 94.88 374 PRO A C 1
ATOM 3003 O O . PRO A 1 374 ? -6.463 -1.075 -7.789 1.00 94.88 374 PRO A O 1
ATOM 3006 N N . SER A 1 375 ? -4.843 -0.973 -6.244 1.00 93.06 375 SER A N 1
ATOM 3007 C CA . SER A 1 375 ? -4.665 0.486 -6.297 1.00 93.06 375 SER A CA 1
ATOM 3008 C C . SER A 1 375 ? -3.212 0.857 -6.630 1.00 93.06 375 SER A C 1
ATOM 3010 O O . SER A 1 375 ? -2.447 0.032 -7.123 1.00 93.06 375 SER A O 1
ATOM 3012 N N . LEU A 1 376 ? -2.789 2.095 -6.359 1.00 90.50 376 LEU A N 1
ATOM 3013 C CA . LEU A 1 376 ? -1.377 2.510 -6.421 1.00 90.50 376 LEU A CA 1
ATOM 3014 C C . LEU A 1 376 ? -0.698 2.468 -5.033 1.00 90.50 376 LEU A C 1
ATOM 3016 O O . LEU A 1 376 ? 0.216 3.245 -4.745 1.00 90.50 376 LEU A O 1
ATOM 3020 N N . GLY A 1 377 ? -1.143 1.558 -4.159 1.00 90.56 377 GLY A N 1
ATOM 3021 C CA . GLY A 1 377 ? -0.565 1.335 -2.825 1.00 90.56 377 GLY A CA 1
ATOM 3022 C C . GLY A 1 377 ? -1.438 1.746 -1.641 1.00 90.56 377 GLY A C 1
ATOM 3023 O O . GLY A 1 377 ? -0.964 1.737 -0.504 1.00 90.56 377 GLY A O 1
ATOM 3024 N N . CYS A 1 378 ? -2.694 2.090 -1.902 1.00 96.12 378 CYS A N 1
ATOM 3025 C CA . CYS A 1 378 ? -3.726 2.346 -0.907 1.00 96.12 378 CYS A CA 1
ATOM 3026 C C . CYS A 1 378 ? -4.320 1.046 -0.345 1.00 96.12 378 CYS A C 1
ATOM 3028 O O . CYS A 1 378 ? -4.181 -0.029 -0.935 1.00 96.12 378 CYS A O 1
ATOM 3030 N N . LEU A 1 379 ? -5.057 1.171 0.759 1.00 97.88 379 LEU A N 1
ATOM 3031 C CA . LEU A 1 379 ? -5.829 0.081 1.339 1.00 97.88 379 LEU A CA 1
ATOM 3032 C C . LEU A 1 379 ? -7.237 0.104 0.733 1.00 97.88 379 LEU A C 1
ATOM 3034 O O . LEU A 1 379 ? -8.013 1.022 0.981 1.00 97.88 379 LEU A O 1
ATOM 3038 N N . THR A 1 380 ? -7.563 -0.870 -0.108 1.00 97.12 380 THR A N 1
ATOM 3039 C CA . THR A 1 380 ? -8.801 -0.867 -0.897 1.00 97.12 380 THR A CA 1
ATOM 3040 C C . THR A 1 380 ? -9.799 -1.870 -0.339 1.00 97.12 380 THR A C 1
ATOM 3042 O O . THR A 1 380 ? -9.481 -3.046 -0.170 1.00 97.12 380 THR A O 1
ATOM 3045 N N . CYS A 1 381 ? -11.014 -1.413 -0.065 1.00 96.94 381 CYS A N 1
ATOM 3046 C CA . CYS A 1 381 ? -12.137 -2.272 0.288 1.00 96.94 381 CYS A CA 1
ATOM 3047 C C . CYS A 1 381 ? -13.048 -2.471 -0.925 1.00 96.94 381 CYS A C 1
ATOM 3049 O O . CYS A 1 381 ? -13.274 -1.550 -1.714 1.00 96.94 381 CYS A O 1
ATOM 3051 N N . LYS A 1 382 ? -13.600 -3.678 -1.053 1.00 95.75 382 LYS A N 1
ATOM 3052 C CA . LYS A 1 382 ? -14.503 -4.042 -2.142 1.00 95.75 382 LYS A CA 1
ATOM 3053 C C . LYS A 1 382 ? -15.740 -3.154 -2.187 1.00 95.75 382 LYS A C 1
ATOM 3055 O O . LYS A 1 382 ? -16.407 -2.937 -1.171 1.00 95.75 382 LYS A O 1
ATOM 3060 N N . GLU A 1 383 ? -16.127 -2.761 -3.394 1.00 95.25 383 GLU A N 1
ATOM 3061 C CA . GLU A 1 383 ? -17.441 -2.189 -3.659 1.00 95.25 383 GLU A CA 1
ATOM 3062 C C . GLU A 1 383 ? -18.038 -2.800 -4.924 1.00 95.25 383 GLU A C 1
ATOM 3064 O O . GLU A 1 383 ? -17.397 -2.872 -5.971 1.00 95.25 383 GLU A O 1
ATOM 3069 N N . ILE A 1 384 ? -19.290 -3.240 -4.824 1.00 94.56 384 ILE A N 1
ATOM 3070 C CA . ILE A 1 384 ? -20.054 -3.780 -5.945 1.00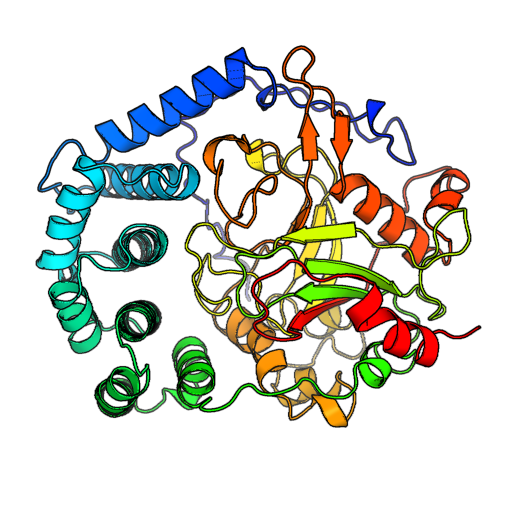 94.56 384 ILE A CA 1
ATOM 3071 C C . ILE A 1 384 ? -21.144 -2.779 -6.280 1.00 94.56 384 ILE A C 1
ATOM 3073 O O . ILE A 1 384 ? -21.919 -2.368 -5.415 1.00 94.56 384 ILE A O 1
ATOM 3077 N N . TRP A 1 385 ? -21.220 -2.405 -7.550 1.00 94.00 385 TRP A N 1
ATOM 3078 C CA . TRP A 1 385 ? -22.117 -1.371 -8.045 1.00 94.00 385 TRP A CA 1
ATOM 3079 C C . TRP A 1 385 ? -23.102 -1.963 -9.046 1.00 94.00 385 TRP A C 1
ATOM 3081 O O . TRP A 1 385 ? -22.732 -2.803 -9.864 1.00 94.00 385 TRP A O 1
ATOM 3091 N N . ASN A 1 386 ? -24.357 -1.522 -8.996 1.00 93.94 386 ASN A N 1
ATOM 3092 C CA . ASN A 1 386 ? -25.375 -1.929 -9.952 1.00 93.94 386 ASN A CA 1
ATOM 3093 C C . ASN A 1 386 ? -25.101 -1.257 -11.311 1.00 93.94 386 ASN A C 1
ATOM 3095 O O . ASN A 1 386 ? -25.189 -0.029 -11.400 1.00 93.94 386 ASN A O 1
ATOM 3099 N N . PRO A 1 387 ? -24.833 -2.022 -12.383 1.00 94.38 387 PRO A N 1
ATOM 3100 C CA . PRO A 1 387 ? -24.444 -1.450 -13.667 1.00 94.38 387 PRO A CA 1
ATOM 3101 C C . PRO A 1 387 ? -25.603 -0.792 -14.433 1.00 94.38 387 PRO A C 1
ATOM 3103 O O . PRO A 1 387 ? -25.360 -0.023 -15.359 1.00 94.38 387 PRO A O 1
ATOM 3106 N N . ALA A 1 388 ? -26.859 -1.051 -14.059 1.00 95.12 388 ALA A N 1
ATOM 3107 C CA . ALA A 1 388 ? -28.025 -0.411 -14.667 1.00 95.12 388 ALA A CA 1
ATOM 3108 C C . ALA A 1 388 ? -28.351 0.947 -14.025 1.00 95.12 388 ALA A C 1
ATOM 3110 O O . ALA A 1 388 ? -28.840 1.846 -14.703 1.00 95.12 388 ALA A O 1
ATOM 3111 N N . THR A 1 389 ? -28.095 1.103 -12.723 1.00 93.81 389 THR A N 1
ATOM 3112 C CA . THR A 1 389 ? -28.505 2.300 -11.963 1.00 93.81 389 THR A CA 1
ATOM 3113 C C . THR A 1 389 ? -27.340 3.138 -11.442 1.00 93.81 389 THR A C 1
ATOM 3115 O O . THR A 1 389 ? -27.548 4.273 -11.018 1.00 93.81 389 THR A O 1
ATOM 3118 N N . GLY A 1 390 ? -26.121 2.595 -11.427 1.00 91.44 390 GLY A N 1
ATOM 3119 C CA . GLY A 1 390 ? -24.937 3.227 -10.843 1.00 91.44 390 GLY A CA 1
ATOM 3120 C C . GLY A 1 390 ? -24.978 3.317 -9.314 1.00 91.44 390 GLY A C 1
ATOM 3121 O O . GLY A 1 390 ? -24.126 3.971 -8.719 1.00 91.44 390 GLY A O 1
ATOM 3122 N N . LYS A 1 391 ? -25.967 2.703 -8.652 1.00 93.69 391 LYS A N 1
ATOM 3123 C CA . LYS A 1 391 ? -26.091 2.668 -7.186 1.00 93.69 391 LYS A CA 1
ATOM 3124 C C . LYS A 1 391 ? -25.204 1.580 -6.587 1.00 93.69 391 LYS A C 1
ATOM 3126 O O . LYS A 1 391 ? -25.043 0.521 -7.194 1.00 93.69 391 LYS A O 1
ATOM 3131 N N . ALA A 1 392 ? -24.653 1.814 -5.398 1.00 93.00 392 ALA A N 1
ATOM 3132 C CA . ALA A 1 392 ? -23.902 0.779 -4.693 1.00 93.00 392 ALA A CA 1
ATOM 3133 C C . ALA A 1 392 ? -24.841 -0.371 -4.278 1.00 93.00 392 ALA A C 1
ATOM 3135 O O . ALA A 1 392 ? -25.926 -0.139 -3.747 1.00 93.00 392 ALA A O 1
ATOM 3136 N N . PHE A 1 393 ? -24.426 -1.609 -4.534 1.00 93.56 393 PHE A N 1
ATOM 3137 C CA . PHE A 1 393 ? -25.088 -2.838 -4.083 1.00 93.56 393 PHE A CA 1
ATOM 3138 C C . PHE A 1 393 ? -24.401 -3.428 -2.842 1.00 93.56 393 PHE A C 1
ATOM 3140 O O . PHE A 1 393 ? -25.060 -3.985 -1.970 1.00 93.56 393 PHE A O 1
ATOM 3147 N N . GLN A 1 394 ? -23.084 -3.256 -2.737 1.00 95.50 394 GLN A N 1
ATOM 3148 C CA . GLN A 1 394 ? -22.283 -3.593 -1.563 1.00 95.50 394 GLN A CA 1
ATOM 3149 C C . GLN A 1 394 ? -21.132 -2.593 -1.449 1.00 95.50 394 GLN A C 1
ATOM 3151 O O . GLN A 1 394 ? -20.559 -2.202 -2.463 1.00 95.50 394 GLN A O 1
ATOM 3156 N N . SER A 1 395 ? -20.772 -2.204 -0.228 1.00 96.62 395 SER A N 1
ATOM 3157 C CA . SER A 1 395 ? -19.571 -1.407 0.027 1.00 96.62 395 SER A CA 1
ATOM 3158 C C . SER A 1 395 ? -18.957 -1.803 1.366 1.00 96.62 395 SER A C 1
ATOM 3160 O O . SER A 1 395 ? -19.457 -1.437 2.435 1.00 96.62 395 SER A O 1
ATOM 3162 N N . ASP A 1 396 ? -17.859 -2.554 1.298 1.00 97.56 396 ASP A N 1
ATOM 3163 C CA . ASP A 1 396 ? -17.071 -2.920 2.475 1.00 97.56 396 ASP A CA 1
ATOM 3164 C C . ASP A 1 396 ? -16.331 -1.679 3.011 1.00 97.56 396 ASP A C 1
ATOM 3166 O O . ASP A 1 396 ? -16.141 -1.544 4.220 1.00 97.56 396 ASP A O 1
ATOM 3170 N N . GLN A 1 397 ? -16.030 -0.700 2.142 1.00 97.00 397 GLN A N 1
ATOM 3171 C CA . GLN A 1 397 ? -15.514 0.607 2.557 1.00 97.00 397 GLN A CA 1
ATOM 3172 C C . GLN A 1 397 ? -16.535 1.383 3.395 1.00 97.00 397 GLN A C 1
ATOM 3174 O O . GLN A 1 397 ? -16.163 1.984 4.398 1.00 97.00 397 GLN A O 1
ATOM 3179 N N . LEU A 1 398 ? -17.818 1.394 3.020 1.00 96.06 398 LEU A N 1
ATOM 3180 C CA . LEU A 1 398 ? -18.852 2.080 3.798 1.00 96.06 398 LEU A CA 1
ATOM 3181 C C . LEU A 1 398 ? -19.023 1.416 5.167 1.00 96.06 398 LEU A C 1
ATOM 3183 O O . LEU A 1 398 ? -19.178 2.104 6.178 1.00 96.06 398 LEU A O 1
ATOM 3187 N N . ALA A 1 399 ? -18.969 0.082 5.206 1.00 97.38 399 ALA A N 1
ATOM 3188 C CA . ALA A 1 399 ? -18.976 -0.665 6.456 1.00 97.38 399 ALA A CA 1
ATOM 3189 C C . ALA A 1 399 ? -17.769 -0.288 7.333 1.00 97.38 399 ALA A C 1
ATOM 3191 O O . ALA A 1 399 ? -17.956 -0.005 8.517 1.00 97.38 399 ALA A O 1
ATOM 3192 N N . LEU A 1 400 ? -16.564 -0.212 6.754 1.00 98.19 400 LEU A N 1
ATOM 3193 C CA . LEU A 1 400 ? -15.346 0.224 7.440 1.00 98.19 400 LEU A CA 1
ATOM 3194 C C . LEU A 1 400 ? -15.433 1.664 7.941 1.00 98.19 400 LEU A C 1
ATOM 3196 O O . LEU A 1 400 ? -15.136 1.922 9.104 1.00 98.19 400 LEU A O 1
ATOM 3200 N N . TYR A 1 401 ? -15.890 2.588 7.101 1.00 96.25 401 TYR A N 1
ATOM 3201 C CA . TYR A 1 401 ? -16.102 3.983 7.464 1.00 96.25 401 TYR A CA 1
ATOM 3202 C C . TYR A 1 401 ? -17.044 4.092 8.668 1.00 96.25 401 TYR A C 1
ATOM 3204 O O . TYR A 1 401 ? -16.664 4.642 9.698 1.00 96.25 401 TYR A O 1
ATOM 3212 N N . ASN A 1 402 ? -18.235 3.492 8.600 1.00 95.50 402 ASN A N 1
ATOM 3213 C CA . ASN A 1 402 ? -19.210 3.541 9.693 1.00 95.50 402 ASN A CA 1
ATOM 3214 C C . ASN A 1 402 ? -18.691 2.862 10.974 1.00 95.50 402 ASN A C 1
ATOM 3216 O O . ASN A 1 402 ? -18.961 3.335 12.084 1.00 95.50 402 ASN A O 1
ATOM 3220 N N . ALA A 1 403 ? -17.925 1.776 10.841 1.00 97.31 403 ALA A N 1
ATOM 3221 C CA . ALA A 1 403 ? -17.269 1.121 11.967 1.00 97.31 403 ALA A CA 1
ATOM 3222 C C . ALA A 1 403 ? -16.180 2.004 12.597 1.00 97.31 403 ALA A C 1
ATOM 3224 O O . ALA A 1 403 ? -16.095 2.069 13.823 1.00 97.31 403 ALA A O 1
ATOM 3225 N N . TRP A 1 404 ? -15.406 2.729 11.787 1.00 97.00 404 TRP A N 1
ATOM 3226 C CA . TRP A 1 404 ? -14.412 3.699 12.245 1.00 97.00 404 TRP A CA 1
ATOM 3227 C C . TRP A 1 404 ? -15.057 4.859 13.005 1.00 97.00 404 TRP A C 1
ATOM 3229 O O . TRP A 1 404 ? -14.673 5.116 14.146 1.00 97.00 404 TRP A O 1
ATOM 3239 N N . ILE A 1 405 ? -16.100 5.481 12.434 1.00 94.81 405 ILE A N 1
ATOM 3240 C CA . ILE A 1 405 ? -16.896 6.509 13.124 1.00 94.81 405 ILE A CA 1
ATOM 3241 C C . ILE A 1 405 ? -17.354 5.978 14.487 1.00 94.81 405 ILE A C 1
ATOM 3243 O O . ILE A 1 405 ? -17.122 6.600 15.522 1.00 94.81 405 ILE A O 1
ATOM 3247 N N . SER A 1 406 ? -17.972 4.794 14.503 1.00 95.25 406 SER A N 1
ATOM 3248 C CA . SER A 1 406 ? -18.468 4.178 15.736 1.00 95.25 406 SER A CA 1
ATOM 3249 C C . SER A 1 406 ? -17.349 3.970 16.755 1.00 95.25 406 SER A C 1
ATOM 3251 O O . SER A 1 406 ? -17.514 4.297 17.929 1.00 95.25 406 SER A O 1
ATOM 3253 N N . ALA A 1 407 ? -16.191 3.479 16.314 1.00 95.94 407 ALA A N 1
ATOM 3254 C CA . ALA A 1 407 ? -15.056 3.204 17.181 1.00 95.94 407 ALA A CA 1
ATOM 3255 C C . ALA A 1 407 ? -14.475 4.463 17.835 1.00 95.94 407 ALA A C 1
ATOM 3257 O O . ALA A 1 407 ? -14.132 4.417 19.020 1.00 95.94 407 ALA A O 1
ATOM 3258 N N . CYS A 1 408 ? -14.429 5.586 17.111 1.00 93.62 408 CYS A N 1
ATOM 3259 C CA . CYS A 1 408 ? -14.054 6.889 17.666 1.00 93.62 408 CYS A CA 1
ATOM 3260 C C . CYS A 1 408 ? -15.016 7.357 18.771 1.00 93.62 408 CYS A C 1
ATOM 3262 O O . CYS A 1 408 ? -14.590 8.021 19.711 1.00 93.62 408 CYS A O 1
ATOM 3264 N N . HIS A 1 409 ? -16.291 6.965 18.703 1.00 93.19 409 HIS A N 1
ATOM 3265 C CA . HIS A 1 409 ? -17.316 7.293 19.698 1.00 93.19 409 HIS A CA 1
ATOM 3266 C C . HIS A 1 409 ? -17.548 6.193 20.745 1.00 93.19 409 HIS A C 1
ATOM 3268 O O . HIS A 1 409 ? -18.508 6.273 21.510 1.00 93.19 409 HIS A O 1
ATOM 3274 N N . ASN A 1 410 ? -16.693 5.163 20.812 1.00 94.75 410 ASN A N 1
ATOM 3275 C CA . ASN A 1 410 ? -16.889 4.013 21.703 1.00 94.75 410 ASN A CA 1
ATOM 3276 C C . ASN A 1 410 ? -18.260 3.338 21.507 1.00 94.75 410 ASN A C 1
ATOM 3278 O O . ASN A 1 410 ? -18.938 2.933 22.458 1.00 94.75 410 ASN A O 1
ATOM 3282 N N . LEU A 1 411 ? -18.644 3.166 20.249 1.00 95.62 411 LEU A N 1
ATOM 3283 C CA . LEU A 1 411 ? -19.834 2.456 19.808 1.00 95.62 411 LEU A CA 1
ATOM 3284 C C . LEU A 1 411 ? -19.440 1.220 18.994 1.00 95.62 411 LEU A C 1
ATOM 3286 O O . LEU A 1 411 ? -18.358 1.143 18.411 1.00 95.62 411 LEU A O 1
ATOM 3290 N N . ASN A 1 412 ? -20.326 0.230 18.962 1.00 97.00 412 ASN A N 1
ATOM 3291 C CA . ASN A 1 412 ? -20.252 -0.848 17.983 1.00 97.00 412 ASN A CA 1
ATOM 3292 C C . ASN A 1 412 ? -20.798 -0.368 16.626 1.00 97.00 412 ASN A C 1
ATOM 3294 O O . ASN A 1 412 ? -21.690 0.477 16.611 1.00 97.00 412 ASN A O 1
ATOM 3298 N N . PRO A 1 413 ? -20.344 -0.932 15.492 1.00 95.38 413 PRO A N 1
ATOM 3299 C CA . PRO A 1 413 ? -20.751 -0.491 14.154 1.00 95.38 413 PRO A CA 1
ATOM 3300 C C . PRO A 1 413 ? -22.268 -0.410 13.929 1.00 95.38 413 PRO A C 1
ATOM 3302 O O . PRO A 1 413 ? -22.760 0.537 13.325 1.00 95.38 413 PRO A O 1
ATOM 3305 N N . HIS A 1 414 ? -23.040 -1.359 14.466 1.00 94.12 414 HIS A N 1
ATOM 3306 C CA . HIS A 1 414 ? -24.504 -1.357 14.342 1.00 94.12 414 HIS A CA 1
ATOM 3307 C C . HIS A 1 414 ? -25.185 -0.213 15.120 1.00 94.12 414 HIS A C 1
ATOM 3309 O O . HIS A 1 414 ? -26.359 0.071 14.898 1.00 94.12 414 HIS A O 1
ATOM 3315 N N . GLN A 1 415 ? -24.460 0.450 16.023 1.00 95.06 415 GLN A N 1
ATOM 3316 C CA . GLN A 1 415 ? -24.941 1.568 16.832 1.00 95.06 415 GLN A CA 1
ATOM 3317 C C . GLN A 1 415 ? -24.644 2.927 16.188 1.00 95.06 415 GLN A C 1
ATOM 3319 O O . GLN A 1 415 ? -25.059 3.938 16.739 1.00 95.06 415 GLN A O 1
ATOM 3324 N N . VAL A 1 416 ? -23.986 2.987 15.021 1.00 92.81 416 VAL A N 1
ATOM 3325 C CA . VAL A 1 416 ? -23.659 4.258 14.345 1.00 92.81 416 VAL A CA 1
ATOM 3326 C C . VAL A 1 416 ? -24.886 5.169 14.182 1.00 92.81 416 VAL A C 1
ATOM 3328 O O . VAL A 1 416 ? -24.781 6.383 14.311 1.00 92.81 416 VAL A O 1
ATOM 3331 N N . TRP A 1 417 ? -26.075 4.581 14.001 1.00 90.94 417 TRP A N 1
ATOM 3332 C CA . TRP A 1 417 ? -27.366 5.265 13.840 1.00 90.94 417 TRP A CA 1
ATOM 3333 C C . TRP A 1 417 ? -27.815 6.089 15.049 1.00 90.94 417 TRP A C 1
ATOM 3335 O O . TRP A 1 417 ? -28.746 6.883 14.932 1.00 90.94 417 TRP A O 1
ATOM 3345 N N . THR A 1 418 ? -27.175 5.926 16.209 1.00 91.88 418 THR A N 1
ATOM 3346 C CA . THR A 1 418 ? -27.430 6.791 17.367 1.00 91.88 418 THR A CA 1
ATOM 3347 C C . THR A 1 418 ? -26.776 8.165 17.216 1.00 91.88 418 THR A C 1
ATOM 3349 O O . THR A 1 418 ? -27.159 9.101 17.918 1.00 91.88 418 THR A O 1
ATOM 3352 N N . LEU A 1 419 ? -25.799 8.304 16.315 1.00 88.44 419 LEU A N 1
ATOM 3353 C CA . LEU A 1 419 ? -25.149 9.571 16.001 1.00 88.44 419 LEU A CA 1
ATOM 3354 C C . LEU A 1 419 ? -26.010 10.340 14.989 1.00 88.44 419 LEU A C 1
ATOM 3356 O O . LEU A 1 419 ? -26.250 9.873 13.881 1.00 88.44 419 LEU A O 1
ATOM 3360 N N . LYS A 1 420 ? -26.500 11.521 15.380 1.00 83.31 420 LYS A N 1
ATOM 3361 C CA . LYS A 1 420 ? -27.440 12.319 14.566 1.00 83.31 420 LYS A CA 1
ATOM 3362 C C . LYS A 1 420 ? -26.767 13.320 13.631 1.00 83.31 420 LYS A C 1
ATOM 3364 O O . LYS A 1 420 ? -27.422 13.852 12.743 1.00 83.31 420 LYS A O 1
ATOM 3369 N N . THR A 1 421 ? -25.493 13.610 13.856 1.00 79.12 421 THR A N 1
ATOM 3370 C CA . THR A 1 421 ? -24.728 14.598 13.096 1.00 79.12 421 THR A CA 1
ATOM 3371 C C . THR A 1 421 ? -23.358 14.031 12.764 1.00 79.12 421 THR A C 1
ATOM 3373 O O . THR A 1 421 ? -22.818 13.280 13.586 1.00 79.12 421 THR A O 1
ATOM 3376 N N . PRO A 1 422 ? -22.772 14.413 11.617 1.00 74.12 422 PRO A N 1
ATOM 3377 C CA . PRO A 1 422 ? -21.375 14.129 11.346 1.00 74.12 422 PRO A CA 1
ATOM 3378 C C . PRO A 1 422 ? -20.494 14.610 12.509 1.00 74.12 422 PRO A C 1
ATOM 3380 O O . PRO A 1 422 ? -20.819 15.617 13.149 1.00 74.12 422 PRO A O 1
ATOM 3383 N N . PRO A 1 423 ? -19.399 13.905 12.817 1.00 70.69 423 PRO A N 1
ATOM 3384 C CA . PRO A 1 423 ? -18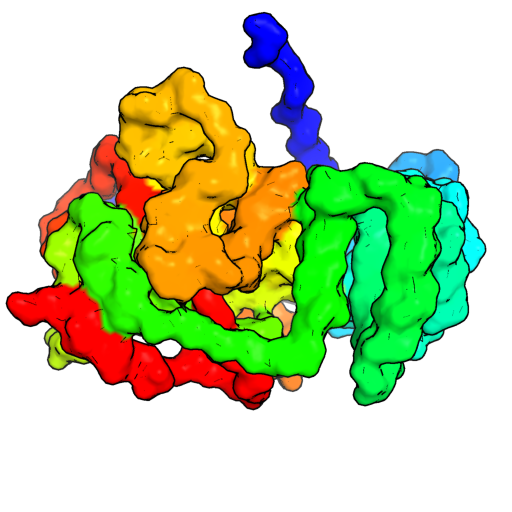.470 14.357 13.838 1.00 70.69 423 PRO A CA 1
ATOM 3385 C C . PRO A 1 423 ? -17.835 15.690 13.425 1.00 70.69 423 PRO A C 1
ATOM 3387 O O . PRO A 1 423 ? -17.279 15.817 12.337 1.00 70.69 423 PRO A O 1
ATOM 3390 N N . ASN A 1 424 ? -17.910 16.676 14.322 1.00 61.00 424 ASN A N 1
ATOM 3391 C CA . ASN A 1 424 ? -17.270 17.986 14.154 1.00 61.00 424 ASN A CA 1
ATOM 3392 C C . ASN A 1 424 ? -15.775 17.960 14.528 1.00 61.00 424 ASN A C 1
ATOM 3394 O O . ASN A 1 424 ? -15.044 18.906 14.242 1.00 61.00 424 ASN A O 1
ATOM 3398 N N . GLU A 1 425 ? -15.327 16.896 15.197 1.00 68.12 425 GLU A N 1
ATOM 3399 C CA . GLU A 1 425 ? -13.944 16.697 15.625 1.00 68.12 425 GLU A CA 1
ATOM 3400 C C . GLU A 1 425 ? -13.165 15.867 14.599 1.00 68.12 425 GLU A C 1
ATOM 3402 O O . GLU A 1 425 ? -13.719 14.987 13.934 1.00 68.12 425 GLU A O 1
ATOM 3407 N N . LYS A 1 426 ? -11.852 16.112 14.491 1.00 80.12 426 LYS A N 1
ATOM 3408 C CA . LYS A 1 426 ? -10.976 15.264 13.677 1.00 80.12 426 LYS A CA 1
ATOM 3409 C C . LYS A 1 426 ? -10.956 13.849 14.255 1.00 80.12 426 LYS A C 1
ATOM 3411 O O . LYS A 1 426 ? -10.478 13.624 15.367 1.00 80.12 426 LYS A O 1
ATOM 3416 N N . LEU A 1 427 ? -11.432 12.895 13.464 1.00 90.19 427 LEU A N 1
ATOM 3417 C CA . LEU A 1 427 ? -11.421 11.475 13.797 1.00 90.19 427 LEU A CA 1
ATOM 3418 C C . LEU A 1 427 ? -10.010 10.916 13.648 1.00 90.19 427 LEU A C 1
ATOM 3420 O O . LEU A 1 427 ? -9.614 10.470 12.573 1.00 90.19 427 LEU A O 1
ATOM 3424 N N . THR A 1 428 ? -9.251 10.989 14.735 1.00 95.44 428 THR A N 1
ATOM 3425 C CA . THR A 1 428 ? -7.841 10.598 14.776 1.00 95.44 428 THR A CA 1
ATOM 3426 C C . THR A 1 428 ? -7.642 9.232 15.419 1.00 95.44 428 THR A C 1
ATOM 3428 O O . THR A 1 428 ? -8.412 8.800 16.279 1.00 95.44 428 THR A O 1
ATOM 3431 N N . GLY A 1 429 ? -6.566 8.562 15.025 1.00 97.69 429 GLY A N 1
ATOM 3432 C CA . GLY A 1 429 ? -6.110 7.312 15.622 1.00 97.69 429 GLY A CA 1
ATOM 3433 C C . GLY A 1 429 ? -5.040 6.679 14.750 1.00 97.69 429 GLY A C 1
ATOM 3434 O O . GLY A 1 429 ? -4.238 7.403 14.162 1.00 97.69 429 GLY A O 1
ATOM 3435 N N . TYR A 1 430 ? -5.019 5.351 14.658 1.00 98.62 430 TYR A N 1
ATOM 3436 C CA . TYR A 1 430 ? -3.951 4.636 13.953 1.00 98.62 430 TYR A CA 1
ATOM 3437 C C . TYR A 1 430 ? -4.482 3.515 13.067 1.00 98.62 430 TYR A C 1
ATOM 3439 O O . TYR A 1 430 ? -5.521 2.918 13.347 1.00 98.62 430 TYR A O 1
ATOM 3447 N N . CYS A 1 431 ? -3.725 3.198 12.023 1.00 98.69 431 CYS A N 1
ATOM 3448 C CA . CYS A 1 431 ? -3.893 2.003 11.214 1.00 98.69 431 CYS A CA 1
ATOM 3449 C C . CYS A 1 431 ? -2.607 1.172 11.295 1.00 98.69 431 CYS A C 1
ATOM 3451 O O . CYS A 1 431 ? -1.549 1.601 10.837 1.00 98.69 431 CYS A O 1
ATOM 3453 N N . ALA A 1 432 ? -2.685 -0.011 11.896 1.00 98.62 432 ALA A N 1
ATOM 3454 C CA . ALA A 1 432 ? -1.590 -0.968 11.959 1.00 98.62 432 ALA A CA 1
ATOM 3455 C C . ALA A 1 432 ? -1.752 -1.988 10.826 1.00 98.62 432 ALA A C 1
ATOM 3457 O O . ALA A 1 432 ? -2.663 -2.816 10.857 1.00 98.62 432 ALA A O 1
ATOM 3458 N N . VAL A 1 433 ? -0.869 -1.931 9.830 1.00 98.62 433 VAL A N 1
ATOM 3459 C CA . VAL A 1 433 ? -0.780 -2.954 8.781 1.00 98.62 433 VAL A CA 1
ATOM 3460 C C . VAL A 1 433 ? 0.168 -4.033 9.281 1.00 98.62 433 VAL A C 1
ATOM 3462 O O . VAL A 1 433 ? 1.323 -3.733 9.589 1.00 98.62 433 VAL A O 1
ATOM 3465 N N . ILE A 1 434 ? -0.315 -5.270 9.397 1.00 98.25 434 ILE A N 1
ATOM 3466 C CA . ILE A 1 434 ? 0.421 -6.393 9.990 1.00 98.25 434 ILE A CA 1
ATOM 3467 C C . ILE A 1 434 ? 0.409 -7.567 9.021 1.00 98.25 434 ILE A C 1
ATOM 3469 O O . ILE A 1 434 ? -0.649 -8.065 8.652 1.00 98.25 434 ILE A O 1
ATOM 3473 N N . GLU A 1 435 ? 1.592 -8.037 8.650 1.00 97.12 435 GLU A N 1
ATOM 3474 C CA . GLU A 1 435 ? 1.746 -9.262 7.873 1.00 97.12 435 GLU A CA 1
ATOM 3475 C C . GLU A 1 435 ? 1.771 -10.472 8.802 1.00 97.12 435 GLU A C 1
ATOM 3477 O O . GLU A 1 435 ? 2.478 -10.455 9.813 1.00 97.12 435 GLU A O 1
ATOM 3482 N N . LEU A 1 436 ? 0.970 -11.488 8.477 1.00 96.06 436 LEU A N 1
ATOM 3483 C CA . LEU A 1 436 ? 0.869 -12.714 9.269 1.00 96.06 436 LEU A CA 1
ATOM 3484 C C . LEU A 1 436 ? 1.843 -13.784 8.776 1.00 96.06 436 LEU A C 1
ATOM 3486 O O . LEU A 1 436 ? 2.631 -14.316 9.553 1.00 96.06 436 LEU A O 1
ATOM 3490 N N . ASP A 1 437 ? 1.755 -14.114 7.489 1.00 94.12 437 ASP A N 1
ATOM 3491 C CA . ASP A 1 437 ? 2.507 -15.182 6.840 1.00 94.12 437 ASP A CA 1
ATOM 3492 C C . ASP A 1 437 ? 2.374 -15.094 5.305 1.00 94.12 437 ASP A C 1
ATOM 3494 O O . ASP A 1 437 ? 1.747 -14.183 4.758 1.00 94.12 437 ASP A O 1
ATOM 3498 N N . ASN A 1 438 ? 2.936 -16.078 4.597 1.00 90.94 438 ASN A N 1
ATOM 3499 C CA . ASN A 1 438 ? 2.859 -16.198 3.141 1.00 90.94 438 ASN A CA 1
ATOM 3500 C C . ASN A 1 438 ? 1.829 -17.243 2.653 1.00 90.94 438 ASN A C 1
ATOM 3502 O O . ASN A 1 438 ? 2.020 -17.864 1.604 1.00 90.94 438 ASN A O 1
ATOM 3506 N N . ALA A 1 439 ? 0.758 -17.505 3.411 1.00 94.69 439 ALA A N 1
ATOM 3507 C CA . ALA A 1 439 ? -0.267 -18.452 2.978 1.00 94.69 439 ALA A CA 1
ATOM 3508 C C . ALA A 1 439 ? -0.981 -17.958 1.707 1.00 94.69 439 ALA A C 1
ATOM 3510 O O . ALA A 1 439 ? -1.362 -16.794 1.596 1.00 94.69 439 ALA A O 1
ATOM 3511 N N . GLN A 1 440 ? -1.206 -18.869 0.757 1.00 96.00 440 GLN A N 1
ATOM 3512 C CA . GLN A 1 440 ? -1.817 -18.570 -0.544 1.00 96.00 440 GLN A CA 1
ATOM 3513 C C . GLN A 1 440 ? -3.354 -18.606 -0.468 1.00 96.00 440 GLN A C 1
ATOM 3515 O O . GLN A 1 440 ? -4.016 -19.382 -1.156 1.00 96.00 440 GLN A O 1
ATOM 3520 N N . ARG A 1 441 ? -3.916 -17.840 0.471 1.00 96.94 441 ARG A N 1
ATOM 3521 C CA . ARG A 1 441 ? -5.362 -17.709 0.700 1.00 96.94 441 ARG A CA 1
ATOM 3522 C C . ARG A 1 441 ? -5.677 -16.422 1.465 1.00 96.94 441 ARG A C 1
ATOM 3524 O O . ARG A 1 441 ? -4.808 -15.944 2.203 1.00 96.94 441 ARG A O 1
ATOM 3531 N N . PRO A 1 442 ? -6.917 -15.907 1.387 1.00 97.94 442 PRO A N 1
ATOM 3532 C CA . PRO A 1 442 ? -7.331 -14.762 2.191 1.00 97.94 442 PRO A CA 1
ATOM 3533 C C . PRO A 1 442 ? -7.103 -14.966 3.696 1.00 97.94 442 PRO A C 1
ATOM 3535 O O . PRO A 1 442 ? -7.063 -16.102 4.193 1.00 97.94 442 PRO A O 1
ATOM 3538 N N . VAL A 1 443 ? -6.939 -13.866 4.431 1.00 98.25 443 VAL A N 1
ATOM 3539 C CA . VAL A 1 443 ? -6.872 -13.887 5.900 1.00 98.25 443 VAL A CA 1
ATOM 3540 C C . VAL A 1 443 ? -8.268 -14.131 6.470 1.00 98.25 443 VAL A C 1
ATOM 3542 O O . VAL A 1 443 ? -9.203 -13.378 6.212 1.00 98.25 443 VAL A O 1
ATOM 3545 N N . ALA A 1 444 ? -8.418 -15.184 7.269 1.00 98.00 444 ALA A N 1
ATOM 3546 C CA . ALA A 1 444 ? -9.657 -15.517 7.953 1.00 98.00 444 ALA A CA 1
ATOM 3547 C C . ALA A 1 444 ? -9.641 -15.006 9.399 1.00 98.00 444 ALA A C 1
ATOM 3549 O O . ALA A 1 444 ? -8.633 -15.108 10.098 1.00 98.00 444 ALA A O 1
ATOM 3550 N N . LEU A 1 445 ? -10.795 -14.546 9.896 1.00 98.06 445 LEU A N 1
ATOM 3551 C CA . LEU A 1 445 ? -10.936 -14.070 11.279 1.00 98.06 445 LEU A CA 1
ATOM 3552 C C . LEU A 1 445 ? -10.481 -15.110 12.311 1.00 98.06 445 LEU A C 1
ATOM 3554 O O . LEU A 1 445 ? -9.863 -14.749 13.308 1.00 98.06 445 LEU A O 1
ATOM 3558 N N . ALA A 1 446 ? -10.736 -16.396 12.058 1.00 97.88 446 ALA A N 1
ATOM 3559 C CA . ALA A 1 446 ? -10.342 -17.485 12.949 1.00 97.88 446 ALA A CA 1
ATOM 3560 C C . ALA A 1 446 ? -8.827 -17.531 13.237 1.00 97.88 446 ALA A C 1
ATOM 3562 O O . ALA A 1 446 ? -8.438 -17.983 14.310 1.00 97.88 446 ALA A O 1
ATOM 3563 N N . GLU A 1 447 ? -7.984 -17.034 12.326 1.00 97.69 447 GLU A N 1
ATOM 3564 C CA . GLU A 1 447 ? -6.521 -17.032 12.479 1.00 97.69 447 GLU A CA 1
ATOM 3565 C C . GLU A 1 447 ? -6.037 -16.026 13.525 1.00 97.69 447 GLU A C 1
ATOM 3567 O O . GLU A 1 447 ? -5.012 -16.241 14.164 1.00 97.69 447 GLU A O 1
ATOM 3572 N N . VAL A 1 448 ? -6.787 -14.941 13.727 1.00 97.56 448 VAL A N 1
ATOM 3573 C CA . VAL A 1 448 ? -6.435 -13.862 14.663 1.00 97.56 448 VAL A CA 1
ATOM 3574 C C . VAL A 1 448 ? -7.379 -13.790 15.863 1.00 97.56 448 VAL A C 1
ATOM 3576 O O . VAL A 1 448 ? -7.100 -13.083 16.829 1.00 97.56 448 VAL A O 1
ATOM 3579 N N . LEU A 1 449 ? -8.486 -14.540 15.842 1.00 97.88 449 LEU A N 1
ATOM 3580 C CA . LEU A 1 449 ? -9.551 -14.447 16.839 1.00 97.88 449 LEU A CA 1
ATOM 3581 C C . LEU A 1 449 ? -9.052 -14.718 18.259 1.00 97.88 449 LEU A C 1
ATOM 3583 O O . LEU A 1 449 ? -9.424 -13.989 19.171 1.00 97.88 449 LEU A O 1
ATOM 3587 N N . ASN A 1 450 ? -8.207 -15.731 18.465 1.00 97.19 450 ASN A N 1
ATOM 3588 C CA . ASN A 1 450 ? -7.703 -16.038 19.804 1.00 97.19 450 ASN A CA 1
ATOM 3589 C C . ASN A 1 450 ? -6.870 -14.880 20.379 1.00 97.19 450 ASN A C 1
ATOM 3591 O O . ASN A 1 450 ? -7.094 -14.463 21.512 1.00 97.19 450 ASN A O 1
ATOM 3595 N N . GLU A 1 451 ? -5.963 -14.311 19.583 1.00 97.69 451 GLU A N 1
ATOM 3596 C CA . GLU A 1 451 ? -5.143 -13.166 19.997 1.00 97.69 451 GLU A CA 1
ATOM 3597 C C . GLU A 1 451 ? -5.999 -11.916 20.251 1.00 97.69 451 GLU A C 1
ATOM 3599 O O . GLU A 1 451 ? -5.762 -11.204 21.227 1.00 97.69 451 GLU A O 1
ATOM 3604 N N . ILE A 1 452 ? -7.047 -11.693 19.445 1.00 97.88 452 ILE A N 1
ATOM 3605 C CA . ILE A 1 452 ? -8.043 -10.638 19.684 1.00 97.88 452 ILE A CA 1
ATOM 3606 C C . ILE A 1 452 ? -8.753 -10.866 21.019 1.00 97.88 452 ILE A C 1
ATOM 3608 O O . ILE A 1 452 ? -8.818 -9.955 21.832 1.00 97.88 452 ILE A O 1
ATOM 3612 N N . MET A 1 453 ? -9.256 -12.073 21.285 1.00 96.88 453 MET A N 1
ATOM 3613 C CA . MET A 1 453 ? -10.005 -12.366 22.512 1.00 96.88 453 MET A CA 1
ATOM 3614 C C . MET A 1 453 ? -9.139 -12.304 23.778 1.00 96.88 453 MET A C 1
ATOM 3616 O O . MET A 1 453 ? -9.677 -12.026 24.848 1.00 96.88 453 MET A O 1
ATOM 3620 N N . LEU A 1 454 ? -7.829 -12.553 23.666 1.00 95.75 454 LEU A N 1
ATOM 3621 C CA . LEU A 1 454 ? -6.858 -12.361 24.749 1.00 95.75 454 LEU A CA 1
ATOM 3622 C C . LEU A 1 454 ? -6.537 -10.879 24.994 1.00 95.75 454 LEU A C 1
ATOM 3624 O O . LEU A 1 454 ? -6.251 -10.500 26.128 1.00 95.75 454 LEU A O 1
ATOM 3628 N N . ALA A 1 455 ? -6.564 -10.053 23.946 1.00 95.62 455 ALA A N 1
ATOM 3629 C CA . ALA A 1 455 ? -6.318 -8.614 24.027 1.00 95.62 455 ALA A CA 1
ATOM 3630 C C . ALA A 1 455 ? -7.571 -7.792 24.383 1.00 95.62 455 ALA A C 1
ATOM 3632 O O . ALA A 1 455 ? -7.450 -6.673 24.889 1.00 95.62 455 ALA A O 1
ATOM 3633 N N . ASP A 1 456 ? -8.762 -8.321 24.093 1.00 91.94 456 ASP A N 1
ATOM 3634 C CA . ASP A 1 456 ? -10.040 -7.640 24.274 1.00 91.94 456 ASP A CA 1
ATOM 3635 C C . ASP A 1 456 ? -10.361 -7.455 25.759 1.00 91.94 456 ASP A C 1
ATOM 3637 O O . ASP A 1 456 ? -10.462 -8.412 26.533 1.00 91.94 456 ASP A O 1
ATOM 3641 N N . LYS A 1 457 ? -10.565 -6.203 26.163 1.00 75.81 457 LYS A N 1
ATOM 3642 C CA . LYS A 1 457 ? -11.019 -5.889 27.516 1.00 75.81 457 LYS A CA 1
ATOM 3643 C C . LYS A 1 457 ? -12.509 -6.161 27.603 1.00 75.81 457 LYS A C 1
ATOM 3645 O O . LYS A 1 457 ? -13.298 -5.409 27.048 1.00 75.81 457 LYS A O 1
ATOM 3650 N N . ARG A 1 458 ? -12.894 -7.223 28.295 1.00 59.31 458 ARG A N 1
ATOM 3651 C CA . ARG A 1 458 ? -14.311 -7.502 28.542 1.00 59.31 458 ARG A CA 1
ATOM 3652 C C . ARG A 1 458 ? -14.934 -6.485 29.489 1.00 59.31 458 ARG A C 1
ATOM 3654 O O . ARG A 1 458 ? -14.259 -6.118 30.478 1.00 59.31 458 ARG A O 1
#

Solvent-accessible surface area (backbone atoms only — not comparable to full-atom values): 24582 Å² total; per-residue (Å²): 146,85,88,80,88,84,82,78,72,74,78,66,69,80,78,78,71,76,67,72,88,73,77,72,77,68,75,86,78,58,53,61,82,52,60,89,76,39,63,41,69,60,38,18,50,68,45,40,53,50,49,53,48,50,37,51,51,40,29,48,68,37,23,67,48,52,74,65,64,71,87,39,67,69,50,44,54,37,38,54,51,14,42,51,35,35,39,69,44,66,57,87,44,72,48,54,51,48,25,47,54,44,47,48,73,46,42,89,76,48,53,72,69,60,42,46,51,52,50,42,38,37,48,42,68,45,60,82,77,50,62,68,43,36,50,52,43,45,76,63,55,90,46,62,65,54,28,46,53,27,50,53,41,53,24,72,66,40,93,76,42,50,71,52,46,68,63,46,49,61,56,46,49,68,77,35,80,62,34,80,76,38,34,48,48,36,49,45,47,58,64,66,68,55,85,64,92,76,73,65,60,72,58,31,56,66,64,14,50,81,38,58,63,74,36,22,35,40,38,39,38,33,34,68,48,46,57,26,35,10,31,32,39,40,32,15,22,86,30,29,62,32,26,40,90,88,66,45,81,37,69,44,59,34,35,39,22,11,47,29,66,37,59,31,53,44,85,49,6,13,49,38,32,15,63,27,24,28,71,25,71,46,76,59,85,54,66,54,45,25,77,53,54,25,40,36,37,38,31,43,72,63,43,56,51,17,68,50,70,74,35,75,92,28,69,88,47,78,90,48,71,62,68,60,32,70,65,41,45,80,76,46,48,78,42,61,67,44,47,35,18,44,30,10,12,69,56,66,44,66,89,36,35,40,26,29,37,42,62,69,35,72,57,37,69,90,44,80,42,48,76,41,67,64,39,67,18,23,40,28,17,45,45,43,56,36,39,90,76,11,32,47,75,44,46,44,24,53,53,48,44,42,32,49,58,12,14,72,69,68,35,33,40,79,52,34,76,76,43,78,60,76,78,92,62,77,60,55,34,34,36,38,33,42,58,63,46,70,59,99,51,59,55,54,67,78,82,49,42,64,41,47,63,72,22,39,61,126

Mean predicted aligned error: 5.94 Å

Secondary structure (DSSP, 8-state):
-------------TTS----------TTS-SS--GGG-B-GGGSHHHHHHHHHHHHHHHHHHSSSSS--TT-HHHHHHHHHHHHHHHHHT---HHHHHHHHHHHHTGGGS-HHHHHHHHHHHHHH-TTT-HHHHHHHHHH---HHHHHHHHHHHHHH-SSSHHHHHHHHHHHHHH-TTTTTSHHHHHHHHHHH--SPPPPPPHHHHHSTTSSTTS-EEEEEE-SSTTS-EEEEEE-TTSPBPB-TTSSBP-EEEB--BTT---TTSTTPSPPSEEEEEEEEE----TTT-SSPEEEEE-BTTB-HHHHHT-GGGTTPPP-HHHHHTTS-HHHHT-GGGGHHHHHHHTT----EEE---S-GGGGTTSTTTTS--BSS-EE--EEE-TTT-BEEEEHHHHHHHHHHHHHTT--GGGGGG--S--SS---EEEEEEE----SSPPPHHHHHHHHHHH---

=== Feature glossary ===
The record interleaves many kinds of information about one protein. Here is each kind framed as the question it answers.

Q: What does the local fold look like, residue by residue?
A: The Foldseek 3Di string encodes local tertiary geometry as a 20-letter alphabet — one character per residue — derived from the relative positions of nearby Cα atoms. Unlike the amino-acid sequence, 3Di is a direct function of the 3D structure, so two proteins with the same fold have similar 3Di strings even at low sequence identity.

Q: Which residues are in helices, strands, or loops?
A: The SS8 string is DSSP's per-residue secondary-structure call. α-helix (H) means an i→i+4 H-bond ladder; β-strand (E) means the residue participates in a β-sheet; 3₁₀ (G) and π (I) are tighter and wider helices; T/S are turns/bends; '-' is loop.

Q: How big and how compact is the whole molecule?
A: Radius of gyration (Rg) is the root-mean-square distance of Cα atoms from their centroid — a single number for overall size and compactness. A globular domain of N residues has Rg ≈ 2.2·N^0.38 Å; an extended or disordered chain has a much larger Rg. The Cα contact count is the number of residue pairs whose Cα atoms are within 8 Å and are more than four positions apart in sequence — a standard proxy for tertiary packing density. The bounding box is the smallest axis-aligned box enclosing all Cα atoms.

Q: Where is each backbone atom in 3D?
A: Structure coordinates are given as an mmCIF _atom_site loop: one row per atom with element, residue name, chain id, sequence number, and x/y/z position in Å. Only the four main-chain atoms per residue are included here; side chains are omitted to keep the record compact.

Q: What is the amino-acid chain?
A: Primary structure: the covalent order of the twenty standard amino acids along the backbone. Two proteins with the same sequence will (almost always) fold to the same structure; two with 30% identity often share a fold but not the details.

Q: What if only a Cα trace is available?
A: Three-state secondary structure (P-SEA) collapses the eight DSSP classes into helix (a), strand (b), and coil (c). P-SEA assigns these from Cα geometry alone — distances and angles — without requiring backbone oxygens, so it works on any Cα trace.

Q: What family and function is it annotated with?
A: Database cross-references. InterPro integrates a dozen domain/family signature databases into unified entries with residue-range hits. GO terms attach function/process/location labels with evidence codes. CATH codes position the fold in a four-level structural taxonomy. Organism is the NCBI-taxonomy species name.

Q: How confident is the AlphaFold model at each residue?
A: pLDDT is the predicted lDDT-Cα score: AlphaFold's confidence that the local environment of each residue (all inter-atomic distances within 15 Å) is correctly placed. It is a per-residue number between 0 and 100, with higher meaning more reliable.

Q: How mobile is each atom in the crystal?
A: B-factor (Debye–Waller factor) reflects atomic displacement in the crystal lattice. It is an experimental observable (units Å²), not a prediction; low values mean the atom is pinned down, high values mean it moves or is heterogeneous across the crystal.

Q: Which residues are buried vs exposed?
A: SASA measures how much of the protein is reachable by solvent. It is computed by rolling a water-sized probe over the atomic surface and summing the exposed area (Å²). Per-residue SASA distinguishes core (buried, low SASA) from surface (exposed, high SASA) residues; total SASA is a whole-molecule size measure.

Q: What do the diagnostic plots show?
A: Plot images: a contact map (which residues are close in 3D, as an N×N binary image), a Ramachandran scatter (backbone torsion angles, revealing secondary-structure composition at a glance), and — for AlphaFold structures — a PAE heatmap (pairwise prediction confidence).

Q: What known structures does this most resemble?
A: The Foldseek neighbor list gives the closest experimentally determined structures in the PDB, ranked by structural alignment. TM-score near 1 means near-identical fold; near 0.3 means only rough topology match. This is how one finds what a novel AlphaFold prediction most resembles in the solved-structure universe.

Q: Are the domains correctly placed relative to each other?
A: Predicted aligned error is AlphaFold's pairwise confidence. Unlike pLDDT (per-residue), PAE is per-residue-pair and captures whether two parts of the structure are correctly placed relative to each other. Units are ångströms of expected positional error.

Q: What do the rendered images show?
A: Structure images are PyMOL renders from six orthogonal camera directions. Cartoon representation draws helices as coils and strands as arrows; sticks shows the backbone as bonds; surface shows the solvent-excluded envelope. Rainbow coloring maps sequence position to hue (blue→red, N→C); chain coloring assigns a distinct color per polypeptide.

Q: What are the backbone torsion angles?
A: φ (phi) and ψ (psi) are the two rotatable backbone dihedrals per residue: φ is the C(i-1)–N–Cα–C torsion, ψ is the N–Cα–C–N(i+1) torsion, both in degrees on (−180°, 180°]. α-helical residues cluster near (−60°, −45°); β-strand residues near (−120°, +130°). A Ramachandran plot is simply a scatter of (φ, ψ) for every residue.